Protein AF-A0A3M2CH63-F1 (afdb_monomer_lite)

Foldseek 3Di:
DVVVVVVVVVPDPPDPPPPPAQAAEEEEEEQAPQQQQQQFDPVSRDRLLRNCLVPCVPQVNLVVDVVRGHYWYWYFAVDTDTDDSNCSSVRHRDHNAGQPLRNLLVRLVPHAQLHEYEYEEQPPHDDDDPCSVVVSVVSCVVSNYYYHYDHTGHPADQAKDKDFPDKPPQEDEQPDKIKIKMKIHHPLLQDFDKKKFKAWPVRDTQDIDGRHRDNRRMDIDMDIGGFDQDPVNDWTKMWIWIDGPPHDIDIDIDTHHHDHAAAEEEEEAADDDPLSVVVVVVQLPDLRHWYWYWYDDDVPDTWTWTRHRPDDIDTDRDDPLLPCVVGQEYEYEPPCCSRCPDPSLVSVLCCCPVVVRHYHDSDDPRCCVDVSVVSND

Secondary structure (DSSP, 8-state):
-HHHHHHHT-----------SPPEEEEEEE-BGGGG-EEESTTS-EEHHHHHHHTTT-HHHHHHHHHHSEEEEEEESSS-EE--GGGGGGPPP-BS---HHHHHHHHHHHSPTT-EEEEEE----SS--TTHHHHHHHHHHHTTPEEEEEE-S-SS-SS-EEEEEEEESSEE-TT--EEEEEEEE-GGGGSTTEEEEEE-TT--EEEEEEE---TTSEEEEEEEE-----TTSSPEEEEEEEE-TTSPPEEEEEEEEE--SPEEEEEEESS--HHHHHHHHHHHH-TTEEEEEEEEEETTEEEEEEE-TTS--EEES---TT-GGG-SEEEE-TTTHHHHSTHHHHHHHHHHHTT--EEEESSTTHHHHSHHHHHH-

Radius of gyration: 28.27 Å; chains: 1; bounding box: 66×68×74 Å

Sequence (377 aa):
LVGVAAALINPVRPAPHQRTHRPALAVVLDASASMGVRDAGPDGGLTRREALARSALAPGAVASMADRAETRAWLIADEPTPIAWRALPDAAPASNRSPIADAVERAVRSAPAGGRVLVLSDGAETEAGAGSLARIGDLAAARRVRIDAIAVGSSSPAGLTAVIESVTPAAVFPGQRARITLRARGQALTRPGARATLLDSAGRSVAARAIAPAEHGEAALTFEFTPEPAPDGGPAVYTVLMEAPGEPAQRRHVVVDVLTDAVRVAVFEGEPHWETAFLLDALIADPLVDVTSVAALTRGRDLVRRFAPGSAPARMDTVELERLDEFDVVILGRGVDRWFGGARAAALERFVVERGGGLLAARGGDAQDSNLARALG

pLDDT: mean 83.76, std 12.93, range [40.41, 98.0]

Structure (mmCIF, N/CA/C/O backbone):
data_AF-A0A3M2CH63-F1
#
_entry.id   AF-A0A3M2CH63-F1
#
loop_
_atom_site.group_PDB
_atom_site.id
_atom_site.type_symbol
_atom_site.label_atom_id
_atom_site.label_alt_id
_atom_site.label_comp_id
_atom_site.label_asym_id
_atom_site.label_entity_id
_atom_site.label_seq_id
_atom_site.pdbx_PDB_ins_code
_atom_site.Cartn_x
_atom_site.Cartn_y
_atom_site.Cartn_z
_atom_site.occupancy
_atom_site.B_iso_or_equiv
_atom_site.auth_seq_id
_atom_site.auth_comp_id
_atom_site.auth_asym_id
_atom_site.auth_atom_id
_atom_site.pdbx_PDB_model_num
ATOM 1 N N . LEU A 1 1 ? -25.739 -48.772 8.747 1.00 52.44 1 LEU A N 1
ATOM 2 C CA . LEU A 1 1 ? -24.539 -47.986 9.129 1.00 52.44 1 LEU A CA 1
ATOM 3 C C . LEU A 1 1 ? -23.781 -47.424 7.921 1.00 52.44 1 LEU A C 1
ATOM 5 O O . LEU A 1 1 ? -23.531 -46.229 7.913 1.00 52.44 1 LEU A O 1
ATOM 9 N N . VAL A 1 2 ? -23.513 -48.204 6.865 1.00 55.91 2 VAL A N 1
ATOM 10 C CA . VAL A 1 2 ? -22.792 -47.722 5.659 1.00 55.91 2 VAL A CA 1
ATOM 11 C C . VAL A 1 2 ? -23.522 -46.591 4.903 1.00 55.91 2 VAL A C 1
ATOM 13 O O . VAL A 1 2 ? -22.890 -45.630 4.483 1.00 55.91 2 VAL A O 1
ATOM 16 N N . GLY A 1 3 ? -24.856 -46.641 4.788 1.00 50.88 3 GLY A N 1
ATOM 17 C CA . GLY A 1 3 ? -25.628 -45.600 4.084 1.00 50.88 3 GLY A CA 1
ATOM 18 C C . GLY A 1 3 ? -25.679 -44.240 4.796 1.00 50.88 3 GLY A C 1
ATOM 19 O O . GLY A 1 3 ? -25.711 -43.206 4.139 1.00 50.88 3 GLY A O 1
ATOM 20 N N . VAL A 1 4 ? -25.621 -44.230 6.133 1.00 60.53 4 VAL A N 1
ATOM 21 C CA . VAL A 1 4 ? -25.597 -42.989 6.934 1.00 60.53 4 VAL A CA 1
ATOM 22 C C . VAL A 1 4 ? -24.219 -42.330 6.850 1.00 60.53 4 VAL A C 1
ATOM 24 O O . VAL A 1 4 ? -24.131 -41.118 6.687 1.00 60.53 4 VAL A O 1
ATOM 27 N N . ALA A 1 5 ? -23.147 -43.130 6.858 1.00 58.62 5 ALA A N 1
ATOM 28 C CA . ALA A 1 5 ? -21.795 -42.632 6.621 1.00 58.62 5 ALA A CA 1
ATOM 29 C C . ALA A 1 5 ? -21.656 -41.997 5.223 1.00 58.62 5 ALA A C 1
ATOM 31 O O . ALA A 1 5 ? -21.074 -40.928 5.102 1.00 58.62 5 ALA A O 1
ATOM 32 N N . ALA A 1 6 ? -22.253 -42.588 4.181 1.00 60.00 6 ALA A N 1
ATOM 33 C CA . ALA A 1 6 ? -22.220 -42.030 2.824 1.00 60.00 6 ALA A CA 1
ATOM 34 C C . ALA A 1 6 ? -22.975 -40.690 2.684 1.00 60.00 6 ALA A C 1
ATOM 36 O O . ALA A 1 6 ? -22.538 -39.823 1.931 1.00 60.00 6 ALA A O 1
ATOM 37 N N . ALA A 1 7 ? -24.073 -40.498 3.425 1.00 58.44 7 ALA A N 1
ATOM 38 C CA . ALA A 1 7 ? -24.823 -39.240 3.435 1.00 58.44 7 ALA A CA 1
ATOM 39 C C . ALA A 1 7 ? -24.093 -38.120 4.203 1.00 58.44 7 ALA A C 1
ATOM 41 O O . ALA A 1 7 ? -24.115 -36.970 3.773 1.00 58.44 7 ALA A O 1
ATOM 42 N N . LEU A 1 8 ? -23.391 -38.458 5.292 1.00 60.38 8 LEU A N 1
ATOM 43 C CA . LEU A 1 8 ? -22.592 -37.506 6.079 1.00 60.38 8 LEU A CA 1
ATOM 44 C C . LEU A 1 8 ? -21.338 -37.005 5.344 1.00 60.38 8 LEU A C 1
ATOM 46 O O . LEU A 1 8 ? -20.832 -35.936 5.669 1.00 60.38 8 LEU A O 1
ATOM 50 N N . ILE A 1 9 ? -20.853 -37.742 4.338 1.00 70.62 9 ILE A N 1
ATOM 51 C CA . ILE A 1 9 ? -19.704 -37.330 3.510 1.00 70.62 9 ILE A CA 1
ATOM 52 C C . ILE A 1 9 ? -20.108 -36.262 2.474 1.00 70.62 9 ILE A C 1
ATOM 54 O O . ILE A 1 9 ? -19.232 -35.666 1.856 1.00 70.62 9 ILE A O 1
ATOM 58 N N . ASN A 1 10 ? -21.414 -36.000 2.296 1.00 51.50 10 ASN A N 1
ATOM 59 C CA . ASN A 1 10 ? -21.964 -35.062 1.311 1.00 51.50 10 ASN A CA 1
ATOM 60 C C . ASN A 1 10 ? -21.174 -35.078 -0.014 1.00 51.50 10 ASN A C 1
ATOM 62 O O . ASN A 1 10 ? -20.530 -34.084 -0.361 1.00 51.50 10 ASN A O 1
ATOM 66 N N . PRO A 1 11 ? -21.138 -36.219 -0.731 1.00 60.16 11 PRO A N 1
ATOM 67 C CA . PRO A 1 11 ? -20.400 -36.320 -1.978 1.00 60.16 11 PRO A CA 1
ATOM 68 C C . PRO A 1 11 ? -21.067 -35.431 -3.031 1.00 60.16 11 PRO A C 1
ATOM 70 O O . PRO A 1 11 ? -21.937 -35.854 -3.792 1.00 60.16 11 PRO A O 1
ATOM 73 N N . VAL A 1 12 ? -20.649 -34.170 -3.081 1.00 54.34 12 VAL A N 1
ATOM 74 C CA . VAL A 1 12 ? -21.015 -33.249 -4.144 1.00 54.34 12 VAL A CA 1
ATOM 75 C C . VAL A 1 12 ? -20.236 -33.693 -5.372 1.00 54.34 12 VAL A C 1
ATOM 77 O O . VAL A 1 12 ? -19.011 -33.609 -5.409 1.00 54.34 12 VAL A O 1
ATOM 80 N N . ARG A 1 13 ? -20.938 -34.175 -6.400 1.00 51.22 13 ARG A N 1
ATOM 81 C CA . ARG A 1 13 ? -20.398 -34.141 -7.761 1.00 51.22 13 ARG A CA 1
ATOM 82 C C . ARG A 1 13 ? -20.506 -32.682 -8.197 1.00 51.22 13 ARG A C 1
ATOM 84 O O . ARG A 1 13 ? -21.630 -32.253 -8.462 1.00 51.22 13 ARG A O 1
ATOM 91 N N . PRO A 1 14 ? -19.414 -31.893 -8.239 1.00 46.88 14 PRO A N 1
ATOM 92 C CA . PRO A 1 14 ? -19.498 -30.563 -8.813 1.00 46.88 14 PRO A CA 1
ATOM 93 C C . PRO A 1 14 ? -19.985 -30.737 -10.248 1.00 46.88 14 PRO A C 1
ATOM 95 O O . PRO A 1 14 ? -19.307 -31.354 -11.073 1.00 46.88 14 PRO A O 1
ATOM 98 N N . ALA A 1 15 ? -21.194 -30.253 -10.533 1.00 45.81 15 ALA A N 1
ATOM 99 C CA . ALA A 1 15 ? -21.632 -30.119 -11.907 1.00 45.81 15 ALA A CA 1
ATOM 100 C C . ALA A 1 15 ? -20.566 -29.260 -12.601 1.00 45.81 15 ALA A C 1
ATOM 102 O O . ALA A 1 15 ? -20.212 -28.203 -12.056 1.00 45.81 15 ALA A O 1
ATOM 103 N N . PRO A 1 16 ? -19.989 -29.703 -13.734 1.00 40.41 16 PRO A N 1
ATOM 104 C CA . PRO A 1 16 ? -19.068 -28.860 -14.470 1.00 40.41 16 PRO A CA 1
ATOM 105 C C . PRO A 1 16 ? -19.811 -27.558 -14.740 1.00 40.41 16 PRO A C 1
ATOM 107 O O . PRO A 1 16 ? -20.850 -27.562 -15.396 1.00 40.41 16 PRO A O 1
ATOM 110 N N . HIS A 1 17 ? -19.323 -26.459 -14.162 1.00 45.66 17 HIS A N 1
ATOM 111 C CA . HIS A 1 17 ? -19.829 -25.138 -14.488 1.00 45.66 17 HIS A CA 1
ATOM 112 C C . HIS A 1 17 ? -19.593 -24.967 -15.985 1.00 45.66 17 HIS A C 1
ATOM 114 O O . HIS A 1 17 ? -18.470 -24.700 -16.419 1.00 45.66 17 HIS A O 1
ATOM 120 N N . GLN A 1 18 ? -20.636 -25.175 -16.788 1.00 44.50 18 GLN A N 1
ATOM 121 C CA . GLN A 1 18 ? -20.631 -24.751 -18.173 1.00 44.50 18 GLN A CA 1
ATOM 122 C C . GLN A 1 18 ? -20.467 -23.239 -18.120 1.00 44.50 18 GLN A C 1
ATOM 124 O O . GLN A 1 18 ? -21.388 -22.510 -17.762 1.00 44.50 18 GLN A O 1
ATOM 129 N N . ARG A 1 19 ? -19.253 -22.767 -18.412 1.00 49.25 19 ARG A N 1
ATOM 130 C CA . ARG A 1 19 ? -19.008 -21.364 -18.726 1.00 49.25 19 ARG A CA 1
ATOM 131 C C . ARG A 1 19 ? -19.817 -21.071 -19.984 1.00 49.25 19 ARG A C 1
ATOM 133 O O . ARG A 1 19 ? -19.360 -21.327 -21.091 1.00 49.25 19 ARG A O 1
ATOM 140 N N . THR A 1 20 ? -21.047 -20.607 -19.800 1.00 51.22 20 THR A N 1
ATOM 141 C CA . THR A 1 20 ? -21.973 -20.254 -20.883 1.00 51.22 20 THR A CA 1
ATOM 142 C C . THR A 1 20 ? -21.509 -19.019 -21.652 1.00 51.22 20 THR A C 1
ATOM 144 O O . THR A 1 20 ? -21.987 -18.768 -22.753 1.00 51.22 20 THR A O 1
ATOM 147 N N . HIS A 1 21 ? -20.533 -18.283 -21.114 1.00 63.22 21 HIS A N 1
ATOM 148 C CA . HIS A 1 21 ? -19.926 -17.121 -21.745 1.00 63.22 21 HIS A CA 1
ATOM 149 C C . HIS A 1 21 ? -18.443 -17.355 -22.036 1.00 63.22 21 HIS A C 1
ATOM 151 O O . HIS A 1 21 ? -17.709 -17.926 -21.220 1.00 63.22 21 HIS A O 1
ATOM 157 N N . ARG A 1 22 ? -17.998 -16.880 -23.209 1.00 78.31 22 ARG A N 1
ATOM 158 C CA . ARG A 1 22 ? -16.573 -16.759 -23.539 1.00 78.31 22 ARG A CA 1
ATOM 159 C C . ARG A 1 22 ? -15.882 -15.971 -22.414 1.00 78.31 22 ARG A C 1
ATOM 161 O O . ARG A 1 22 ? -16.442 -14.976 -21.954 1.00 78.31 22 ARG A O 1
ATOM 168 N N . PRO A 1 23 ? -14.695 -16.390 -21.947 1.00 87.50 23 PRO A N 1
ATOM 169 C CA . PRO A 1 23 ? -13.973 -15.633 -20.932 1.00 87.50 23 PRO A CA 1
ATOM 170 C C . PRO A 1 23 ? -13.659 -14.232 -21.467 1.00 87.50 23 PRO A C 1
ATOM 172 O O . PRO A 1 23 ? -13.384 -14.078 -22.653 1.00 87.50 23 PRO A O 1
ATOM 175 N N . ALA A 1 24 ? -13.694 -13.215 -20.611 1.00 92.44 24 ALA A N 1
ATOM 176 C CA . ALA A 1 24 ? -13.392 -11.846 -21.012 1.00 92.44 24 ALA A CA 1
ATOM 177 C C . ALA A 1 24 ? -11.945 -11.474 -20.667 1.00 92.44 24 ALA A C 1
ATOM 179 O O . ALA A 1 24 ? -11.481 -11.758 -19.559 1.00 92.44 24 ALA A O 1
ATOM 180 N N . LEU A 1 25 ? -11.257 -10.822 -21.606 1.00 95.44 25 LEU A N 1
ATOM 181 C CA . LEU A 1 25 ? -9.889 -10.336 -21.450 1.00 95.44 25 LEU A CA 1
ATOM 182 C C . LEU A 1 25 ? -9.802 -8.851 -21.810 1.00 95.44 25 LEU A C 1
ATOM 184 O O . LEU A 1 25 ? -10.091 -8.436 -22.929 1.00 95.44 25 LEU A O 1
ATOM 188 N N . ALA A 1 26 ? -9.347 -8.064 -20.852 1.00 95.62 26 ALA A N 1
ATOM 189 C CA . ALA A 1 26 ? -8.967 -6.675 -20.998 1.00 95.62 26 ALA A CA 1
ATOM 190 C C . ALA A 1 26 ? -7.438 -6.580 -21.078 1.00 95.62 26 ALA A C 1
ATOM 192 O O . ALA A 1 26 ? -6.763 -7.138 -20.219 1.00 95.62 26 ALA A O 1
ATOM 193 N N . VAL A 1 27 ? -6.883 -5.879 -22.066 1.00 96.12 27 VAL A N 1
ATOM 194 C CA . VAL A 1 27 ? -5.453 -5.524 -22.100 1.00 96.12 27 VAL A CA 1
ATOM 195 C C . VAL A 1 27 ? -5.305 -4.030 -21.881 1.00 96.12 27 VAL A C 1
ATOM 197 O O . VAL A 1 27 ? -5.930 -3.236 -22.578 1.00 96.12 27 VAL A O 1
ATOM 200 N N . VAL A 1 28 ? -4.465 -3.653 -20.928 1.00 95.69 28 VAL A N 1
ATOM 201 C CA . VAL A 1 28 ? -4.053 -2.273 -20.689 1.00 95.69 28 VAL A CA 1
ATOM 202 C C . VAL A 1 28 ? -2.592 -2.165 -21.106 1.00 95.69 28 VAL A C 1
ATOM 204 O O . VAL A 1 28 ? -1.730 -2.807 -20.507 1.00 95.69 28 VAL A O 1
ATOM 207 N N . LEU A 1 29 ? -2.325 -1.406 -22.166 1.00 95.56 29 LEU A N 1
ATOM 208 C CA . LEU A 1 29 ? -0.991 -1.225 -22.730 1.00 95.56 29 LEU A CA 1
ATOM 209 C C . LEU A 1 29 ? -0.458 0.163 -22.393 1.00 95.56 29 LEU A C 1
ATOM 211 O O . LEU A 1 29 ? -1.069 1.166 -22.753 1.00 95.56 29 LEU A O 1
ATOM 215 N N . ASP A 1 30 ? 0.706 0.209 -21.762 1.00 93.56 30 ASP A N 1
ATOM 216 C CA . ASP A 1 30 ? 1.434 1.441 -21.505 1.00 93.56 30 ASP A CA 1
ATOM 217 C C . ASP A 1 30 ? 2.051 2.015 -22.791 1.00 93.56 30 ASP A C 1
ATOM 219 O O . ASP A 1 30 ? 2.778 1.319 -23.509 1.00 93.56 30 ASP A O 1
ATOM 223 N N . ALA A 1 31 ? 1.740 3.277 -23.092 1.00 91.19 31 ALA A N 1
ATOM 224 C CA . ALA A 1 31 ? 2.315 4.052 -24.191 1.00 91.19 31 ALA A CA 1
ATOM 225 C C . ALA A 1 31 ? 2.932 5.374 -23.708 1.00 91.19 31 ALA A C 1
ATOM 227 O O . ALA A 1 31 ? 3.010 6.358 -24.454 1.00 91.19 31 ALA A O 1
ATOM 228 N N . SER A 1 32 ? 3.400 5.395 -22.464 1.00 90.81 32 SER A N 1
ATOM 229 C CA . SER A 1 32 ? 4.227 6.472 -21.940 1.00 90.81 32 SER A CA 1
ATOM 230 C C . SER A 1 32 ? 5.608 6.512 -22.609 1.00 90.81 32 SER A C 1
ATOM 232 O O . SER A 1 32 ? 6.086 5.536 -23.191 1.00 90.81 32 SER A O 1
ATOM 234 N N . ALA A 1 33 ? 6.285 7.655 -22.534 1.00 88.56 33 ALA A N 1
ATOM 235 C CA . ALA A 1 33 ? 7.565 7.915 -23.178 1.00 88.56 33 ALA A CA 1
ATOM 236 C C . ALA A 1 33 ? 8.673 6.984 -22.665 1.00 88.56 33 ALA A C 1
ATOM 238 O O . ALA A 1 33 ? 9.582 6.633 -23.421 1.00 88.56 33 ALA A O 1
ATOM 239 N N . SER A 1 34 ? 8.577 6.517 -21.416 1.00 87.06 34 SER A N 1
ATOM 240 C CA . SER A 1 34 ? 9.506 5.540 -20.845 1.00 87.06 34 SER A CA 1
ATOM 241 C C . SER A 1 34 ? 9.437 4.182 -21.553 1.00 87.06 34 SER A C 1
ATOM 243 O O . SER A 1 34 ? 10.453 3.494 -21.656 1.00 87.06 34 SER A O 1
ATOM 245 N N . MET A 1 35 ? 8.310 3.844 -22.188 1.00 91.19 35 MET A N 1
ATOM 246 C CA . MET A 1 35 ? 8.186 2.651 -23.035 1.00 91.19 35 MET A CA 1
ATOM 247 C C . MET A 1 35 ? 9.024 2.736 -24.324 1.00 91.19 35 MET A C 1
ATOM 249 O O . MET A 1 35 ? 9.270 1.719 -24.983 1.00 91.19 35 MET A O 1
ATOM 253 N N . GLY A 1 36 ? 9.487 3.938 -24.683 1.00 90.19 36 GLY A N 1
ATOM 254 C CA . GLY A 1 36 ? 10.431 4.189 -25.772 1.00 90.19 36 GLY A CA 1
ATOM 255 C C . GLY A 1 36 ? 11.905 3.990 -25.397 1.00 90.19 36 GLY A C 1
ATOM 256 O O . GLY A 1 36 ? 12.757 4.020 -26.285 1.00 90.19 36 GLY A O 1
ATOM 257 N N . VAL A 1 37 ? 12.234 3.766 -24.120 1.00 87.56 37 VAL A N 1
ATOM 258 C CA . VAL A 1 37 ? 13.619 3.555 -23.666 1.00 87.56 37 VAL A CA 1
ATOM 259 C C . VAL A 1 37 ? 14.162 2.232 -24.206 1.00 87.56 37 VAL A C 1
ATOM 261 O O . VAL A 1 37 ? 13.486 1.206 -24.138 1.00 87.56 37 VAL A O 1
ATOM 264 N N . ARG A 1 38 ? 15.392 2.264 -24.739 1.00 90.00 38 ARG A N 1
ATOM 265 C CA . ARG A 1 38 ? 16.132 1.094 -25.238 1.00 90.00 38 ARG A CA 1
ATOM 266 C C . ARG A 1 38 ? 16.907 0.418 -24.115 1.00 90.00 38 ARG A C 1
ATOM 268 O O . ARG A 1 38 ? 18.074 0.721 -23.895 1.00 90.00 38 ARG A O 1
ATOM 275 N N . ASP A 1 39 ? 16.222 -0.448 -23.389 1.00 86.06 39 ASP A N 1
ATOM 276 C CA . ASP A 1 39 ? 16.804 -1.236 -22.303 1.00 86.06 39 ASP A CA 1
ATOM 277 C C . ASP A 1 39 ? 16.146 -2.619 -22.156 1.00 86.06 39 ASP A C 1
ATOM 279 O O . ASP A 1 39 ? 16.273 -3.268 -21.118 1.00 86.06 39 ASP A O 1
ATOM 283 N N . ALA A 1 40 ? 15.423 -3.073 -23.184 1.00 87.31 40 ALA A N 1
ATOM 284 C CA . ALA A 1 40 ? 14.658 -4.311 -23.163 1.00 87.31 40 ALA A CA 1
ATOM 285 C C . ALA A 1 40 ? 15.153 -5.328 -24.204 1.00 87.31 40 ALA A C 1
ATOM 287 O O . ALA A 1 40 ? 15.871 -5.013 -25.157 1.00 87.31 40 ALA A O 1
ATOM 288 N N . GLY A 1 41 ? 14.711 -6.575 -24.033 1.00 83.94 41 GLY A N 1
ATOM 289 C CA . GLY A 1 41 ? 15.118 -7.711 -24.861 1.00 83.94 41 GLY A CA 1
ATOM 290 C C . GLY A 1 41 ? 16.411 -8.383 -24.376 1.00 83.94 41 GLY A C 1
ATOM 291 O O . GLY A 1 41 ? 17.035 -7.893 -23.439 1.00 83.94 41 GLY A O 1
ATOM 292 N N . PRO A 1 42 ? 16.812 -9.507 -25.001 1.00 79.62 42 PRO A N 1
ATOM 293 C CA . PRO A 1 42 ? 17.949 -10.318 -24.548 1.00 79.62 42 PRO A CA 1
ATOM 294 C C . PRO A 1 42 ? 19.268 -9.541 -24.453 1.00 79.62 42 PRO A C 1
ATOM 296 O O . PRO A 1 42 ? 20.030 -9.749 -23.517 1.00 79.62 42 PRO A O 1
ATOM 299 N N . ASP A 1 43 ? 19.480 -8.606 -25.383 1.00 81.56 43 ASP A N 1
ATOM 300 C CA . ASP A 1 43 ? 20.706 -7.806 -25.487 1.00 81.56 43 ASP A CA 1
ATOM 301 C C . ASP A 1 43 ? 20.511 -6.344 -25.030 1.00 81.56 43 ASP A C 1
ATOM 303 O O . ASP A 1 43 ? 21.381 -5.504 -25.244 1.00 81.56 43 ASP A O 1
ATOM 307 N N . GLY A 1 44 ? 19.340 -5.989 -24.479 1.00 79.62 44 GLY A N 1
ATOM 308 C CA . GLY A 1 44 ? 19.014 -4.620 -24.042 1.00 79.62 44 GLY A CA 1
ATOM 309 C C . GLY A 1 44 ? 18.860 -3.573 -25.160 1.00 79.62 44 GLY A C 1
ATOM 310 O O . GLY A 1 44 ? 18.638 -2.401 -24.873 1.00 79.62 44 GLY A O 1
ATOM 311 N N . GLY A 1 45 ? 18.970 -3.959 -26.435 1.00 85.56 45 GLY A N 1
ATOM 312 C CA . GLY A 1 45 ? 18.929 -3.030 -27.575 1.00 85.56 45 GLY A CA 1
ATOM 313 C C . GLY A 1 45 ? 17.528 -2.640 -28.066 1.00 85.56 45 GLY A C 1
ATOM 314 O O . GLY A 1 45 ? 17.399 -1.743 -28.908 1.00 85.56 45 GLY A O 1
ATOM 315 N N . LEU A 1 46 ? 16.473 -3.303 -27.582 1.00 91.31 46 LEU A N 1
ATOM 316 C CA . LEU A 1 46 ? 15.095 -3.024 -27.990 1.00 91.31 46 LEU A CA 1
ATOM 317 C C . LEU A 1 46 ? 14.467 -1.976 -27.084 1.00 91.31 46 LEU A C 1
ATOM 319 O O . LEU A 1 46 ? 14.743 -1.930 -25.884 1.00 91.31 46 LEU A O 1
ATOM 323 N N . THR A 1 47 ? 13.559 -1.178 -27.643 1.00 92.69 47 THR A N 1
ATOM 324 C CA . THR A 1 47 ? 12.655 -0.407 -26.791 1.00 92.69 47 THR A CA 1
ATOM 325 C C . THR A 1 47 ? 11.754 -1.352 -26.001 1.00 92.69 47 THR A C 1
ATOM 327 O O . THR A 1 47 ? 11.426 -2.453 -26.460 1.00 92.69 47 THR A O 1
ATOM 330 N N . ARG A 1 48 ? 11.303 -0.933 -24.818 1.00 92.69 48 ARG A N 1
ATOM 331 C CA . ARG A 1 48 ? 10.328 -1.701 -24.023 1.00 92.69 48 ARG A CA 1
ATOM 332 C C . ARG A 1 48 ? 9.078 -2.031 -24.844 1.00 92.69 48 ARG A C 1
ATOM 334 O O . ARG A 1 48 ? 8.588 -3.162 -24.827 1.00 92.69 48 ARG A O 1
ATOM 341 N N . ARG A 1 49 ? 8.622 -1.079 -25.664 1.00 92.69 49 ARG A N 1
ATOM 342 C CA . ARG A 1 49 ? 7.525 -1.286 -26.611 1.00 92.69 49 ARG A CA 1
ATOM 343 C C . ARG A 1 49 ? 7.863 -2.320 -27.690 1.00 92.69 49 ARG A C 1
ATOM 345 O O . ARG A 1 49 ? 7.049 -3.213 -27.919 1.00 92.69 49 ARG A O 1
ATOM 352 N N . GLU A 1 50 ? 9.031 -2.247 -28.327 1.00 92.94 50 GLU A N 1
ATOM 353 C CA . GLU A 1 50 ? 9.488 -3.239 -29.318 1.00 92.94 50 GLU A CA 1
ATOM 354 C C . GLU A 1 50 ? 9.547 -4.651 -28.710 1.00 92.94 50 GLU A C 1
ATOM 356 O O . GLU A 1 50 ? 9.114 -5.619 -29.340 1.00 92.94 50 GLU A O 1
ATOM 361 N N . ALA A 1 51 ? 10.025 -4.778 -27.469 1.00 93.56 51 ALA A N 1
ATOM 362 C CA . ALA A 1 51 ? 10.087 -6.053 -26.761 1.00 93.56 51 ALA A CA 1
ATOM 363 C C . ALA A 1 51 ? 8.689 -6.655 -26.524 1.00 93.56 51 ALA A C 1
ATOM 365 O O . ALA A 1 51 ? 8.484 -7.844 -26.783 1.00 93.56 51 ALA A O 1
ATOM 366 N N . LEU A 1 52 ? 7.701 -5.845 -26.117 1.00 94.38 52 LEU A N 1
ATOM 367 C CA . LEU A 1 52 ? 6.306 -6.292 -25.995 1.00 94.38 52 LEU A CA 1
ATOM 368 C C . LEU A 1 52 ? 5.700 -6.684 -27.350 1.00 94.38 52 LEU A C 1
ATOM 370 O O . LEU A 1 52 ? 5.056 -7.728 -27.442 1.00 94.38 52 LEU A O 1
ATOM 374 N N . ALA A 1 53 ? 5.934 -5.895 -28.409 1.00 92.88 53 ALA A N 1
ATOM 375 C CA . ALA A 1 53 ? 5.448 -6.183 -29.767 1.00 92.88 53 ALA A CA 1
ATOM 376 C C . ALA A 1 53 ? 5.945 -7.537 -30.293 1.00 92.88 53 ALA A C 1
ATOM 378 O O . ALA A 1 53 ? 5.211 -8.249 -30.968 1.00 92.88 53 ALA A O 1
ATOM 379 N N . ARG A 1 54 ? 7.187 -7.910 -29.966 1.00 92.06 54 ARG A N 1
ATOM 380 C CA . ARG A 1 54 ? 7.798 -9.177 -30.399 1.00 92.06 54 ARG A CA 1
ATOM 381 C C . ARG A 1 54 ? 7.436 -10.375 -29.519 1.00 92.06 54 ARG A C 1
ATOM 383 O O . ARG A 1 54 ? 7.731 -11.502 -29.903 1.00 92.06 54 ARG A O 1
ATOM 390 N N . SER A 1 55 ? 6.822 -10.148 -28.358 1.00 91.62 55 SER A N 1
ATOM 391 C CA . SER A 1 55 ? 6.489 -11.188 -27.380 1.00 91.62 55 SER A CA 1
ATOM 392 C C . SER A 1 55 ? 4.983 -11.231 -27.096 1.00 91.62 55 SER A C 1
ATOM 394 O O . SER A 1 55 ? 4.230 -11.826 -27.866 1.00 91.62 55 SER A O 1
ATOM 396 N N . ALA A 1 56 ? 4.525 -10.584 -26.022 1.00 92.12 56 ALA A N 1
ATOM 397 C CA . ALA A 1 56 ? 3.140 -10.615 -25.551 1.00 92.12 56 ALA A CA 1
ATOM 398 C C . ALA A 1 56 ? 2.124 -10.066 -26.571 1.00 92.12 56 ALA A C 1
ATOM 400 O O . ALA A 1 56 ? 0.963 -10.474 -26.565 1.00 92.12 56 ALA A O 1
ATOM 401 N N . LEU A 1 57 ? 2.561 -9.165 -27.456 1.00 94.56 57 LEU A N 1
ATOM 402 C CA . LEU A 1 57 ? 1.745 -8.544 -28.501 1.00 94.56 57 LEU A CA 1
ATOM 403 C C . LEU A 1 57 ? 2.133 -8.995 -29.916 1.00 94.56 57 LEU A C 1
ATOM 405 O O . LEU A 1 57 ? 1.747 -8.347 -30.888 1.00 94.56 57 LEU A O 1
ATOM 409 N N . ALA A 1 58 ? 2.861 -10.107 -30.058 1.00 94.19 58 ALA A N 1
ATOM 410 C CA . ALA A 1 58 ? 3.128 -10.671 -31.376 1.00 94.19 58 ALA A CA 1
ATOM 411 C C . ALA A 1 58 ? 1.798 -10.986 -32.097 1.00 94.19 58 ALA A C 1
ATOM 413 O O . ALA A 1 58 ? 0.858 -11.455 -31.444 1.00 94.19 58 ALA A O 1
ATOM 414 N N . PRO A 1 59 ? 1.688 -10.806 -33.430 1.00 91.50 59 PRO A N 1
ATOM 415 C CA . PRO A 1 59 ? 0.421 -10.977 -34.150 1.00 91.50 59 PRO A CA 1
ATOM 416 C C . PRO A 1 59 ? -0.293 -12.312 -33.875 1.00 91.50 59 PRO A C 1
ATOM 418 O O . PRO A 1 59 ? -1.507 -12.340 -33.676 1.00 91.50 59 PRO A O 1
ATOM 421 N N . GLY A 1 60 ? 0.460 -13.414 -33.774 1.00 92.75 60 GLY A N 1
ATOM 422 C CA . GLY A 1 60 ? -0.089 -14.731 -33.427 1.00 92.75 60 GLY A CA 1
ATOM 423 C C . GLY A 1 60 ? -0.627 -14.825 -31.992 1.00 92.75 60 GLY A C 1
ATOM 424 O O . GLY A 1 60 ? -1.643 -15.480 -31.760 1.00 92.75 60 GLY A O 1
ATOM 425 N N . ALA A 1 61 ? -0.001 -14.139 -31.032 1.00 93.12 61 ALA A N 1
ATOM 426 C CA . ALA A 1 61 ? -0.479 -14.075 -29.651 1.00 93.12 61 ALA A CA 1
ATOM 427 C C . ALA A 1 61 ? -1.779 -13.262 -29.556 1.00 93.12 61 ALA A C 1
ATOM 429 O O . ALA A 1 61 ? -2.753 -13.721 -28.958 1.00 93.12 61 ALA A O 1
ATOM 430 N N . VAL A 1 62 ? -1.826 -12.098 -30.212 1.00 94.25 62 VAL A N 1
ATOM 431 C CA . VAL A 1 62 ? -3.014 -11.227 -30.267 1.00 94.25 62 VAL A CA 1
ATOM 432 C C . VAL A 1 62 ? -4.205 -11.938 -30.912 1.00 94.25 62 VAL A C 1
ATOM 434 O O . VAL A 1 62 ? -5.321 -11.844 -30.393 1.00 94.25 62 VAL A O 1
ATOM 437 N N . ALA A 1 63 ? -3.974 -12.691 -31.993 1.00 94.19 63 ALA A N 1
ATOM 438 C CA . ALA A 1 63 ? -4.999 -13.515 -32.632 1.00 94.19 63 ALA A CA 1
ATOM 439 C C . ALA A 1 63 ? -5.487 -14.647 -31.709 1.00 94.19 63 ALA A C 1
ATOM 441 O O . ALA A 1 63 ? -6.683 -14.756 -31.448 1.00 94.19 63 ALA A O 1
ATOM 442 N N . SER A 1 64 ? -4.567 -15.422 -31.123 1.00 93.88 64 SER A N 1
ATOM 443 C CA . SER A 1 64 ? -4.897 -16.527 -30.207 1.00 93.88 64 SER A CA 1
ATOM 444 C C . SER A 1 64 ? -5.705 -16.069 -28.986 1.00 93.88 64 SER A C 1
ATOM 446 O O . SER A 1 64 ? -6.631 -16.756 -28.548 1.00 93.88 64 SER A O 1
ATOM 448 N N . MET A 1 65 ? -5.398 -14.889 -28.439 1.00 94.25 65 MET A N 1
ATOM 449 C CA . MET A 1 65 ? -6.169 -14.294 -27.344 1.00 94.25 65 MET A CA 1
ATOM 450 C C . MET A 1 65 ? -7.600 -13.929 -27.773 1.00 94.25 65 MET A C 1
ATOM 452 O O . MET A 1 65 ? -8.539 -14.246 -27.044 1.00 94.25 65 MET A O 1
ATOM 456 N N . ALA A 1 66 ? -7.780 -13.330 -28.955 1.00 93.62 66 ALA A N 1
ATOM 457 C CA . ALA A 1 66 ? -9.103 -12.998 -29.498 1.00 93.62 66 ALA A CA 1
ATOM 458 C C . ALA A 1 66 ? -9.949 -14.239 -29.838 1.00 93.62 66 ALA A C 1
ATOM 460 O O . ALA A 1 66 ? -11.174 -14.214 -29.716 1.00 93.62 66 ALA A O 1
ATOM 461 N N . ASP A 1 67 ? -9.313 -15.349 -30.215 1.00 94.12 67 ASP A N 1
ATOM 462 C CA . ASP A 1 67 ? -10.014 -16.610 -30.477 1.00 94.12 67 ASP A CA 1
ATOM 463 C C . ASP A 1 67 ? -10.521 -17.276 -29.189 1.00 94.12 67 ASP A C 1
ATOM 465 O O . ASP A 1 67 ? -11.538 -17.979 -29.189 1.00 94.12 67 ASP A O 1
ATOM 469 N N . ARG A 1 68 ? -9.828 -17.056 -28.068 1.00 92.00 68 ARG A N 1
ATOM 470 C CA . ARG A 1 68 ? -10.130 -17.696 -26.780 1.00 92.00 68 ARG A CA 1
ATOM 471 C C . ARG A 1 68 ? -11.027 -16.858 -25.878 1.00 92.00 68 ARG A C 1
ATOM 473 O O . ARG A 1 68 ? -11.666 -17.431 -24.998 1.00 92.00 68 ARG A O 1
ATOM 480 N N . ALA A 1 69 ? -11.069 -15.542 -26.072 1.00 92.31 69 ALA A N 1
ATOM 481 C CA . ALA A 1 69 ? -11.724 -14.610 -25.165 1.00 92.31 69 ALA A CA 1
ATOM 482 C C . ALA A 1 69 ? -12.464 -13.486 -25.899 1.00 92.31 69 ALA A C 1
ATOM 484 O O . ALA A 1 69 ? -12.142 -13.132 -27.028 1.00 92.31 69 ALA A O 1
ATOM 485 N N . GLU A 1 70 ? -13.449 -12.891 -25.233 1.00 93.12 70 GLU A N 1
ATOM 486 C CA . GLU A 1 70 ? -13.991 -11.596 -25.638 1.00 93.12 70 GLU A CA 1
ATOM 487 C C . GLU A 1 70 ? -13.011 -10.499 -25.211 1.00 93.12 70 GLU A C 1
ATOM 489 O O . GLU A 1 70 ? -12.754 -10.322 -24.016 1.00 93.12 70 GLU A O 1
ATOM 494 N N . THR A 1 71 ? -12.435 -9.791 -26.183 1.00 94.19 71 THR A N 1
ATOM 495 C CA . THR A 1 71 ? -11.290 -8.914 -25.943 1.00 94.19 71 THR A CA 1
ATOM 496 C C . THR A 1 71 ? -11.638 -7.428 -25.961 1.00 94.19 71 THR A C 1
ATOM 498 O O . THR A 1 71 ? -12.431 -6.954 -26.773 1.00 94.19 71 THR A O 1
ATOM 501 N N . ARG A 1 72 ? -11.015 -6.671 -25.055 1.00 94.44 72 ARG A N 1
ATOM 502 C CA . ARG A 1 72 ? -11.046 -5.201 -24.993 1.00 94.44 72 ARG A CA 1
ATOM 503 C C . ARG A 1 72 ? -9.634 -4.686 -24.743 1.00 94.44 72 ARG A C 1
ATOM 505 O O . ARG A 1 72 ? -8.851 -5.363 -24.079 1.00 94.44 72 ARG A O 1
ATOM 512 N N . ALA A 1 73 ? -9.307 -3.508 -25.260 1.00 94.06 73 ALA A N 1
ATOM 513 C CA . ALA A 1 73 ? -7.985 -2.924 -25.095 1.00 94.06 73 ALA A CA 1
ATOM 514 C C . ALA A 1 73 ? -8.055 -1.439 -24.748 1.00 94.06 73 ALA A C 1
ATOM 516 O O . ALA A 1 73 ? -8.895 -0.709 -25.277 1.00 94.06 73 ALA A O 1
ATOM 517 N N . TRP A 1 74 ? -7.132 -1.011 -23.894 1.00 93.44 74 TRP A N 1
ATOM 518 C CA . TRP A 1 74 ? -6.906 0.379 -23.526 1.00 93.44 74 TRP A CA 1
ATOM 519 C C . TRP A 1 74 ? -5.433 0.724 -23.678 1.00 93.44 74 TRP A C 1
ATOM 521 O O . TRP A 1 74 ? -4.562 -0.113 -23.436 1.00 93.44 74 TRP A O 1
ATOM 531 N N . LEU A 1 75 ? -5.179 1.970 -24.050 1.00 93.00 75 LEU A N 1
ATOM 532 C CA . LEU A 1 75 ? -3.862 2.572 -24.090 1.00 93.00 75 LEU A CA 1
ATOM 533 C C . LEU A 1 75 ? -3.719 3.540 -22.915 1.00 93.00 75 LEU A C 1
ATOM 535 O O . LEU A 1 75 ? -4.612 4.358 -22.682 1.00 93.00 75 LEU A O 1
ATOM 539 N N . ILE A 1 76 ? -2.607 3.452 -22.192 1.00 90.50 76 ILE A N 1
ATOM 540 C CA . ILE A 1 76 ? -2.215 4.446 -21.193 1.00 90.50 76 ILE A CA 1
ATOM 541 C C . ILE A 1 76 ? -1.435 5.535 -21.927 1.00 90.50 76 ILE A C 1
ATOM 543 O O . ILE A 1 76 ? -0.348 5.289 -22.447 1.00 90.50 76 ILE A O 1
ATOM 547 N N . ALA A 1 77 ? -2.025 6.721 -21.982 1.00 80.56 77 ALA A N 1
ATOM 548 C CA . ALA A 1 77 ? -1.392 7.954 -22.432 1.00 80.56 77 ALA A CA 1
ATOM 549 C C . ALA A 1 77 ? -1.671 9.035 -21.370 1.00 80.56 77 ALA A C 1
ATOM 551 O O . ALA A 1 77 ? -1.733 8.712 -20.185 1.00 80.56 77 ALA A O 1
ATOM 552 N N . ASP A 1 78 ? -1.922 10.287 -21.765 1.00 78.62 78 ASP A N 1
ATOM 553 C CA . ASP A 1 78 ? -2.324 11.333 -20.811 1.00 78.62 78 ASP A CA 1
ATOM 554 C C . ASP A 1 78 ? -3.617 10.968 -20.071 1.00 78.62 78 ASP A C 1
ATOM 556 O O . ASP A 1 78 ? -3.779 11.300 -18.898 1.00 78.62 78 ASP A O 1
ATOM 560 N N . GLU A 1 79 ? -4.507 10.239 -20.750 1.00 81.62 79 GLU A N 1
ATOM 561 C CA . GLU A 1 79 ? -5.664 9.580 -20.162 1.00 81.62 79 GLU A CA 1
ATOM 562 C C . GLU A 1 79 ? -5.841 8.166 -20.745 1.00 81.62 79 GLU A C 1
ATOM 564 O O . GLU A 1 79 ? -5.536 7.937 -21.922 1.00 81.62 79 GLU A O 1
ATOM 569 N N . PRO A 1 80 ? -6.378 7.207 -19.966 1.00 85.44 80 PRO A N 1
ATOM 570 C CA . PRO A 1 80 ? -6.683 5.874 -20.473 1.00 85.44 80 PRO A CA 1
ATOM 571 C C . PRO A 1 80 ? -7.769 5.908 -21.556 1.00 85.44 80 PRO A C 1
ATOM 573 O O . PRO A 1 80 ? -8.927 6.236 -21.268 1.00 85.44 80 PRO A O 1
ATOM 576 N N . THR A 1 81 ? -7.423 5.513 -22.781 1.00 90.19 81 THR A N 1
ATOM 577 C CA . THR A 1 81 ? -8.325 5.547 -23.946 1.00 90.19 81 THR A CA 1
ATOM 578 C C . THR A 1 81 ? -8.505 4.158 -24.565 1.00 90.19 81 THR A C 1
ATOM 580 O O . THR A 1 81 ? -7.553 3.379 -24.606 1.00 90.19 81 THR A O 1
ATOM 583 N N . PRO A 1 82 ? -9.710 3.788 -25.038 1.00 91.12 82 PRO A N 1
ATOM 584 C CA . PRO A 1 82 ? -9.904 2.528 -25.751 1.00 91.12 82 PRO A CA 1
ATOM 585 C C . PRO A 1 82 ? -9.108 2.485 -27.061 1.00 91.12 82 PRO A C 1
ATOM 587 O O . PRO A 1 82 ? -9.069 3.467 -27.800 1.00 91.12 82 PRO A O 1
ATOM 590 N N . ILE A 1 83 ? -8.544 1.323 -27.393 1.00 92.69 83 ILE A N 1
ATOM 591 C CA . ILE A 1 83 ? -7.868 1.068 -28.672 1.00 92.69 83 ILE A CA 1
ATOM 592 C C . ILE A 1 83 ? -8.433 -0.194 -29.327 1.00 92.69 83 ILE A C 1
ATOM 594 O O . ILE A 1 83 ? -8.874 -1.131 -28.658 1.00 92.69 83 ILE A O 1
ATOM 598 N N . ALA A 1 84 ? -8.426 -0.241 -30.660 1.00 93.88 84 ALA A N 1
ATOM 599 C CA . ALA A 1 84 ? -8.789 -1.451 -31.382 1.00 93.88 84 ALA A CA 1
ATOM 600 C C . ALA A 1 84 ? -7.818 -2.592 -31.033 1.00 93.88 84 ALA A C 1
ATOM 602 O O . ALA A 1 84 ? -6.604 -2.435 -31.139 1.00 93.88 84 ALA A O 1
ATOM 603 N N . TRP A 1 85 ? -8.349 -3.770 -30.690 1.00 93.62 85 TRP A N 1
ATOM 604 C CA . TRP A 1 85 ? -7.546 -4.935 -30.287 1.00 93.62 85 TRP A CA 1
ATOM 605 C C . TRP A 1 85 ? -6.428 -5.276 -31.281 1.00 93.62 85 TRP A C 1
ATOM 607 O O . TRP A 1 85 ? -5.297 -5.553 -30.896 1.00 93.62 85 TRP A O 1
ATOM 617 N N . ARG A 1 86 ? -6.735 -5.214 -32.582 1.00 92.12 86 ARG A N 1
ATOM 618 C CA . ARG A 1 86 ? -5.776 -5.514 -33.656 1.00 92.12 86 ARG A CA 1
ATOM 619 C C . ARG A 1 86 ? -4.690 -4.451 -33.826 1.00 92.12 86 ARG A C 1
ATOM 621 O O . ARG A 1 86 ? -3.671 -4.765 -34.417 1.00 92.12 86 ARG A O 1
ATOM 628 N N . ALA A 1 87 ? -4.904 -3.241 -33.311 1.00 92.25 87 ALA A N 1
ATOM 629 C CA . ALA A 1 87 ? -3.946 -2.140 -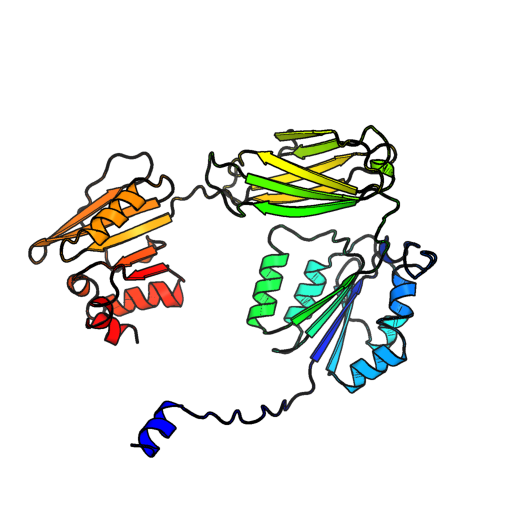33.366 1.00 92.25 87 ALA A CA 1
ATOM 630 C C . ALA A 1 87 ? -3.001 -2.112 -32.152 1.00 92.25 87 ALA A C 1
ATOM 632 O O . ALA A 1 87 ? -2.064 -1.318 -32.133 1.00 92.25 87 ALA A O 1
ATOM 633 N N . LEU A 1 88 ? -3.210 -2.983 -31.151 1.00 90.69 88 LEU A N 1
ATOM 634 C CA . LEU A 1 88 ? -2.312 -3.109 -29.999 1.00 90.69 88 LEU A CA 1
ATOM 635 C C . LEU A 1 88 ? -0.832 -3.212 -30.405 1.00 90.69 88 LEU A C 1
ATOM 637 O O . LEU A 1 88 ? -0.051 -2.459 -29.828 1.00 90.69 88 LEU A O 1
ATOM 641 N N . PRO A 1 89 ? -0.423 -4.063 -31.377 1.00 91.19 89 PRO A N 1
ATOM 642 C CA . PRO A 1 89 ? 0.984 -4.234 -31.753 1.00 91.19 89 PRO A CA 1
ATOM 643 C C . PRO A 1 89 ? 1.642 -2.978 -32.328 1.00 91.19 89 PRO A C 1
ATOM 645 O O . PRO A 1 89 ? 2.848 -2.814 -32.139 1.00 91.19 89 PRO A O 1
ATOM 648 N N . ASP A 1 90 ? 0.858 -2.089 -32.935 1.00 89.94 90 ASP A N 1
ATOM 649 C CA . ASP A 1 90 ? 1.343 -0.911 -33.663 1.00 89.94 90 ASP A CA 1
ATOM 650 C C . ASP A 1 90 ? 1.251 0.383 -32.838 1.00 89.94 90 ASP A C 1
ATOM 652 O O . ASP A 1 90 ? 1.706 1.438 -33.275 1.00 89.94 90 ASP A O 1
ATOM 656 N N . ALA A 1 91 ? 0.674 0.323 -31.633 1.00 87.75 91 ALA A N 1
ATOM 657 C CA . ALA A 1 91 ? 0.566 1.479 -30.751 1.00 87.75 91 ALA A CA 1
ATOM 658 C C . ALA A 1 91 ? 1.953 2.015 -30.351 1.00 87.75 91 ALA A C 1
ATOM 660 O O . ALA A 1 91 ? 2.779 1.271 -29.810 1.00 87.75 91 ALA A O 1
ATOM 661 N N . ALA A 1 92 ? 2.190 3.304 -30.597 1.00 82.88 92 ALA A N 1
ATOM 662 C CA . ALA A 1 92 ? 3.459 3.975 -30.334 1.00 82.88 92 ALA A CA 1
ATOM 663 C C . ALA A 1 92 ? 3.454 4.727 -28.987 1.00 82.88 92 ALA A C 1
ATOM 665 O O . ALA A 1 92 ? 2.400 5.221 -28.582 1.00 82.88 92 ALA A O 1
ATOM 666 N N . PRO A 1 93 ? 4.616 4.862 -28.319 1.00 80.94 93 PRO A N 1
ATOM 667 C CA . PRO A 1 93 ? 4.769 5.747 -27.167 1.00 80.94 93 PRO A CA 1
ATOM 668 C C . PRO A 1 93 ? 4.486 7.204 -27.550 1.00 80.94 93 PRO A C 1
ATOM 670 O O . PRO A 1 93 ? 5.009 7.674 -28.562 1.00 80.94 93 PRO A O 1
ATOM 673 N N . ALA A 1 94 ? 3.685 7.918 -26.760 1.00 79.62 94 ALA A N 1
ATOM 674 C CA . ALA A 1 94 ? 3.261 9.279 -27.105 1.00 79.62 94 ALA A CA 1
ATOM 675 C C . ALA A 1 94 ? 3.077 10.240 -25.918 1.00 79.62 94 ALA A C 1
ATOM 677 O O . ALA A 1 94 ? 3.020 11.446 -26.144 1.00 79.62 94 ALA A O 1
ATOM 678 N N . SER A 1 95 ? 2.986 9.751 -24.676 1.00 79.62 95 SER A N 1
ATOM 679 C CA . SER A 1 95 ? 2.683 10.591 -23.504 1.00 79.62 95 SER A CA 1
ATOM 680 C C . SER A 1 95 ? 3.827 10.616 -22.494 1.00 79.62 95 SER A C 1
ATOM 682 O O . SER A 1 95 ? 4.500 9.616 -22.299 1.00 79.62 95 SER A O 1
ATOM 684 N N . ASN A 1 96 ? 4.035 11.733 -21.796 1.00 82.25 96 ASN A N 1
ATOM 685 C CA . ASN A 1 96 ? 4.973 11.801 -20.665 1.00 82.25 96 ASN A CA 1
ATOM 686 C C . ASN A 1 96 ? 4.334 11.397 -19.323 1.00 82.25 96 ASN A C 1
ATOM 688 O O . ASN A 1 96 ? 4.981 11.506 -18.284 1.00 82.25 96 ASN A O 1
ATOM 692 N N . ARG A 1 97 ? 3.072 10.960 -19.335 1.00 82.25 97 ARG A N 1
ATOM 693 C CA . ARG A 1 97 ? 2.320 10.498 -18.166 1.00 82.25 97 ARG A CA 1
ATOM 694 C C . ARG A 1 97 ? 2.043 9.003 -18.298 1.00 82.25 97 ARG A C 1
ATOM 696 O O . ARG A 1 97 ? 1.913 8.484 -19.406 1.00 82.25 97 ARG A O 1
ATOM 703 N N . SER A 1 98 ? 1.945 8.322 -17.162 1.00 85.81 98 SER A N 1
ATOM 704 C CA . SER A 1 98 ? 1.521 6.924 -17.078 1.00 85.81 98 SER A CA 1
ATOM 705 C C . SER A 1 98 ? 0.579 6.727 -15.878 1.00 85.81 98 SER A C 1
ATOM 707 O O . SER A 1 98 ? 1.005 6.233 -14.833 1.00 85.81 98 SER A O 1
ATOM 709 N N . PRO A 1 99 ? -0.702 7.142 -15.983 1.00 88.94 99 PRO A N 1
ATOM 710 C CA . PRO A 1 99 ? -1.730 6.879 -14.972 1.00 88.94 99 PRO A CA 1
ATOM 711 C C . PRO A 1 99 ? -2.187 5.408 -15.026 1.00 88.94 99 PRO A C 1
ATOM 713 O O . PRO A 1 99 ? -3.310 5.089 -15.439 1.00 88.94 99 PRO A O 1
ATOM 716 N N . ILE A 1 100 ? -1.298 4.482 -14.658 1.00 90.00 100 ILE A N 1
ATOM 717 C CA . ILE A 1 100 ? -1.529 3.029 -14.717 1.00 90.00 100 ILE A CA 1
ATOM 718 C C . ILE A 1 100 ? -2.702 2.646 -13.809 1.00 90.00 100 ILE A C 1
ATOM 720 O O . ILE A 1 100 ? -3.578 1.891 -14.232 1.00 90.00 100 ILE A O 1
ATOM 724 N N . ALA A 1 101 ? -2.757 3.184 -12.591 1.00 89.88 101 ALA A N 1
ATOM 725 C CA . ALA A 1 101 ? -3.811 2.925 -11.618 1.00 89.88 101 ALA A CA 1
ATOM 726 C C . ALA A 1 101 ? -5.200 3.253 -12.190 1.00 89.88 101 ALA A C 1
ATOM 728 O O . ALA A 1 101 ? -6.080 2.391 -12.189 1.00 89.88 101 ALA A O 1
ATOM 729 N N . ASP A 1 102 ? -5.375 4.439 -12.775 1.00 89.06 102 ASP A N 1
ATOM 730 C CA . ASP A 1 102 ? -6.646 4.858 -13.377 1.00 89.06 102 ASP A CA 1
ATOM 731 C C . ASP A 1 102 ? -7.034 3.973 -14.567 1.00 89.06 102 ASP A C 1
ATOM 733 O O . ASP A 1 102 ? -8.205 3.617 -14.750 1.00 89.06 102 ASP A O 1
ATOM 737 N N . ALA A 1 103 ? -6.053 3.592 -15.391 1.00 91.31 103 ALA A N 1
ATOM 738 C CA . ALA A 1 103 ? -6.278 2.712 -16.530 1.00 91.31 103 ALA A CA 1
ATOM 739 C C . ALA A 1 103 ? -6.743 1.321 -16.089 1.00 91.31 103 ALA A C 1
ATOM 741 O O . ALA A 1 103 ? -7.699 0.773 -16.647 1.00 91.31 103 ALA A O 1
ATOM 742 N N . VAL A 1 104 ? -6.095 0.768 -15.062 1.00 93.25 104 VAL A N 1
ATOM 743 C CA . VAL A 1 104 ? -6.468 -0.514 -14.466 1.00 93.25 104 VAL A CA 1
ATOM 744 C C . VAL A 1 104 ? -7.842 -0.416 -13.821 1.00 93.25 104 VAL A C 1
ATOM 746 O O . VAL A 1 104 ? -8.665 -1.297 -14.055 1.00 93.25 104 VAL A O 1
ATOM 749 N N . GLU A 1 105 ? -8.149 0.653 -13.085 1.00 92.44 105 GLU A N 1
ATOM 750 C CA . GLU A 1 105 ? -9.472 0.842 -12.490 1.00 92.44 105 GLU A CA 1
ATOM 751 C C . GLU A 1 105 ? -10.571 0.854 -13.563 1.00 92.44 105 GLU A C 1
ATOM 753 O O . GLU A 1 105 ? -11.555 0.117 -13.456 1.00 92.44 105 GLU A O 1
ATOM 758 N N . ARG A 1 106 ? -10.395 1.625 -14.644 1.00 91.31 106 ARG A N 1
ATOM 759 C CA . ARG A 1 106 ? -11.348 1.671 -15.770 1.00 91.31 106 ARG A CA 1
ATOM 760 C C . ARG A 1 106 ? -11.499 0.307 -16.450 1.00 91.31 106 ARG A C 1
ATOM 762 O O . ARG A 1 106 ? -12.624 -0.113 -16.750 1.00 91.31 106 ARG A O 1
ATOM 769 N N . ALA A 1 107 ? -10.399 -0.412 -16.667 1.00 92.31 107 ALA A N 1
ATOM 770 C CA . ALA A 1 107 ? -10.423 -1.759 -17.236 1.00 92.31 107 ALA A CA 1
ATOM 771 C C . ALA A 1 107 ? -11.144 -2.752 -16.310 1.00 92.31 107 ALA A C 1
ATOM 773 O O . ALA A 1 107 ? -11.982 -3.533 -16.763 1.00 92.31 107 ALA A O 1
ATOM 774 N N . VAL A 1 108 ? -10.898 -2.676 -15.000 1.00 93.44 108 VAL A N 1
ATOM 775 C CA . VAL A 1 108 ? -11.593 -3.492 -14.002 1.00 93.44 108 VAL A CA 1
ATOM 776 C C . VAL A 1 108 ? -13.073 -3.146 -13.970 1.00 93.44 108 VAL A C 1
ATOM 778 O O . VAL A 1 108 ? -13.865 -4.074 -13.971 1.00 93.44 108 VAL A O 1
ATOM 781 N N . ARG A 1 109 ? -13.492 -1.872 -13.985 1.00 91.50 109 ARG A N 1
ATOM 782 C CA . ARG A 1 109 ? -14.921 -1.485 -13.977 1.00 91.50 109 ARG A CA 1
ATOM 783 C C . ARG A 1 109 ? -15.675 -1.978 -15.211 1.00 91.50 109 ARG A C 1
ATOM 785 O O . ARG A 1 109 ? -16.830 -2.383 -15.100 1.00 91.50 109 ARG A O 1
ATOM 792 N N . SER A 1 110 ? -15.022 -1.958 -16.368 1.00 87.81 110 SER A N 1
ATOM 793 C CA . SER A 1 110 ? -15.620 -2.337 -17.654 1.00 87.81 110 SER A CA 1
ATOM 794 C C . SER A 1 110 ? -15.558 -3.837 -17.964 1.00 87.81 110 SER A C 1
ATOM 796 O O . SER A 1 110 ? -16.326 -4.317 -18.799 1.00 87.81 110 SER A O 1
ATOM 798 N N . ALA A 1 111 ? -14.684 -4.602 -17.303 1.00 87.75 111 ALA A N 1
ATOM 799 C CA . ALA A 1 111 ? -14.594 -6.047 -17.494 1.00 87.75 111 ALA A CA 1
ATOM 800 C C . ALA A 1 111 ? -15.876 -6.762 -17.016 1.00 87.75 111 ALA A C 1
ATOM 802 O O . ALA A 1 111 ? -16.443 -6.378 -15.997 1.00 87.75 111 ALA A O 1
ATOM 803 N N . PRO A 1 112 ? -16.346 -7.831 -17.669 1.00 85.81 112 PRO A N 1
ATOM 804 C CA . PRO A 1 112 ? -17.360 -8.720 -17.099 1.00 85.81 112 PRO A CA 1
ATOM 805 C C . PRO A 1 112 ? -16.899 -9.370 -15.782 1.00 85.81 112 PRO A C 1
ATOM 807 O O . PRO A 1 112 ? -15.701 -9.579 -15.570 1.00 85.81 112 PRO A O 1
ATOM 810 N N . ALA A 1 113 ? -17.847 -9.723 -14.906 1.00 83.44 113 ALA A N 1
ATOM 811 C CA . ALA A 1 113 ? -17.537 -10.432 -13.664 1.00 83.44 113 ALA A CA 1
ATOM 812 C C . ALA A 1 113 ? -16.860 -11.784 -13.960 1.00 83.44 113 ALA A C 1
ATOM 814 O O . ALA A 1 113 ? -17.292 -12.520 -14.848 1.00 83.44 113 ALA A O 1
ATOM 815 N N . GLY A 1 114 ? -15.785 -12.112 -13.237 1.00 81.88 114 GLY A N 1
ATOM 816 C CA . GLY A 1 114 ? -14.974 -13.303 -13.533 1.00 81.88 114 GLY A CA 1
ATOM 817 C C . GLY A 1 114 ? -13.994 -13.149 -14.709 1.00 81.88 114 GLY A C 1
ATOM 818 O O . GLY A 1 114 ? -13.395 -14.143 -15.132 1.00 81.88 114 GLY A O 1
ATOM 819 N N . GLY A 1 115 ? -13.858 -11.940 -15.269 1.00 91.00 115 GLY A N 1
ATOM 820 C CA . GLY A 1 115 ? -12.925 -11.616 -16.350 1.00 91.00 115 GLY A CA 1
ATOM 821 C C . GLY A 1 115 ? -11.467 -11.470 -15.899 1.00 91.00 115 GLY A C 1
ATOM 822 O O . GLY A 1 115 ? -11.108 -11.705 -14.742 1.00 91.00 115 GLY A O 1
ATOM 823 N N . ARG A 1 116 ? -10.603 -11.069 -16.835 1.00 95.44 116 ARG A N 1
ATOM 824 C CA . ARG A 1 116 ? -9.175 -10.831 -16.592 1.00 95.44 116 ARG A CA 1
ATOM 825 C C . ARG A 1 116 ? -8.727 -9.501 -17.185 1.00 95.44 116 ARG A C 1
ATOM 827 O O . ARG A 1 116 ? -9.125 -9.175 -18.298 1.00 95.44 116 ARG A O 1
ATOM 834 N N . VAL A 1 117 ? -7.869 -8.786 -16.470 1.00 96.69 117 VAL A N 1
ATOM 835 C CA . VAL A 1 117 ? -7.141 -7.601 -16.934 1.00 96.69 117 VAL A CA 1
ATOM 836 C C . VAL A 1 117 ? -5.658 -7.960 -17.001 1.00 96.69 117 VAL A C 1
ATOM 838 O O . VAL A 1 117 ? -5.103 -8.449 -16.023 1.00 96.69 117 VAL A O 1
ATOM 841 N N . LEU A 1 118 ? -5.027 -7.746 -18.152 1.00 96.50 118 LEU A N 1
ATOM 842 C CA . LEU A 1 118 ? -3.594 -7.909 -18.375 1.00 96.50 118 LEU A CA 1
ATOM 843 C C . LEU A 1 118 ? -2.958 -6.532 -18.570 1.00 96.50 118 LEU A C 1
ATOM 845 O O . LEU A 1 118 ? -3.289 -5.833 -19.525 1.00 96.50 118 LEU A O 1
ATOM 849 N N . VAL A 1 119 ? -2.039 -6.163 -17.685 1.00 96.38 119 VAL A N 1
ATOM 850 C CA . VAL A 1 119 ? -1.308 -4.891 -17.725 1.00 96.38 119 VAL A CA 1
ATOM 851 C C . VAL A 1 119 ? 0.063 -5.112 -18.355 1.00 96.38 119 VAL A C 1
ATOM 853 O O . VAL A 1 119 ? 0.802 -5.998 -17.928 1.00 96.38 119 VAL A O 1
ATOM 856 N N . LEU A 1 120 ? 0.408 -4.319 -19.368 1.00 96.12 120 LEU A N 1
ATOM 857 C CA . LEU A 1 120 ? 1.696 -4.355 -20.061 1.00 96.12 120 LEU A CA 1
ATOM 858 C C . LEU A 1 120 ? 2.380 -2.995 -19.883 1.00 96.12 120 LEU A C 1
ATOM 860 O O . LEU A 1 120 ? 1.993 -2.037 -20.547 1.00 96.12 120 LEU A O 1
ATOM 864 N N . SER A 1 121 ? 3.351 -2.898 -18.977 1.00 92.75 121 SER A N 1
ATOM 865 C CA . SER A 1 121 ? 3.962 -1.620 -18.576 1.00 92.75 121 SER A CA 1
ATOM 866 C C . SER A 1 121 ? 5.379 -1.825 -18.039 1.00 92.75 121 SER A C 1
ATOM 868 O O . SER A 1 121 ? 5.776 -2.943 -17.713 1.00 92.75 121 SER A O 1
ATOM 870 N N . ASP A 1 122 ? 6.145 -0.747 -17.937 1.00 88.88 122 ASP A N 1
ATOM 871 C CA . ASP A 1 122 ? 7.407 -0.689 -17.198 1.00 88.88 122 ASP A CA 1
ATOM 872 C C . ASP A 1 122 ? 7.227 -0.323 -15.709 1.00 88.88 122 ASP A C 1
ATOM 874 O O . ASP A 1 122 ? 8.194 -0.326 -14.947 1.00 88.88 122 ASP A O 1
ATOM 878 N N . GLY A 1 123 ? 5.988 -0.051 -15.284 1.00 87.81 123 GLY A N 1
ATOM 879 C CA . GLY A 1 123 ? 5.612 0.247 -13.903 1.00 87.81 123 GLY A CA 1
ATOM 880 C C . GLY A 1 123 ? 5.869 1.690 -13.462 1.00 87.81 123 GLY A C 1
ATOM 881 O O . GLY A 1 123 ? 5.782 1.965 -12.264 1.00 87.81 123 GLY A O 1
ATOM 882 N N . ALA A 1 124 ? 6.188 2.607 -14.380 1.00 83.50 124 ALA A N 1
ATOM 883 C CA . ALA A 1 124 ? 6.491 4.006 -14.076 1.00 83.50 124 ALA A CA 1
ATOM 884 C C . ALA A 1 124 ? 5.230 4.864 -13.823 1.00 83.50 124 ALA A C 1
ATOM 886 O O . ALA A 1 124 ? 4.989 5.842 -14.521 1.00 83.50 124 ALA A O 1
ATOM 887 N N . GLU A 1 125 ? 4.435 4.510 -12.810 1.00 85.19 125 GLU A N 1
ATOM 888 C CA . GLU A 1 125 ? 3.217 5.233 -12.408 1.00 85.19 125 GLU A CA 1
ATOM 889 C C . GLU A 1 125 ? 3.488 6.711 -12.060 1.00 85.19 125 GLU A C 1
ATOM 891 O O . GLU A 1 125 ? 4.393 7.007 -11.272 1.00 85.19 125 GLU A O 1
ATOM 896 N N . THR A 1 126 ? 2.680 7.634 -12.601 1.00 79.25 126 THR A N 1
ATOM 897 C CA . THR A 1 126 ? 2.873 9.088 -12.420 1.00 79.25 126 THR A CA 1
ATOM 898 C C . THR A 1 126 ? 1.778 9.805 -11.627 1.00 79.25 126 THR A C 1
ATOM 900 O O . THR A 1 126 ? 2.032 10.904 -11.146 1.00 79.25 126 THR A O 1
ATOM 903 N N . GLU A 1 127 ? 0.580 9.233 -11.476 1.00 73.56 127 GLU A N 1
ATOM 904 C CA . GLU A 1 127 ? -0.609 9.942 -10.963 1.00 73.56 127 GLU A CA 1
ATOM 905 C C . GLU A 1 127 ? -1.295 9.249 -9.775 1.00 73.56 127 GLU A C 1
ATOM 907 O O . GLU A 1 127 ? -2.190 9.829 -9.159 1.00 73.56 127 GLU A O 1
ATOM 912 N N . ALA A 1 128 ? -0.907 8.018 -9.427 1.00 71.25 128 ALA A N 1
ATOM 913 C CA . ALA A 1 128 ? -1.584 7.275 -8.367 1.00 71.25 128 ALA A CA 1
ATOM 914 C C . ALA A 1 128 ? -1.532 7.999 -7.009 1.00 71.25 128 ALA A C 1
ATOM 916 O O . ALA A 1 128 ? -0.486 8.118 -6.367 1.00 71.25 128 ALA A O 1
ATOM 917 N N . GLY A 1 129 ? -2.706 8.413 -6.528 1.00 60.38 129 GLY A N 1
ATOM 918 C CA . GLY A 1 129 ? -2.884 8.924 -5.173 1.00 60.38 129 GLY A CA 1
ATOM 919 C C . GLY A 1 129 ? -2.803 7.822 -4.112 1.00 60.38 129 GLY A C 1
ATOM 920 O O . GLY A 1 129 ? -2.945 6.627 -4.405 1.00 60.38 129 GLY A O 1
ATOM 921 N N . ALA A 1 130 ? -2.644 8.228 -2.854 1.00 52.44 130 ALA A N 1
ATOM 922 C CA . ALA A 1 130 ? -2.667 7.334 -1.701 1.00 52.44 130 ALA A CA 1
ATOM 923 C C . ALA A 1 130 ? -3.901 6.406 -1.695 1.00 52.44 130 ALA A C 1
ATOM 925 O O . ALA A 1 130 ? -5.032 6.831 -1.953 1.00 52.44 130 ALA A O 1
ATOM 926 N N . GLY A 1 131 ? -3.681 5.117 -1.425 1.00 62.47 131 GLY A N 1
ATOM 927 C CA . GLY A 1 131 ? -4.746 4.112 -1.331 1.00 62.47 131 GLY A CA 1
ATOM 928 C C . GLY A 1 131 ? -5.383 3.681 -2.661 1.00 62.47 131 GLY A C 1
ATOM 929 O O . GLY A 1 131 ? -6.237 2.796 -2.651 1.00 62.47 131 GLY A O 1
ATOM 930 N N . SER A 1 132 ? -4.973 4.235 -3.811 1.00 74.94 132 SER A N 1
ATOM 931 C CA . SER A 1 132 ? -5.575 3.893 -5.115 1.00 74.94 132 SER A CA 1
ATOM 932 C C . SER A 1 132 ? -5.438 2.406 -5.450 1.00 74.94 132 SER A C 1
ATOM 934 O O . SER A 1 132 ? -6.404 1.779 -5.874 1.00 74.94 132 SER A O 1
ATOM 936 N N . LEU A 1 133 ? -4.277 1.805 -5.172 1.00 79.50 133 LEU A N 1
ATOM 937 C CA . LEU A 1 133 ? -4.039 0.382 -5.434 1.00 79.50 133 LEU A CA 1
ATOM 938 C C . LEU A 1 133 ? -4.899 -0.540 -4.559 1.00 79.50 133 LEU A C 1
ATOM 940 O O . LEU A 1 133 ? -5.406 -1.540 -5.062 1.00 79.50 133 LEU A O 1
ATOM 944 N N . ALA A 1 134 ? -5.097 -0.194 -3.281 1.00 77.00 134 ALA A N 1
ATOM 945 C CA . ALA A 1 134 ? -5.962 -0.956 -2.380 1.00 77.00 134 ALA A CA 1
ATOM 946 C C . ALA A 1 134 ? -7.413 -0.936 -2.883 1.00 77.00 134 ALA A C 1
ATOM 948 O O . ALA A 1 134 ? -7.996 -1.993 -3.103 1.00 77.00 134 ALA A O 1
ATOM 949 N N . ARG A 1 135 ? -7.936 0.253 -3.223 1.00 84.06 135 ARG A N 1
ATOM 950 C CA . ARG A 1 135 ? -9.284 0.405 -3.800 1.00 84.06 135 ARG A CA 1
ATOM 951 C C . ARG A 1 135 ? -9.467 -0.385 -5.098 1.00 84.06 135 ARG A C 1
ATOM 953 O O . ARG A 1 135 ? -10.513 -0.998 -5.303 1.00 84.06 135 ARG A O 1
ATOM 960 N N . ILE A 1 136 ? -8.465 -0.382 -5.981 1.00 89.69 136 ILE A N 1
ATOM 961 C CA . ILE A 1 136 ? -8.486 -1.170 -7.224 1.00 89.69 136 ILE A CA 1
ATOM 962 C C . ILE A 1 136 ? -8.494 -2.671 -6.911 1.00 89.69 136 ILE A C 1
ATOM 964 O O . ILE A 1 136 ? -9.234 -3.419 -7.552 1.00 89.69 136 ILE A O 1
ATOM 968 N N . GLY A 1 137 ? -7.706 -3.105 -5.925 1.00 86.75 137 GLY A N 1
ATOM 969 C CA . GLY A 1 137 ? -7.680 -4.483 -5.437 1.00 86.75 137 GLY A CA 1
ATOM 970 C C . GLY A 1 137 ? -9.040 -4.937 -4.908 1.00 86.75 137 GLY A C 1
ATOM 971 O O . GLY A 1 137 ? -9.552 -5.965 -5.356 1.00 86.75 137 GLY A O 1
ATOM 972 N N . ASP A 1 138 ? -9.664 -4.136 -4.045 1.00 86.50 138 ASP A N 1
ATOM 973 C CA . ASP A 1 138 ? -10.991 -4.407 -3.480 1.00 86.50 138 ASP A CA 1
ATOM 974 C C . ASP A 1 138 ? -12.062 -4.472 -4.572 1.00 86.50 138 ASP A C 1
ATOM 976 O O . ASP A 1 138 ? -12.870 -5.404 -4.623 1.00 86.50 138 ASP A O 1
ATOM 980 N N . LEU A 1 139 ? -12.027 -3.526 -5.515 1.00 89.75 139 LEU A N 1
ATOM 981 C CA . LEU A 1 139 ? -12.924 -3.507 -6.667 1.00 89.75 139 LEU A CA 1
ATOM 982 C C . LEU A 1 139 ? -12.755 -4.760 -7.542 1.00 89.75 139 LEU A C 1
ATOM 984 O O . LEU A 1 139 ? -13.744 -5.360 -7.976 1.00 89.75 139 LEU A O 1
ATOM 988 N N . ALA A 1 140 ? -11.513 -5.156 -7.822 1.00 91.56 140 ALA A N 1
ATOM 989 C CA . ALA A 1 140 ? -11.212 -6.340 -8.616 1.00 91.56 140 ALA A CA 1
ATOM 990 C C . ALA A 1 140 ? -11.684 -7.618 -7.909 1.00 91.56 140 ALA A C 1
ATOM 992 O O . ALA A 1 140 ? -12.330 -8.461 -8.540 1.00 91.56 140 ALA A O 1
ATOM 993 N N . ALA A 1 141 ? -11.455 -7.726 -6.597 1.00 88.75 141 ALA A N 1
ATOM 994 C CA . ALA A 1 141 ? -11.915 -8.836 -5.770 1.00 88.75 141 ALA A CA 1
ATOM 995 C C . ALA A 1 141 ? -13.449 -8.940 -5.758 1.00 88.75 141 ALA A C 1
ATOM 997 O O . ALA A 1 141 ? -13.993 -10.006 -6.065 1.00 88.75 141 ALA A O 1
ATOM 998 N N . ALA A 1 142 ? -14.149 -7.827 -5.518 1.00 88.88 142 ALA A N 1
ATOM 999 C CA . ALA A 1 142 ? -15.611 -7.766 -5.510 1.00 88.88 142 ALA A CA 1
ATOM 1000 C C . ALA A 1 142 ? -16.223 -8.232 -6.843 1.00 88.88 142 ALA A C 1
ATOM 1002 O O . ALA A 1 142 ? -17.244 -8.922 -6.869 1.00 88.88 142 ALA A O 1
ATOM 1003 N N . ARG A 1 143 ? -15.571 -7.913 -7.968 1.00 90.06 143 ARG A N 1
ATOM 1004 C CA . ARG A 1 143 ? -16.023 -8.296 -9.319 1.00 90.06 143 ARG A CA 1
ATOM 1005 C C . ARG A 1 143 ? -15.441 -9.628 -9.803 1.00 90.06 143 ARG A C 1
ATOM 1007 O O . ARG A 1 143 ? -15.729 -10.054 -10.925 1.00 90.06 143 ARG A O 1
ATOM 1014 N N . ARG A 1 144 ? -14.632 -10.304 -8.977 1.00 91.06 144 ARG A N 1
ATOM 1015 C CA . ARG A 1 144 ? -13.883 -11.526 -9.323 1.00 91.06 144 ARG A CA 1
ATOM 1016 C C . ARG A 1 144 ? -13.035 -11.357 -10.590 1.00 91.06 144 ARG A C 1
ATOM 1018 O O . ARG A 1 144 ? -12.885 -12.296 -11.369 1.00 91.06 144 ARG A O 1
ATOM 1025 N N . VAL A 1 145 ? -12.521 -10.153 -10.825 1.00 94.12 145 VAL A N 1
ATOM 1026 C CA . VAL A 1 145 ? -11.648 -9.841 -11.957 1.00 94.12 145 VAL A CA 1
ATOM 1027 C C . VAL A 1 145 ? -10.208 -10.090 -11.535 1.00 94.12 145 VAL A C 1
ATOM 1029 O O . VAL A 1 145 ? -9.733 -9.526 -10.555 1.00 94.12 145 VAL A O 1
ATOM 1032 N N . ARG A 1 146 ? -9.494 -10.932 -12.280 1.00 95.00 146 ARG A N 1
ATOM 1033 C CA . ARG A 1 146 ? -8.067 -11.169 -12.039 1.00 95.00 146 ARG A CA 1
ATOM 1034 C C . ARG A 1 146 ? -7.232 -10.106 -12.746 1.00 95.00 146 ARG A C 1
ATOM 1036 O O . ARG A 1 146 ? -7.426 -9.903 -13.941 1.00 95.00 146 ARG A O 1
ATOM 1043 N N . ILE A 1 147 ? -6.285 -9.494 -12.040 1.00 94.88 147 ILE A N 1
ATOM 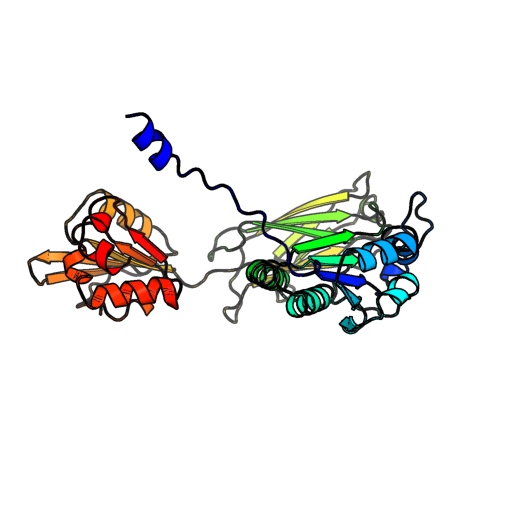1044 C CA . ILE A 1 147 ? -5.289 -8.589 -12.624 1.00 94.88 147 ILE A CA 1
ATOM 1045 C C . ILE A 1 147 ? -3.969 -9.359 -12.744 1.00 94.88 147 ILE A C 1
ATOM 1047 O O . ILE A 1 147 ? -3.459 -9.871 -11.750 1.00 94.88 147 ILE A O 1
ATOM 1051 N N . ASP A 1 148 ? -3.438 -9.472 -13.957 1.00 94.75 148 ASP A N 1
ATOM 1052 C CA . ASP A 1 148 ? -2.101 -9.996 -14.245 1.00 94.75 148 ASP A CA 1
ATOM 1053 C C . ASP A 1 148 ? -1.248 -8.866 -14.848 1.00 94.75 148 ASP A C 1
ATOM 1055 O O . ASP A 1 148 ? -1.776 -7.998 -15.546 1.00 94.75 148 ASP A O 1
ATOM 1059 N N . ALA A 1 149 ? 0.065 -8.875 -14.616 1.00 93.56 149 ALA A N 1
ATOM 1060 C CA . ALA A 1 149 ? 0.978 -7.863 -15.146 1.00 93.56 149 ALA A CA 1
ATOM 1061 C C . ALA A 1 149 ? 2.198 -8.503 -15.822 1.00 93.56 149 ALA A C 1
ATOM 1063 O O . ALA A 1 149 ? 2.760 -9.475 -15.315 1.00 93.56 149 ALA A O 1
ATOM 1064 N N . ILE A 1 150 ? 2.615 -7.935 -16.953 1.00 94.00 150 ILE A N 1
ATOM 1065 C CA . ILE A 1 150 ? 3.898 -8.207 -17.603 1.00 94.00 150 ILE A CA 1
ATOM 1066 C C . ILE A 1 150 ? 4.711 -6.919 -17.527 1.00 94.00 150 ILE A C 1
ATOM 1068 O O . ILE A 1 150 ? 4.417 -5.949 -18.228 1.00 94.00 150 ILE A O 1
ATOM 1072 N N . ALA A 1 151 ? 5.723 -6.937 -16.662 1.00 91.12 151 ALA A N 1
ATOM 1073 C CA . ALA A 1 151 ? 6.700 -5.867 -16.557 1.00 91.12 151 ALA A CA 1
ATOM 1074 C C . ALA A 1 151 ? 7.723 -5.969 -17.699 1.00 91.12 151 ALA A C 1
ATOM 1076 O O . ALA A 1 151 ? 8.185 -7.067 -18.022 1.00 91.12 151 ALA A O 1
ATOM 1077 N N . VAL A 1 152 ? 8.094 -4.836 -18.296 1.00 90.44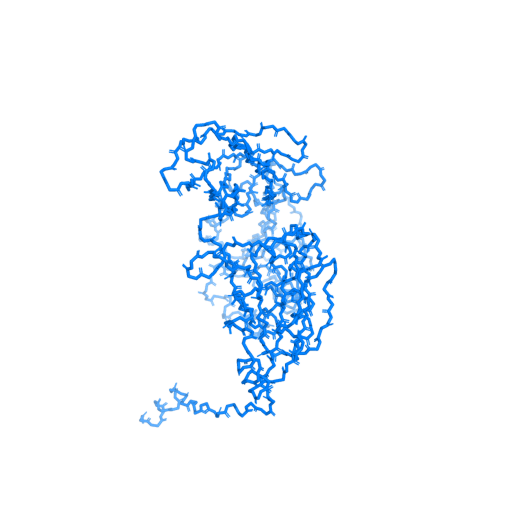 152 VAL A N 1
ATOM 1078 C CA . VAL A 1 152 ? 9.116 -4.763 -19.350 1.00 90.44 152 VAL A CA 1
ATOM 1079 C C . VAL A 1 152 ? 10.148 -3.674 -19.055 1.00 90.44 152 VAL A C 1
ATOM 1081 O O . VAL A 1 152 ? 9.810 -2.604 -18.565 1.00 90.44 152 VAL A O 1
ATOM 1084 N N . GLY A 1 153 ? 11.412 -3.946 -19.370 1.00 85.38 153 GLY A N 1
ATOM 1085 C CA . GLY A 1 153 ? 12.542 -3.048 -19.125 1.00 85.38 153 GLY A CA 1
ATOM 1086 C C . GLY A 1 153 ? 13.742 -3.805 -18.573 1.00 85.38 153 GLY A C 1
ATOM 1087 O O . GLY A 1 153 ? 13.704 -5.032 -18.436 1.00 85.38 153 GLY A O 1
ATOM 1088 N N . SER A 1 154 ? 14.810 -3.076 -18.261 1.00 76.81 154 SER A N 1
ATOM 1089 C CA . SER A 1 154 ? 16.019 -3.671 -17.693 1.00 76.81 154 SER A CA 1
ATOM 1090 C C . SER A 1 154 ? 15.841 -4.012 -16.212 1.00 76.81 154 SER A C 1
ATOM 1092 O O . SER A 1 154 ? 15.344 -3.206 -15.423 1.00 76.81 154 SER A O 1
ATOM 1094 N N . SER A 1 155 ? 16.342 -5.178 -15.794 1.00 67.44 155 SER A N 1
ATOM 1095 C CA . SER A 1 155 ? 16.520 -5.502 -14.370 1.00 67.44 155 SER A CA 1
ATOM 1096 C C . SER A 1 155 ? 17.630 -4.673 -13.707 1.00 67.44 155 SER A C 1
ATOM 1098 O O . SER A 1 155 ? 17.700 -4.615 -12.481 1.00 67.44 155 SER A O 1
ATOM 1100 N N . SER A 1 156 ? 18.476 -4.022 -14.511 1.00 64.38 156 SER A N 1
ATOM 1101 C CA . SER A 1 156 ? 19.532 -3.096 -14.104 1.00 64.38 156 SER A CA 1
ATOM 1102 C C . SER A 1 156 ? 19.345 -1.760 -14.839 1.00 64.38 156 SER A C 1
ATOM 1104 O O . SER A 1 156 ? 19.962 -1.548 -15.891 1.00 64.38 156 SER A O 1
ATOM 1106 N N . PRO A 1 157 ? 18.466 -0.869 -14.351 1.00 64.81 157 PRO A N 1
ATOM 1107 C CA . PRO A 1 157 ? 18.232 0.417 -14.995 1.00 64.81 157 PRO A CA 1
ATOM 1108 C C . PRO A 1 157 ? 19.528 1.238 -15.046 1.00 64.81 157 PRO A C 1
ATOM 1110 O O . PRO A 1 157 ? 20.326 1.222 -14.107 1.00 64.81 157 PRO A O 1
ATOM 1113 N N . ALA A 1 158 ? 19.747 1.955 -16.153 1.00 66.75 158 ALA A N 1
ATOM 1114 C CA . ALA A 1 158 ? 20.893 2.857 -16.272 1.00 66.75 158 ALA A CA 1
ATOM 1115 C C . ALA A 1 158 ? 20.807 3.989 -15.232 1.00 66.75 158 ALA A C 1
ATOM 1117 O O . ALA A 1 158 ? 21.790 4.263 -14.546 1.00 66.75 158 ALA A O 1
ATOM 1118 N N . GLY A 1 159 ? 19.614 4.574 -15.082 1.00 77.12 159 GLY A N 1
ATOM 1119 C CA . GLY A 1 159 ? 19.338 5.644 -14.126 1.00 77.12 159 GLY A CA 1
ATOM 1120 C C . GLY A 1 159 ? 18.912 5.156 -12.740 1.00 77.12 159 GLY A C 1
ATOM 1121 O O . GLY A 1 159 ? 18.552 3.991 -12.541 1.00 77.12 159 GLY A O 1
ATOM 1122 N N . LEU A 1 160 ? 18.923 6.074 -11.774 1.00 85.25 160 LEU A N 1
ATOM 1123 C CA . LEU A 1 160 ? 18.479 5.809 -10.408 1.00 85.25 160 LEU A CA 1
ATOM 1124 C C . LEU A 1 160 ? 16.963 5.577 -10.359 1.00 85.25 160 LEU A C 1
ATOM 1126 O O . LEU A 1 160 ? 16.168 6.423 -10.755 1.00 85.25 160 LEU A O 1
ATOM 1130 N N . THR A 1 161 ? 16.557 4.447 -9.794 1.00 84.75 161 THR A N 1
ATOM 1131 C CA . THR A 1 161 ? 15.167 4.093 -9.500 1.00 84.75 161 THR A CA 1
ATOM 1132 C C . THR A 1 161 ? 15.062 3.654 -8.048 1.00 84.75 161 THR A C 1
ATOM 1134 O O . THR A 1 161 ? 15.939 2.961 -7.542 1.00 84.75 161 THR A O 1
ATOM 1137 N N . ALA A 1 162 ? 13.977 4.022 -7.372 1.00 86.62 162 ALA A N 1
ATOM 1138 C CA . ALA A 1 162 ? 13.665 3.538 -6.033 1.00 86.62 162 ALA A CA 1
ATOM 1139 C C . ALA A 1 162 ? 12.217 3.051 -5.966 1.00 86.62 162 ALA A C 1
ATOM 1141 O O . ALA A 1 162 ? 11.323 3.666 -6.551 1.00 86.62 162 ALA A O 1
ATOM 1142 N N . VAL A 1 163 ? 11.996 1.955 -5.249 1.00 85.12 163 VAL A N 1
ATOM 1143 C CA . VAL A 1 163 ? 10.682 1.345 -5.028 1.00 85.12 163 VAL A CA 1
ATOM 1144 C C . VAL A 1 163 ? 10.504 1.123 -3.534 1.00 85.12 163 VAL A C 1
ATOM 1146 O O . VAL A 1 163 ? 11.405 0.610 -2.874 1.00 85.12 163 VAL A O 1
ATOM 1149 N N . ILE A 1 164 ? 9.352 1.522 -3.000 1.00 88.12 164 ILE A N 1
ATOM 1150 C CA . ILE A 1 164 ? 8.968 1.198 -1.626 1.00 88.12 164 ILE A CA 1
ATOM 1151 C C . ILE A 1 164 ? 8.544 -0.268 -1.608 1.00 88.12 164 ILE A C 1
ATOM 1153 O O . ILE A 1 164 ? 7.614 -0.645 -2.315 1.00 88.12 164 ILE A O 1
ATOM 1157 N N . GLU A 1 165 ? 9.241 -1.092 -0.834 1.00 86.31 165 GLU A N 1
ATOM 1158 C CA . GLU A 1 165 ? 8.919 -2.514 -0.706 1.00 86.31 165 GLU A CA 1
ATOM 1159 C C . GLU A 1 165 ? 7.835 -2.734 0.347 1.00 86.31 165 GLU A C 1
ATOM 1161 O O . GLU A 1 165 ? 6.921 -3.529 0.139 1.00 86.31 165 GLU A O 1
ATOM 1166 N N . SER A 1 166 ? 7.918 -2.022 1.475 1.00 84.88 166 SER A N 1
ATOM 1167 C CA . SER A 1 166 ? 6.953 -2.178 2.561 1.00 84.88 166 SER A CA 1
ATOM 1168 C C . SER A 1 166 ? 6.915 -0.991 3.515 1.00 84.88 166 SER A C 1
ATOM 1170 O O . SER A 1 166 ? 7.914 -0.303 3.738 1.00 84.88 166 SER A O 1
ATOM 1172 N N . VAL A 1 167 ? 5.759 -0.842 4.159 1.00 89.50 167 VAL A N 1
ATOM 1173 C CA . VAL A 1 167 ? 5.535 0.007 5.330 1.00 89.50 167 VAL A CA 1
ATOM 1174 C C . VAL A 1 167 ? 5.043 -0.900 6.451 1.00 89.50 167 VAL A C 1
ATOM 1176 O O . VAL A 1 167 ? 4.086 -1.651 6.256 1.00 89.50 167 VAL A O 1
ATOM 1179 N N . THR A 1 168 ? 5.723 -0.909 7.596 1.00 86.06 168 THR A N 1
ATOM 1180 C CA . THR A 1 168 ? 5.390 -1.828 8.692 1.00 86.06 168 THR A CA 1
ATOM 1181 C C . THR A 1 168 ? 5.473 -1.151 10.063 1.00 86.06 168 THR A C 1
ATOM 1183 O O . THR A 1 168 ? 6.546 -0.651 10.413 1.00 86.06 168 THR A O 1
ATOM 1186 N N . PRO A 1 169 ? 4.405 -1.219 10.880 1.00 84.00 169 PRO A N 1
ATOM 1187 C CA . PRO A 1 169 ? 3.050 -1.658 10.510 1.00 84.00 169 PRO A CA 1
ATOM 1188 C C . PRO A 1 169 ? 2.379 -0.656 9.545 1.00 84.00 169 PRO A C 1
ATOM 1190 O O . PRO A 1 169 ? 2.866 0.460 9.381 1.00 84.00 169 PRO A O 1
ATOM 1193 N N . ALA A 1 170 ? 1.304 -1.068 8.862 1.00 69.94 170 ALA A N 1
ATOM 1194 C CA . ALA A 1 170 ? 0.587 -0.209 7.904 1.00 69.94 170 ALA A CA 1
ATOM 1195 C C . ALA A 1 170 ? -0.170 0.945 8.590 1.00 69.94 170 ALA A C 1
ATOM 1197 O O . ALA A 1 170 ? -0.282 2.031 8.026 1.00 69.94 170 ALA A O 1
ATOM 1198 N N . ALA A 1 171 ? -0.614 0.708 9.826 1.00 81.75 171 ALA A N 1
ATOM 1199 C CA . ALA A 1 171 ? -1.185 1.703 10.718 1.00 81.75 171 ALA A CA 1
ATOM 1200 C C . ALA A 1 171 ? -0.415 1.706 12.043 1.00 81.75 171 ALA A C 1
ATOM 1202 O O . ALA A 1 171 ? -0.026 0.646 12.543 1.00 81.75 171 ALA A O 1
ATOM 1203 N N . VAL A 1 172 ? -0.196 2.891 12.598 1.00 85.94 172 VAL A N 1
ATOM 1204 C CA . VAL A 1 172 ? 0.418 3.109 13.909 1.00 85.94 172 VAL A CA 1
ATOM 1205 C C . VAL A 1 172 ? -0.446 4.036 14.739 1.00 85.94 172 VAL A C 1
ATOM 1207 O O . VAL A 1 172 ? -1.240 4.810 14.216 1.00 85.94 172 VAL A O 1
ATOM 1210 N N . PHE A 1 173 ? -0.217 4.021 16.040 1.00 81.44 173 PHE A N 1
ATOM 1211 C CA . PHE A 1 173 ? -0.767 5.026 16.933 1.00 81.44 173 PHE A CA 1
ATOM 1212 C C . PHE A 1 173 ? 0.283 6.089 17.278 1.00 81.44 173 PHE A C 1
ATOM 1214 O O . PHE A 1 173 ? 1.487 5.818 17.163 1.00 81.44 173 PHE A O 1
ATOM 1221 N N . PRO A 1 174 ? -0.134 7.293 17.712 1.00 83.25 174 PRO A N 1
ATOM 1222 C CA . PRO A 1 174 ? 0.782 8.339 18.145 1.00 83.25 174 PRO A CA 1
ATOM 1223 C C . PRO A 1 174 ? 1.849 7.814 19.115 1.00 83.25 174 PRO A C 1
ATOM 1225 O O . PRO A 1 174 ? 1.549 7.163 20.114 1.00 83.25 174 PRO A O 1
ATOM 1228 N N . GLY A 1 175 ? 3.119 8.082 18.804 1.00 84.88 175 GLY A N 1
ATOM 1229 C CA . GLY A 1 175 ? 4.266 7.643 19.607 1.00 84.88 175 GLY A CA 1
ATOM 1230 C C . GLY A 1 175 ? 4.834 6.262 19.250 1.00 84.88 175 GLY A C 1
ATOM 1231 O O . GLY A 1 175 ? 5.963 5.961 19.644 1.00 84.88 175 GLY A O 1
ATOM 1232 N N . GLN A 1 176 ? 4.131 5.439 18.465 1.00 86.81 176 GLN A N 1
ATOM 1233 C CA . GLN A 1 176 ? 4.659 4.158 17.986 1.00 86.81 176 GLN A CA 1
ATOM 1234 C C . GLN A 1 176 ? 5.595 4.333 16.782 1.00 86.81 176 GLN A C 1
ATOM 1236 O O . GLN A 1 176 ? 5.474 5.271 15.995 1.00 86.81 176 GLN A O 1
ATOM 1241 N N . ARG A 1 177 ? 6.554 3.412 16.623 1.00 93.44 177 ARG A N 1
ATOM 1242 C CA . ARG A 1 177 ? 7.522 3.452 15.516 1.00 93.44 177 ARG A CA 1
ATOM 1243 C C . ARG A 1 177 ? 6.986 2.715 14.290 1.00 93.44 177 ARG A C 1
ATOM 1245 O O . ARG A 1 177 ? 6.485 1.599 14.407 1.00 93.44 177 ARG A O 1
ATOM 1252 N N . ALA A 1 178 ? 7.196 3.301 13.117 1.00 93.94 178 ALA A N 1
ATOM 1253 C CA . ALA A 1 178 ? 6.992 2.677 11.817 1.00 93.94 178 ALA A CA 1
ATOM 1254 C C . ALA A 1 178 ? 8.328 2.460 11.100 1.00 93.94 178 ALA A C 1
ATOM 1256 O O . ALA A 1 178 ? 9.334 3.132 11.368 1.00 93.94 178 ALA A O 1
ATOM 1257 N N . ARG A 1 179 ? 8.328 1.519 10.154 1.00 96.31 179 ARG A N 1
ATOM 1258 C CA . ARG A 1 179 ? 9.447 1.257 9.253 1.00 96.31 179 ARG A CA 1
ATOM 1259 C C . ARG A 1 179 ? 9.026 1.383 7.802 1.00 96.31 179 ARG A C 1
ATOM 1261 O O . ARG A 1 179 ? 8.029 0.792 7.401 1.00 96.31 179 ARG A O 1
ATOM 1268 N N . ILE A 1 180 ? 9.822 2.105 7.021 1.00 95.31 180 ILE A N 1
ATOM 1269 C CA . ILE A 1 180 ? 9.712 2.147 5.560 1.00 95.31 180 ILE A CA 1
ATOM 1270 C C . ILE A 1 180 ? 10.933 1.445 4.994 1.00 95.31 180 ILE A C 1
ATOM 1272 O O . ILE A 1 180 ? 12.055 1.919 5.184 1.00 95.31 180 ILE A O 1
ATOM 1276 N N . THR A 1 181 ? 10.711 0.341 4.290 1.00 93.69 181 THR A N 1
ATOM 1277 C CA . THR A 1 181 ? 11.755 -0.381 3.563 1.00 93.69 181 THR A CA 1
ATOM 1278 C C . THR A 1 181 ? 11.620 -0.083 2.080 1.00 93.69 181 THR A C 1
ATOM 1280 O O . THR A 1 181 ? 10.528 -0.138 1.515 1.00 93.69 181 THR A O 1
ATOM 1283 N N . LEU A 1 182 ? 12.738 0.262 1.452 1.00 93.06 182 LEU A N 1
ATOM 1284 C CA . LEU A 1 182 ? 12.811 0.528 0.026 1.00 93.06 182 LEU A CA 1
ATOM 1285 C C . LEU A 1 182 ? 14.014 -0.159 -0.602 1.00 93.06 182 LEU A C 1
ATOM 1287 O O . LEU A 1 182 ? 15.043 -0.384 0.041 1.00 93.06 182 LEU A O 1
ATOM 1291 N N . ARG A 1 183 ? 13.892 -0.396 -1.902 1.00 92.69 183 ARG A N 1
ATOM 1292 C CA . ARG A 1 183 ? 14.950 -0.918 -2.750 1.00 92.69 183 ARG A CA 1
ATOM 1293 C C . ARG A 1 183 ? 15.260 0.085 -3.841 1.00 92.69 183 ARG A C 1
ATOM 1295 O O . ARG A 1 183 ? 14.376 0.509 -4.584 1.00 92.69 183 ARG A O 1
ATOM 1302 N N . ALA A 1 184 ? 16.520 0.484 -3.908 1.00 90.38 184 ALA A N 1
ATOM 1303 C CA . ALA A 1 184 ? 17.044 1.390 -4.910 1.00 90.38 184 ALA A CA 1
ATOM 1304 C C . ALA A 1 184 ? 17.951 0.631 -5.881 1.00 90.38 184 ALA A C 1
ATOM 1306 O O . ALA A 1 184 ? 18.685 -0.271 -5.478 1.00 90.38 184 ALA A O 1
ATOM 1307 N N . ARG A 1 185 ? 17.892 1.002 -7.160 1.00 89.38 185 ARG A N 1
ATOM 1308 C CA . ARG A 1 185 ? 18.690 0.441 -8.251 1.00 89.38 185 ARG A CA 1
ATOM 1309 C C . ARG A 1 185 ? 19.211 1.549 -9.154 1.00 89.38 185 ARG A C 1
ATOM 1311 O O . ARG A 1 185 ? 18.505 2.525 -9.374 1.00 89.38 185 ARG A O 1
ATOM 1318 N N . GLY A 1 186 ? 20.404 1.385 -9.704 1.00 86.94 186 GLY A N 1
ATOM 1319 C CA . GLY A 1 186 ? 20.963 2.268 -10.724 1.00 86.94 186 GLY A CA 1
ATOM 1320 C C . GLY A 1 186 ? 22.485 2.302 -10.685 1.00 86.94 186 GLY A C 1
ATOM 1321 O O . GLY A 1 186 ? 23.095 2.140 -9.626 1.00 86.94 186 GLY A O 1
ATOM 1322 N N . GLN A 1 187 ? 23.119 2.570 -11.828 1.00 85.44 187 GLN A N 1
ATOM 1323 C CA . GLN A 1 187 ? 24.584 2.607 -11.914 1.00 85.44 187 GLN A CA 1
ATOM 1324 C C . GLN A 1 187 ? 25.195 3.679 -11.008 1.00 85.44 187 GLN A C 1
ATOM 1326 O O . GLN A 1 187 ? 26.288 3.492 -10.479 1.00 85.44 187 GLN A O 1
ATOM 1331 N N . ALA A 1 188 ? 24.496 4.788 -10.757 1.00 88.62 188 ALA A N 1
ATOM 1332 C CA . ALA A 1 188 ? 24.970 5.817 -9.836 1.00 88.62 188 ALA A CA 1
ATOM 1333 C C . ALA A 1 188 ? 25.155 5.325 -8.390 1.00 88.62 188 ALA A C 1
ATOM 1335 O O . ALA A 1 188 ? 25.954 5.910 -7.664 1.00 88.62 188 ALA A O 1
ATOM 1336 N N . LEU A 1 189 ? 24.502 4.224 -7.994 1.00 91.88 189 LEU A N 1
ATOM 1337 C CA . LEU A 1 189 ? 24.689 3.601 -6.680 1.00 91.88 189 LEU A CA 1
ATOM 1338 C C . LEU A 1 189 ? 25.997 2.809 -6.565 1.00 91.88 189 LEU A C 1
ATOM 1340 O O . LEU A 1 189 ? 26.384 2.457 -5.459 1.00 91.88 189 LEU A O 1
ATOM 1344 N N . THR A 1 190 ? 26.705 2.552 -7.669 1.00 91.19 190 THR A N 1
ATOM 1345 C CA . THR A 1 190 ? 28.054 1.946 -7.651 1.00 91.19 190 THR A CA 1
ATOM 1346 C C . THR A 1 190 ? 29.147 2.937 -7.237 1.00 91.19 190 THR A C 1
ATOM 1348 O O . THR A 1 190 ? 30.290 2.548 -7.006 1.00 91.19 190 THR A O 1
ATOM 1351 N N . ARG A 1 191 ? 28.813 4.233 -7.145 1.00 90.25 191 ARG A N 1
ATOM 1352 C CA . ARG A 1 191 ? 29.733 5.325 -6.812 1.00 90.25 191 ARG A CA 1
ATOM 1353 C C . ARG A 1 191 ? 29.362 5.946 -5.456 1.00 90.25 191 ARG A C 1
ATOM 1355 O O . ARG A 1 191 ? 28.193 5.925 -5.074 1.00 90.25 191 ARG A O 1
ATOM 1362 N N . PRO A 1 192 ? 30.325 6.528 -4.717 1.00 93.00 192 PRO A N 1
ATOM 1363 C CA . PRO A 1 192 ? 30.027 7.254 -3.483 1.00 93.00 192 PRO A CA 1
ATOM 1364 C C . PRO A 1 192 ? 29.152 8.490 -3.726 1.00 93.00 192 PRO A C 1
ATOM 1366 O O . PRO A 1 192 ? 29.222 9.102 -4.789 1.00 93.00 192 PRO A O 1
ATOM 1369 N N . GLY A 1 193 ? 28.396 8.907 -2.705 1.00 92.50 193 GLY A N 1
ATOM 1370 C CA . GLY A 1 193 ? 27.663 10.181 -2.699 1.00 92.50 193 GLY A CA 1
ATOM 1371 C C . GLY A 1 193 ? 26.146 10.069 -2.854 1.00 92.50 193 GLY A C 1
ATOM 1372 O O . GLY A 1 193 ? 25.471 11.093 -2.872 1.00 92.50 193 GLY A O 1
ATOM 1373 N N . ALA A 1 194 ? 25.598 8.856 -2.940 1.00 95.56 194 ALA A N 1
ATOM 1374 C CA . ALA A 1 194 ? 24.155 8.658 -2.908 1.00 95.56 194 ALA A CA 1
ATOM 1375 C C . ALA A 1 194 ? 23.588 8.825 -1.484 1.00 95.56 194 ALA A C 1
ATOM 1377 O O . ALA A 1 194 ? 24.213 8.438 -0.490 1.00 95.56 194 ALA A O 1
ATOM 1378 N N . ARG A 1 195 ? 22.387 9.401 -1.377 1.00 96.69 195 ARG A N 1
ATOM 1379 C CA . ARG A 1 195 ? 21.692 9.676 -0.113 1.00 96.69 195 ARG A CA 1
ATOM 1380 C C . ARG A 1 195 ? 20.194 9.422 -0.251 1.00 96.69 195 ARG A C 1
ATOM 1382 O O . ARG A 1 195 ? 19.588 9.742 -1.267 1.00 96.69 195 ARG A O 1
ATOM 1389 N N . ALA A 1 196 ? 19.603 8.893 0.812 1.00 96.94 196 ALA A N 1
ATOM 1390 C CA . ALA A 1 196 ? 18.167 8.782 0.998 1.00 96.94 196 ALA A CA 1
ATOM 1391 C C . ALA A 1 196 ? 17.732 9.684 2.161 1.00 96.94 196 ALA A C 1
ATOM 1393 O O . ALA A 1 196 ? 18.327 9.628 3.239 1.00 96.94 196 ALA A O 1
ATOM 1394 N N . THR A 1 197 ? 16.678 10.473 1.982 1.00 98.00 197 THR A N 1
ATOM 1395 C CA . THR A 1 197 ? 16.111 11.340 3.021 1.00 98.00 197 THR A CA 1
ATOM 1396 C C . THR A 1 197 ? 14.605 11.120 3.105 1.00 98.00 197 THR A C 1
ATOM 1398 O O . THR A 1 197 ? 13.902 11.235 2.107 1.00 98.00 197 THR A O 1
ATOM 1401 N N . LEU A 1 198 ? 14.106 10.803 4.296 1.00 97.75 198 LEU A N 1
ATOM 1402 C CA . LEU A 1 198 ? 12.684 10.762 4.607 1.00 97.75 198 LEU A CA 1
ATOM 1403 C C . LEU A 1 198 ? 12.231 12.165 5.014 1.00 97.75 198 LEU A C 1
ATOM 1405 O O . LEU A 1 198 ? 12.748 12.730 5.980 1.00 97.75 198 LEU A O 1
ATOM 1409 N N . LEU A 1 199 ? 11.275 12.708 4.274 1.00 95.75 199 LEU A N 1
ATOM 1410 C CA . LEU A 1 199 ? 10.681 14.020 4.489 1.00 95.75 199 LEU A CA 1
ATOM 1411 C C . LEU A 1 199 ? 9.234 13.867 4.962 1.00 95.75 199 LEU A C 1
ATOM 1413 O O . LEU A 1 199 ? 8.530 12.974 4.484 1.00 95.75 199 LEU A O 1
ATOM 1417 N N . ASP A 1 200 ? 8.784 14.743 5.853 1.00 91.81 200 ASP A N 1
ATOM 1418 C CA . ASP A 1 200 ? 7.360 14.880 6.175 1.00 91.81 200 ASP A CA 1
ATOM 1419 C C . ASP A 1 200 ? 6.598 15.668 5.089 1.00 91.81 200 ASP A C 1
ATOM 1421 O O . ASP A 1 200 ? 7.174 16.103 4.084 1.00 91.81 200 ASP A O 1
ATOM 1425 N N . SER A 1 201 ? 5.290 15.854 5.281 1.00 84.50 201 SER A N 1
ATOM 1426 C CA . SER A 1 201 ? 4.423 16.598 4.357 1.00 84.50 201 SER A CA 1
ATOM 1427 C C . SER A 1 201 ? 4.806 18.078 4.207 1.00 84.50 201 SER A C 1
ATOM 1429 O O . SER A 1 201 ? 4.533 18.674 3.166 1.00 84.50 201 SER A O 1
ATOM 1431 N N . ALA A 1 202 ? 5.495 18.660 5.194 1.00 86.38 202 ALA A N 1
ATOM 1432 C CA . ALA A 1 202 ? 6.034 20.019 5.148 1.00 86.38 202 ALA A CA 1
ATOM 1433 C C . ALA A 1 202 ? 7.433 20.090 4.498 1.00 86.38 202 ALA A C 1
ATOM 1435 O O . ALA A 1 202 ? 8.016 21.170 4.394 1.00 86.38 202 ALA A O 1
ATOM 1436 N N . GLY A 1 203 ? 7.992 18.954 4.064 1.00 87.69 203 GLY A N 1
ATOM 1437 C CA . GLY A 1 203 ? 9.324 18.865 3.471 1.00 87.69 203 GLY A CA 1
ATOM 1438 C C . GLY A 1 203 ? 10.470 18.890 4.488 1.00 87.69 203 GLY A C 1
ATOM 1439 O O . GLY A 1 203 ? 11.629 19.021 4.089 1.00 87.69 203 GLY A O 1
ATOM 1440 N N . ARG A 1 204 ? 10.187 18.762 5.789 1.00 93.62 204 ARG A N 1
ATOM 1441 C CA . ARG A 1 204 ? 11.208 18.707 6.843 1.00 93.62 204 ARG A CA 1
ATOM 1442 C C . ARG A 1 204 ? 11.829 17.314 6.883 1.00 93.62 204 ARG A C 1
ATOM 1444 O O . ARG A 1 204 ? 11.140 16.306 6.752 1.00 93.62 204 ARG A O 1
ATOM 1451 N N . SER A 1 205 ? 13.144 17.252 7.083 1.00 96.31 205 SER A N 1
ATOM 1452 C CA . SER A 1 205 ? 13.879 15.986 7.177 1.00 96.31 205 SER A CA 1
ATOM 1453 C C . SER A 1 205 ? 13.582 15.274 8.495 1.00 96.31 205 SER A C 1
ATOM 1455 O O . SER A 1 205 ? 14.063 15.695 9.542 1.00 96.31 205 SER A O 1
ATOM 1457 N N . VAL A 1 206 ? 12.870 14.152 8.414 1.00 96.12 206 VAL A N 1
ATOM 1458 C CA . VAL A 1 206 ? 12.593 13.246 9.539 1.00 96.12 206 VAL A CA 1
ATOM 1459 C C . VAL A 1 206 ? 13.794 12.341 9.802 1.00 96.12 206 VAL A C 1
ATOM 1461 O O . VAL A 1 206 ? 14.215 12.155 10.939 1.00 96.12 206 VAL A O 1
ATOM 1464 N N . ALA A 1 207 ? 14.375 11.781 8.739 1.00 96.44 207 ALA A N 1
ATOM 1465 C CA . ALA A 1 207 ? 15.536 10.903 8.823 1.00 96.44 207 ALA A CA 1
ATOM 1466 C C . ALA A 1 207 ? 16.351 10.960 7.529 1.00 96.44 207 ALA A C 1
ATOM 1468 O O . ALA A 1 207 ? 15.810 11.181 6.451 1.00 96.44 207 ALA A O 1
ATOM 1469 N N . ALA A 1 208 ? 17.655 10.708 7.612 1.00 96.38 208 ALA A N 1
ATOM 1470 C CA . ALA A 1 208 ? 18.524 10.653 6.444 1.00 96.38 208 ALA A CA 1
ATOM 1471 C C . ALA A 1 208 ? 19.554 9.533 6.568 1.00 96.38 208 ALA A C 1
ATOM 1473 O O . ALA A 1 208 ? 20.044 9.246 7.659 1.00 96.38 208 ALA A O 1
ATOM 1474 N N . ARG A 1 209 ? 19.897 8.911 5.440 1.00 95.88 209 ARG A N 1
ATOM 1475 C CA . ARG A 1 209 ? 20.895 7.846 5.346 1.00 95.88 209 ARG A CA 1
ATOM 1476 C C . ARG A 1 209 ? 21.778 8.058 4.124 1.00 95.88 209 ARG A C 1
ATOM 1478 O O . ARG A 1 209 ? 21.275 8.245 3.019 1.00 95.88 209 ARG A O 1
ATOM 1485 N N . ALA A 1 210 ? 23.090 8.012 4.323 1.00 94.94 210 ALA A N 1
ATOM 1486 C CA . ALA A 1 210 ? 24.032 7.870 3.219 1.00 94.94 210 ALA A CA 1
ATOM 1487 C C . ALA A 1 210 ? 23.975 6.431 2.688 1.00 94.94 210 ALA A C 1
ATOM 1489 O O . ALA A 1 210 ? 23.803 5.489 3.465 1.00 94.94 210 ALA A O 1
ATOM 1490 N N . ILE A 1 211 ? 24.113 6.268 1.376 1.00 94.12 211 ILE A N 1
ATOM 1491 C CA . ILE A 1 211 ? 24.111 4.966 0.711 1.00 94.12 211 ILE A CA 1
ATOM 1492 C C . ILE A 1 211 ? 25.553 4.640 0.345 1.00 94.12 211 ILE A C 1
ATOM 1494 O O . ILE A 1 211 ? 26.200 5.389 -0.390 1.00 94.12 211 ILE A O 1
ATOM 1498 N N . ALA A 1 212 ? 26.071 3.543 0.894 1.00 93.06 212 ALA A N 1
ATOM 1499 C CA . ALA A 1 212 ? 27.388 3.053 0.517 1.00 93.06 212 ALA A CA 1
ATOM 1500 C C . ALA A 1 212 ? 27.374 2.581 -0.950 1.00 93.06 212 ALA A C 1
ATOM 1502 O O . ALA A 1 212 ? 26.338 2.091 -1.409 1.00 93.06 212 ALA A O 1
ATOM 1503 N N . PRO A 1 213 ? 28.502 2.696 -1.674 1.00 92.69 213 PRO A N 1
ATOM 1504 C CA . PRO A 1 213 ? 28.620 2.145 -3.018 1.00 92.69 213 PRO A CA 1
ATOM 1505 C C . PRO A 1 213 ? 28.243 0.659 -3.043 1.00 92.69 213 PRO A C 1
ATOM 1507 O O . PRO A 1 213 ? 28.799 -0.135 -2.286 1.00 92.69 213 PRO A O 1
ATOM 1510 N N . ALA A 1 214 ? 27.304 0.290 -3.906 1.00 89.62 214 ALA A N 1
ATOM 1511 C CA . ALA A 1 214 ? 26.838 -1.077 -4.082 1.00 89.62 214 ALA A CA 1
ATOM 1512 C C . ALA A 1 214 ? 27.408 -1.668 -5.374 1.00 89.62 214 ALA A C 1
ATOM 1514 O O . ALA A 1 214 ? 27.174 -1.116 -6.447 1.00 89.62 214 ALA A O 1
ATOM 1515 N N . GLU A 1 215 ? 28.102 -2.808 -5.293 1.00 82.44 215 GLU A N 1
ATOM 1516 C CA . GLU A 1 215 ? 28.787 -3.436 -6.442 1.00 82.44 215 GLU A CA 1
ATOM 1517 C C . GLU A 1 215 ? 27.863 -3.684 -7.645 1.00 82.44 215 GLU A C 1
ATOM 1519 O O . GLU A 1 215 ? 28.263 -3.486 -8.787 1.00 82.44 215 GLU A O 1
ATOM 1524 N N . HIS A 1 216 ? 26.604 -4.044 -7.390 1.00 84.94 216 HIS A N 1
ATOM 1525 C CA . HIS A 1 216 ? 25.604 -4.334 -8.424 1.00 84.94 216 HIS A CA 1
ATOM 1526 C C . HIS A 1 216 ? 24.632 -3.167 -8.657 1.00 84.94 216 HIS A C 1
ATOM 1528 O O . HIS A 1 216 ? 23.566 -3.349 -9.240 1.00 84.94 216 HIS A O 1
ATOM 1534 N N . GLY A 1 217 ? 24.967 -1.971 -8.158 1.00 87.06 217 GLY A N 1
ATOM 1535 C CA . GLY A 1 217 ? 24.114 -0.791 -8.262 1.00 87.06 217 GLY A CA 1
ATOM 1536 C C . GLY A 1 217 ? 22.764 -0.972 -7.572 1.00 87.06 217 GLY A C 1
ATOM 1537 O O . GLY A 1 217 ? 21.778 -0.400 -8.019 1.00 87.06 217 GLY A O 1
ATOM 1538 N N . GLU A 1 218 ? 22.697 -1.785 -6.518 1.00 90.25 218 GLU A N 1
ATOM 1539 C CA . GLU A 1 218 ? 21.467 -2.121 -5.807 1.00 90.25 218 GLU A CA 1
ATOM 1540 C C . GLU A 1 218 ? 21.642 -1.949 -4.297 1.00 90.25 218 GLU A C 1
ATOM 1542 O O . GLU A 1 218 ? 22.576 -2.485 -3.707 1.00 90.25 218 GLU A O 1
ATOM 1547 N N . ALA A 1 219 ? 20.725 -1.220 -3.663 1.00 91.19 219 ALA A N 1
ATOM 1548 C CA . ALA A 1 219 ? 20.762 -0.949 -2.232 1.00 91.19 219 ALA A CA 1
ATOM 1549 C C . ALA A 1 219 ? 19.379 -1.132 -1.599 1.00 91.19 219 ALA A C 1
ATOM 1551 O O . ALA A 1 219 ? 18.386 -0.591 -2.086 1.00 91.19 219 ALA A O 1
ATOM 1552 N N . ALA A 1 220 ? 19.325 -1.854 -0.481 1.00 92.62 220 ALA A N 1
ATOM 1553 C CA . ALA A 1 220 ? 18.149 -1.925 0.379 1.00 92.62 220 ALA A CA 1
ATOM 1554 C C . ALA A 1 220 ? 18.319 -0.952 1.549 1.00 92.62 220 ALA A C 1
ATOM 1556 O O . ALA A 1 220 ? 19.358 -0.938 2.213 1.00 92.62 220 ALA A O 1
ATOM 1557 N N . LEU A 1 221 ? 17.304 -0.131 1.804 1.00 94.19 221 LEU A N 1
ATOM 1558 C CA . LEU A 1 221 ? 17.319 0.865 2.870 1.00 94.19 221 LEU A CA 1
ATOM 1559 C C . LEU A 1 221 ? 16.077 0.718 3.733 1.00 94.19 221 LEU A C 1
ATOM 1561 O O . LEU A 1 221 ? 14.996 0.412 3.243 1.00 94.19 221 LEU A O 1
ATOM 1565 N N . THR A 1 222 ? 16.231 0.955 5.031 1.00 96.06 222 THR A N 1
ATOM 1566 C CA . THR A 1 222 ? 15.109 0.994 5.969 1.00 96.06 222 THR A CA 1
ATOM 1567 C C . THR A 1 222 ? 15.186 2.265 6.793 1.00 96.06 222 THR A C 1
ATOM 1569 O O . THR A 1 222 ? 16.201 2.526 7.434 1.00 96.06 222 THR A O 1
ATOM 1572 N N . PHE A 1 223 ? 14.119 3.052 6.788 1.00 97.06 223 PHE A N 1
ATOM 1573 C CA . PHE A 1 223 ? 13.924 4.150 7.724 1.00 97.06 223 PHE A CA 1
ATOM 1574 C C . PHE A 1 223 ? 13.103 3.659 8.903 1.00 97.06 223 PHE A C 1
ATOM 1576 O O . PHE A 1 223 ? 12.081 3.015 8.700 1.00 97.06 223 PHE A O 1
ATOM 1583 N N . GLU A 1 224 ? 13.532 3.988 10.116 1.00 96.19 224 GLU A N 1
ATOM 1584 C CA . GLU A 1 224 ? 12.726 3.810 11.319 1.00 96.19 224 GLU A CA 1
ATOM 1585 C C . GLU A 1 224 ? 12.429 5.190 11.893 1.00 96.19 224 GLU A C 1
ATOM 1587 O O . GLU A 1 224 ? 13.357 5.970 12.115 1.00 96.19 224 GLU A O 1
ATOM 1592 N N . PHE A 1 225 ? 11.162 5.496 12.132 1.00 95.81 225 PHE A N 1
ATOM 1593 C CA . PHE A 1 225 ? 10.726 6.809 12.600 1.00 95.81 225 PHE A CA 1
ATOM 1594 C C . PHE A 1 225 ? 9.411 6.682 13.372 1.00 95.81 225 PHE A C 1
ATOM 1596 O O . PHE A 1 225 ? 8.782 5.626 13.350 1.00 95.81 225 PHE A O 1
ATOM 1603 N N . THR A 1 226 ? 9.016 7.740 14.071 1.00 95.19 226 THR A N 1
ATOM 1604 C CA . THR A 1 226 ? 7.720 7.831 14.753 1.00 95.19 226 THR A CA 1
ATOM 1605 C C . THR A 1 226 ? 6.829 8.754 13.929 1.00 95.19 226 THR A C 1
ATOM 1607 O O . THR A 1 226 ? 7.147 9.941 13.839 1.00 95.19 226 THR A O 1
ATOM 1610 N N . PRO A 1 227 ? 5.780 8.235 13.273 1.00 92.69 227 PRO A N 1
ATOM 1611 C CA . PRO A 1 227 ? 4.864 9.063 12.505 1.00 92.69 227 PRO A CA 1
ATOM 1612 C C . PRO A 1 227 ? 4.106 10.055 13.393 1.00 92.69 227 PRO A C 1
ATOM 1614 O O . PRO A 1 227 ? 3.756 9.742 14.532 1.00 92.69 227 PRO A O 1
ATOM 1617 N N . GLU A 1 228 ? 3.837 11.241 12.855 1.00 90.44 228 GLU A N 1
ATOM 1618 C CA . GLU A 1 228 ? 3.016 12.270 13.495 1.00 90.44 228 GLU A CA 1
ATOM 1619 C C . GLU A 1 228 ? 1.647 12.316 12.802 1.00 90.44 228 GLU A C 1
ATOM 1621 O O . GLU A 1 228 ? 1.595 12.156 11.578 1.00 90.44 228 GLU A O 1
ATOM 1626 N N . PRO A 1 229 ? 0.544 12.533 13.542 1.00 86.00 229 PRO A N 1
ATOM 1627 C CA . PRO A 1 229 ? -0.768 12.731 12.938 1.00 86.00 229 PRO A CA 1
ATOM 1628 C C . PRO A 1 229 ? -0.758 13.876 11.925 1.00 86.00 229 PRO A C 1
ATOM 1630 O O . PRO A 1 229 ? -0.117 14.908 12.149 1.00 86.00 229 PRO A O 1
ATOM 1633 N N . ALA A 1 230 ? -1.495 13.718 10.826 1.00 82.94 230 ALA A N 1
ATOM 1634 C CA . ALA A 1 230 ? -1.652 14.808 9.878 1.00 82.94 230 ALA A CA 1
ATOM 1635 C C . ALA A 1 230 ? -2.452 15.962 10.525 1.00 82.94 230 ALA A C 1
ATOM 1637 O O . ALA A 1 230 ? -3.397 15.703 11.275 1.00 82.94 230 ALA A O 1
ATOM 1638 N N . PRO A 1 231 ? -2.119 17.237 10.243 1.00 76.88 231 PRO A N 1
ATOM 1639 C CA . PRO A 1 231 ? -2.817 18.384 10.835 1.00 76.88 231 PRO A CA 1
ATOM 1640 C C . PRO A 1 231 ? -4.322 18.442 10.534 1.00 76.88 231 PRO A C 1
ATOM 1642 O O . PRO A 1 231 ? -5.072 19.073 11.272 1.00 76.88 231 PRO A O 1
ATOM 1645 N N . ASP A 1 232 ? -4.752 17.818 9.440 1.00 76.00 232 ASP A N 1
ATOM 1646 C CA . ASP A 1 232 ? -6.134 17.741 8.966 1.00 76.00 232 ASP A CA 1
ATOM 1647 C C . ASP A 1 232 ? -6.871 16.471 9.433 1.00 76.00 232 ASP A C 1
ATOM 1649 O O . ASP A 1 232 ? -8.026 16.269 9.062 1.00 76.00 232 ASP A O 1
ATOM 1653 N N . GLY A 1 233 ? -6.226 15.621 10.242 1.00 69.88 233 GLY A N 1
ATOM 1654 C CA . GLY A 1 233 ? -6.782 14.347 10.711 1.00 69.88 233 GLY A CA 1
ATOM 1655 C C . GLY A 1 233 ? -6.811 13.243 9.648 1.00 69.88 233 GLY A C 1
ATOM 1656 O O . GLY A 1 233 ? -7.379 12.181 9.891 1.00 69.88 233 GLY A O 1
ATOM 1657 N N . GLY A 1 234 ? -6.221 13.475 8.471 1.00 69.44 234 GLY A N 1
ATOM 1658 C CA . GLY A 1 234 ? -6.073 12.465 7.428 1.00 69.44 234 GLY A CA 1
ATOM 1659 C C . GLY A 1 234 ? -4.863 11.539 7.636 1.00 69.44 234 GLY A C 1
ATOM 1660 O O . GLY A 1 234 ? -4.121 11.657 8.615 1.00 69.44 234 GLY A O 1
ATOM 1661 N N . PRO A 1 235 ? -4.615 10.617 6.690 1.00 74.81 235 PRO A N 1
ATOM 1662 C CA . PRO A 1 235 ? -3.411 9.792 6.691 1.00 74.81 235 PRO A CA 1
ATOM 1663 C C . PRO A 1 235 ? -2.130 10.635 6.620 1.00 74.81 235 PRO A C 1
ATOM 1665 O O . PRO A 1 235 ? -2.044 11.595 5.849 1.00 74.81 235 PRO A O 1
ATOM 1668 N N . ALA A 1 236 ? -1.092 10.254 7.368 1.00 85.62 236 ALA A N 1
ATOM 1669 C CA . ALA A 1 236 ? 0.176 10.974 7.362 1.00 85.62 236 ALA A CA 1
ATOM 1670 C C . ALA A 1 236 ? 0.982 10.641 6.096 1.00 85.62 236 ALA A C 1
ATOM 1672 O O . ALA A 1 236 ? 1.313 9.482 5.830 1.00 85.62 236 ALA A O 1
ATOM 1673 N N . VAL A 1 237 ? 1.321 11.666 5.310 1.00 88.31 237 VAL A N 1
ATOM 1674 C CA . VAL A 1 237 ? 2.073 11.515 4.055 1.00 88.31 237 VAL A CA 1
ATOM 1675 C C . VAL A 1 237 ? 3.544 11.863 4.261 1.00 88.31 237 VAL A C 1
ATOM 1677 O O . VAL A 1 237 ? 3.889 12.958 4.705 1.00 88.31 237 VAL A O 1
ATOM 1680 N N . TYR A 1 238 ? 4.413 10.949 3.847 1.00 91.81 238 TYR A N 1
ATOM 1681 C CA . TYR A 1 238 ? 5.862 11.100 3.837 1.00 91.81 238 TYR A CA 1
ATOM 1682 C C . TYR A 1 238 ? 6.409 11.008 2.415 1.00 91.81 238 TYR A C 1
ATOM 1684 O O . TYR A 1 238 ? 5.822 10.379 1.534 1.00 91.81 238 TYR A O 1
ATOM 1692 N N . THR A 1 239 ? 7.570 11.615 2.182 1.00 93.38 239 THR A N 1
ATOM 1693 C CA . THR A 1 239 ? 8.297 11.498 0.915 1.00 93.38 239 THR A CA 1
ATOM 1694 C C . THR A 1 239 ? 9.689 10.941 1.157 1.00 93.38 239 THR A C 1
ATOM 1696 O O . THR A 1 239 ? 10.493 11.550 1.854 1.00 93.38 239 THR A O 1
ATOM 1699 N N . VAL A 1 240 ? 10.013 9.817 0.528 1.00 95.75 240 VAL A N 1
ATOM 1700 C CA . VAL A 1 240 ? 11.390 9.338 0.412 1.00 95.75 240 VAL A CA 1
ATOM 1701 C C . VAL A 1 240 ? 12.033 10.027 -0.789 1.00 95.75 240 VAL A C 1
ATOM 1703 O O . VAL A 1 240 ? 11.656 9.779 -1.935 1.00 95.75 240 VAL A O 1
ATOM 1706 N N . LEU A 1 241 ? 12.985 10.916 -0.517 1.00 94.81 241 LEU A N 1
ATOM 1707 C CA . LEU A 1 241 ? 13.828 11.591 -1.498 1.00 94.81 241 LEU A CA 1
ATOM 1708 C C . LEU A 1 241 ? 15.147 10.829 -1.644 1.00 94.81 241 LEU A C 1
ATOM 1710 O O . LEU A 1 241 ? 15.878 10.649 -0.673 1.00 94.81 241 LEU A O 1
ATOM 1714 N N . MET A 1 242 ? 15.454 10.403 -2.861 1.00 94.62 242 MET A N 1
ATOM 1715 C CA . MET A 1 242 ? 16.667 9.677 -3.216 1.00 94.62 242 MET A CA 1
ATOM 1716 C C . MET A 1 242 ? 17.498 10.515 -4.178 1.00 94.62 242 MET A C 1
ATOM 1718 O O . MET A 1 242 ? 17.011 10.926 -5.231 1.00 94.62 242 MET A O 1
ATOM 1722 N N . GLU A 1 243 ? 18.757 10.731 -3.830 1.00 94.19 243 GLU A N 1
ATOM 1723 C CA . GLU A 1 243 ? 19.697 11.549 -4.589 1.00 94.19 243 GLU A CA 1
ATOM 1724 C C . GLU A 1 243 ? 20.958 10.732 -4.867 1.00 94.19 243 GLU A C 1
ATOM 1726 O O . GLU A 1 243 ? 21.459 10.036 -3.982 1.00 94.19 243 GLU A O 1
ATOM 1731 N N . ALA A 1 244 ? 21.480 10.808 -6.090 1.00 93.94 244 ALA A N 1
ATOM 1732 C CA . ALA A 1 244 ? 22.761 10.215 -6.455 1.00 93.94 244 ALA A CA 1
ATOM 1733 C C . ALA A 1 244 ? 23.508 11.108 -7.463 1.00 93.94 244 ALA A C 1
ATOM 1735 O O . ALA A 1 244 ? 22.869 11.848 -8.216 1.00 93.94 244 ALA A O 1
ATOM 1736 N N . PRO A 1 245 ? 24.853 11.067 -7.509 1.00 89.38 245 PRO A N 1
ATOM 1737 C CA . PRO A 1 245 ? 25.627 11.950 -8.378 1.00 89.38 245 PRO A CA 1
ATOM 1738 C C . PRO A 1 245 ? 25.340 11.746 -9.872 1.00 89.38 245 PRO A C 1
ATOM 1740 O O . PRO A 1 245 ? 25.557 10.661 -10.421 1.00 89.38 245 PRO A O 1
ATOM 1743 N N . GLY A 1 246 ? 24.935 12.827 -10.543 1.00 86.56 246 GLY A N 1
ATOM 1744 C CA . GLY A 1 246 ? 24.640 12.835 -11.980 1.00 86.56 246 GLY A CA 1
ATOM 1745 C C . GLY A 1 246 ? 23.270 12.261 -12.351 1.00 86.56 246 GLY A C 1
ATOM 1746 O O . GLY A 1 246 ? 22.991 12.121 -13.535 1.00 86.56 246 GLY A O 1
ATOM 1747 N N . GLU A 1 247 ? 22.425 11.956 -11.365 1.00 86.88 247 GLU A N 1
ATOM 1748 C CA . GLU A 1 247 ? 21.070 11.444 -11.567 1.00 86.88 247 GLU A CA 1
ATOM 1749 C C . GLU A 1 247 ? 20.025 12.482 -11.143 1.00 86.88 247 GLU A C 1
ATOM 1751 O O . GLU A 1 247 ? 20.242 13.214 -10.171 1.00 86.88 247 GLU A O 1
ATOM 1756 N N . PRO A 1 248 ? 18.862 12.539 -11.813 1.00 84.06 248 PRO A N 1
ATOM 1757 C CA . PRO A 1 248 ? 17.726 13.288 -11.299 1.00 84.06 248 PRO A CA 1
ATOM 1758 C C . PRO A 1 248 ? 17.242 12.669 -9.981 1.00 84.06 248 PRO A C 1
ATOM 1760 O O . PRO A 1 248 ? 17.154 11.445 -9.840 1.00 84.06 248 PRO A O 1
ATOM 1763 N N . ALA A 1 249 ? 16.890 13.519 -9.017 1.00 87.12 249 ALA A N 1
ATOM 1764 C CA . ALA A 1 249 ? 16.390 13.061 -7.729 1.00 87.12 249 ALA A CA 1
ATOM 1765 C C . ALA A 1 249 ? 15.072 12.284 -7.887 1.00 87.12 249 ALA A C 1
ATOM 1767 O O . ALA A 1 249 ? 14.146 12.727 -8.569 1.00 87.12 249 ALA A O 1
ATOM 1768 N N . GLN A 1 250 ? 14.968 11.137 -7.219 1.00 87.50 250 GLN A N 1
ATOM 1769 C CA . GLN A 1 250 ? 13.770 10.302 -7.220 1.00 87.50 250 GLN A CA 1
ATOM 1770 C C . GLN A 1 250 ? 12.951 10.564 -5.958 1.00 87.50 250 GLN A C 1
ATOM 1772 O O . GLN A 1 250 ? 13.481 10.546 -4.848 1.00 87.50 250 GLN A O 1
ATOM 1777 N N . ARG A 1 251 ? 11.644 10.781 -6.117 1.00 89.06 251 ARG A N 1
ATOM 1778 C CA . ARG A 1 251 ? 10.709 11.002 -5.006 1.00 89.06 251 ARG A CA 1
ATOM 1779 C C . ARG A 1 251 ? 9.689 9.876 -4.968 1.00 89.06 251 ARG A C 1
ATOM 1781 O O . ARG A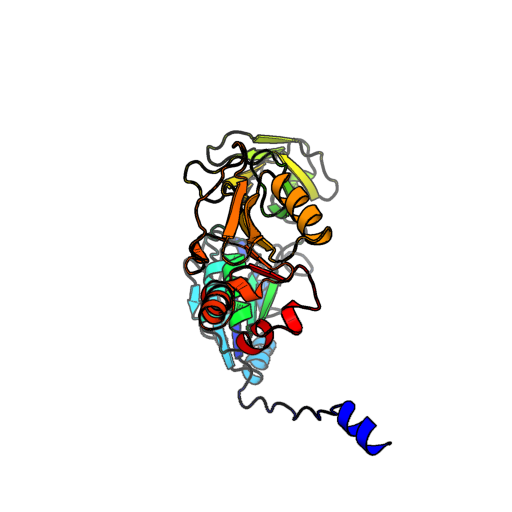 1 251 ? 9.095 9.553 -5.995 1.00 89.06 251 ARG A O 1
ATOM 1788 N N . ARG A 1 252 ? 9.491 9.269 -3.801 1.00 87.75 252 ARG A N 1
ATOM 1789 C CA . ARG A 1 252 ? 8.445 8.264 -3.577 1.00 87.75 252 ARG A CA 1
ATOM 1790 C C . ARG A 1 252 ? 7.605 8.658 -2.381 1.00 87.75 252 ARG A C 1
ATOM 1792 O O . ARG A 1 252 ? 8.137 8.866 -1.295 1.00 87.75 252 ARG A O 1
ATOM 1799 N N . HIS A 1 253 ? 6.305 8.775 -2.604 1.00 86.75 253 HIS A N 1
ATOM 1800 C CA . HIS A 1 253 ? 5.356 9.085 -1.551 1.00 86.75 253 HIS A CA 1
ATOM 1801 C C . HIS A 1 253 ? 4.959 7.809 -0.819 1.00 86.75 253 HIS A C 1
ATOM 1803 O O . HIS A 1 253 ? 4.782 6.755 -1.428 1.00 86.75 253 HIS A O 1
ATOM 1809 N N . VAL A 1 254 ? 4.850 7.920 0.495 1.00 87.50 254 VAL A N 1
ATOM 1810 C CA . VAL A 1 254 ? 4.415 6.855 1.386 1.00 87.50 254 VAL A CA 1
ATOM 1811 C C . VAL A 1 254 ? 3.338 7.422 2.283 1.00 87.50 254 VAL A C 1
ATOM 1813 O O . VAL A 1 254 ? 3.467 8.540 2.773 1.00 87.50 254 VAL A O 1
ATOM 1816 N N . VAL A 1 255 ? 2.293 6.640 2.505 1.00 86.38 255 VAL A N 1
ATOM 1817 C CA . VAL A 1 255 ? 1.251 6.973 3.465 1.00 86.38 255 VAL A CA 1
ATOM 1818 C C . VAL A 1 255 ? 1.352 6.031 4.643 1.00 86.38 255 VAL A C 1
ATOM 1820 O O . VAL A 1 255 ? 1.591 4.836 4.468 1.00 86.38 255 VAL A O 1
ATOM 1823 N N . VAL A 1 256 ? 1.217 6.602 5.831 1.00 87.75 256 VAL A N 1
ATOM 1824 C CA . VAL A 1 256 ? 1.143 5.874 7.087 1.00 87.75 256 VAL A CA 1
ATOM 1825 C C . VAL A 1 256 ? -0.130 6.308 7.791 1.00 87.75 256 VAL A C 1
ATOM 1827 O O . VAL A 1 256 ? -0.327 7.499 8.037 1.00 87.75 256 VAL A O 1
ATOM 1830 N N . ASP A 1 257 ? -0.984 5.346 8.118 1.00 83.50 257 ASP A N 1
ATOM 1831 C CA . ASP A 1 257 ? -2.189 5.635 8.882 1.00 83.50 257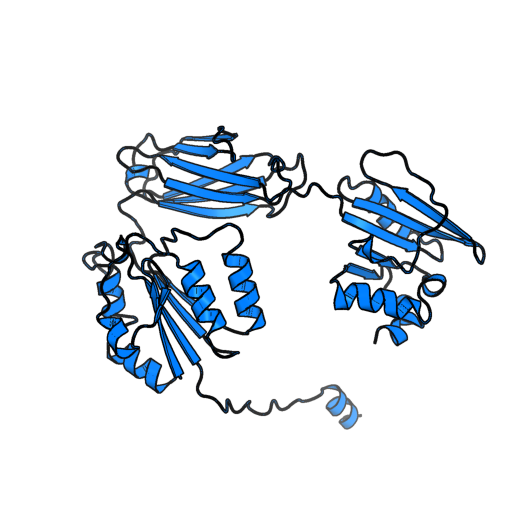 ASP A CA 1
ATOM 1832 C C . ASP A 1 257 ? -1.797 5.850 10.343 1.00 83.50 257 ASP A C 1
ATOM 1834 O O . ASP A 1 257 ? -1.265 4.951 10.995 1.00 83.50 257 ASP A O 1
ATOM 1838 N N . VAL A 1 258 ? -2.016 7.065 10.845 1.00 86.81 258 VAL A N 1
ATOM 1839 C CA . VAL A 1 258 ? -1.794 7.401 12.252 1.00 86.81 258 VAL A CA 1
ATOM 1840 C C . VAL A 1 258 ? -3.152 7.477 12.923 1.00 86.81 258 VAL A C 1
ATOM 1842 O O . VAL A 1 258 ? -3.871 8.461 12.781 1.00 86.81 258 VAL A O 1
ATOM 1845 N N . LEU A 1 259 ? -3.516 6.406 13.619 1.00 80.56 259 LEU A N 1
ATOM 1846 C CA . LEU A 1 259 ? -4.810 6.260 14.268 1.00 80.56 259 LEU A CA 1
ATOM 1847 C C . LEU A 1 259 ? -4.841 7.141 15.521 1.00 80.56 259 LEU A C 1
ATOM 1849 O O . LEU A 1 259 ? -4.229 6.816 16.536 1.00 80.56 259 LEU A O 1
ATOM 1853 N N . THR A 1 260 ? -5.502 8.293 15.435 1.00 73.62 260 THR A N 1
ATOM 1854 C CA . THR A 1 260 ? -5.684 9.207 16.575 1.00 73.62 260 THR A CA 1
ATOM 1855 C C . THR A 1 260 ? -6.898 8.861 17.420 1.00 73.62 260 THR A C 1
ATOM 1857 O O . THR A 1 260 ? -6.920 9.179 18.608 1.00 73.62 260 THR A O 1
ATOM 1860 N N . ASP A 1 261 ? -7.891 8.215 16.815 1.00 76.94 261 ASP A N 1
ATOM 1861 C CA . ASP A 1 261 ? -9.121 7.839 17.493 1.00 76.94 261 ASP A CA 1
ATOM 1862 C C . ASP A 1 261 ? -8.943 6.489 18.186 1.00 76.94 261 ASP A C 1
ATOM 1864 O O . ASP A 1 261 ? -8.457 5.519 17.598 1.00 76.94 261 ASP A O 1
ATOM 1868 N N . ALA A 1 262 ? -9.339 6.436 19.456 1.00 81.31 262 ALA A N 1
ATOM 1869 C CA . ALA A 1 262 ? -9.390 5.186 20.193 1.00 81.31 262 ALA A CA 1
ATOM 1870 C C . ALA A 1 262 ? -10.523 4.311 19.645 1.00 81.31 262 ALA A C 1
ATOM 1872 O O . ALA A 1 262 ? -11.630 4.795 19.400 1.00 81.31 262 ALA A O 1
ATOM 1873 N N . VAL A 1 263 ? -10.263 3.012 19.508 1.00 86.44 263 VAL A N 1
ATOM 1874 C CA . VAL A 1 263 ? -11.284 2.023 19.163 1.00 86.44 263 VAL A CA 1
ATOM 1875 C C . VAL A 1 263 ? -12.288 1.964 20.307 1.00 86.44 263 VAL A C 1
ATOM 1877 O O . VAL A 1 263 ? -11.930 1.668 21.449 1.00 86.44 263 VAL A O 1
ATOM 1880 N N . ARG A 1 264 ? -13.555 2.244 20.016 1.00 91.25 264 ARG A N 1
ATOM 1881 C CA . ARG A 1 264 ? -14.625 2.272 21.015 1.00 91.25 264 ARG A CA 1
ATOM 1882 C C . ARG A 1 264 ? -15.170 0.864 21.183 1.00 91.25 264 ARG A C 1
ATOM 1884 O O . ARG A 1 264 ? -15.750 0.297 20.256 1.00 91.25 264 ARG A O 1
ATOM 1891 N N . VAL A 1 265 ? -14.991 0.290 22.366 1.00 94.50 265 VAL A N 1
ATOM 1892 C CA . VAL A 1 265 ? -15.349 -1.101 22.656 1.00 94.50 265 VAL A CA 1
ATOM 1893 C C . VAL A 1 265 ? -16.397 -1.152 23.756 1.00 94.50 265 VAL A C 1
ATOM 1895 O O . VAL A 1 265 ? -16.165 -0.662 24.859 1.00 94.50 265 VAL A O 1
ATOM 1898 N N . ALA A 1 266 ? -17.530 -1.799 23.493 1.00 93.94 266 ALA A N 1
ATOM 1899 C CA . ALA A 1 266 ? -18.512 -2.119 24.525 1.00 93.94 266 ALA A CA 1
ATOM 1900 C C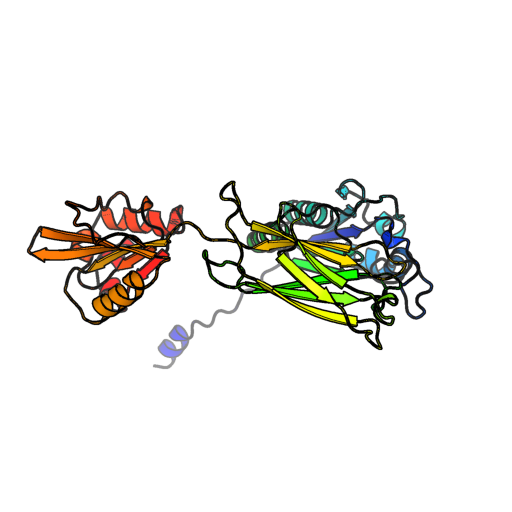 . ALA A 1 266 ? -18.342 -3.560 25.008 1.00 93.94 266 ALA A C 1
ATOM 1902 O O . ALA A 1 266 ? -18.328 -4.481 24.198 1.00 93.94 266 ALA A O 1
ATOM 1903 N N . VAL A 1 267 ? -18.266 -3.775 26.321 1.00 93.31 267 VAL A N 1
ATOM 1904 C CA . VAL A 1 267 ? -18.171 -5.110 26.932 1.00 93.31 267 VAL A CA 1
ATOM 1905 C C . VAL A 1 267 ? -19.397 -5.358 27.801 1.00 93.31 267 VAL A C 1
ATOM 1907 O O . VAL A 1 267 ? -19.566 -4.694 28.822 1.00 93.31 267 VAL A O 1
ATOM 1910 N N . PHE A 1 268 ? -20.231 -6.327 27.426 1.00 91.19 268 PHE A N 1
ATOM 1911 C CA . PHE A 1 268 ? -21.437 -6.711 28.163 1.00 91.19 268 PHE A CA 1
ATOM 1912 C C . PHE A 1 268 ? -21.214 -8.005 28.948 1.00 91.19 268 PHE A C 1
ATOM 1914 O O . PHE A 1 268 ? -20.975 -9.053 28.354 1.00 91.19 268 PHE A O 1
ATOM 1921 N N . GLU A 1 269 ? -21.346 -7.954 30.275 1.00 90.31 269 GLU A N 1
ATOM 1922 C CA . GLU A 1 269 ? -21.116 -9.091 31.180 1.00 90.31 269 GLU A CA 1
ATOM 1923 C C . GLU A 1 269 ? -22.286 -9.252 32.160 1.00 90.31 269 GLU A C 1
ATOM 1925 O O . GLU A 1 269 ? -22.412 -8.544 33.163 1.00 90.31 269 GLU A O 1
ATOM 1930 N N . GLY A 1 270 ? -23.183 -10.189 31.868 1.00 88.50 270 GLY A N 1
ATOM 1931 C CA . GLY A 1 270 ? -24.390 -10.426 32.658 1.00 88.50 270 GLY A CA 1
ATOM 1932 C C . GLY A 1 270 ? -24.117 -11.208 33.937 1.00 88.50 270 GLY A C 1
ATOM 1933 O O . GLY A 1 270 ? -24.753 -10.986 34.969 1.00 88.50 270 GLY A O 1
ATOM 1934 N N . GLU A 1 271 ? -23.177 -12.136 33.885 1.00 86.56 271 GLU A N 1
ATOM 1935 C CA . GLU A 1 271 ? -22.761 -12.933 35.031 1.00 86.56 271 GLU A CA 1
ATOM 1936 C C . GLU A 1 271 ? -21.255 -12.779 35.185 1.00 86.56 271 GLU A C 1
ATOM 1938 O O . GLU A 1 271 ? -20.565 -13.061 34.214 1.00 86.56 271 GLU A O 1
ATOM 1943 N N . PRO A 1 272 ? -20.726 -12.356 36.347 1.00 81.69 272 PRO A N 1
ATOM 1944 C CA . PRO A 1 272 ? -19.292 -12.119 36.504 1.00 81.69 272 PRO A CA 1
ATOM 1945 C C . PRO A 1 272 ? -18.445 -13.372 36.239 1.00 81.69 272 PRO A C 1
ATOM 1947 O O . PRO A 1 272 ? -18.594 -14.372 36.942 1.00 81.69 272 PRO A O 1
ATOM 1950 N N . HIS A 1 273 ? -17.531 -13.303 35.268 1.00 82.50 273 HIS A N 1
ATOM 1951 C CA . HIS A 1 273 ? -16.552 -14.349 34.963 1.00 82.50 273 HIS A CA 1
ATOM 1952 C C . HIS A 1 273 ? -15.123 -13.806 34.887 1.00 82.50 273 HIS A C 1
ATOM 1954 O O . HIS A 1 273 ? -14.866 -12.659 34.525 1.00 82.50 273 HIS A O 1
ATOM 1960 N N . TRP A 1 274 ? -14.168 -14.677 35.220 1.00 80.88 274 TRP A N 1
ATOM 1961 C CA . TRP A 1 274 ? -12.747 -14.333 35.272 1.00 80.88 274 TRP A CA 1
ATOM 1962 C C . TRP A 1 274 ? -12.140 -14.067 33.882 1.00 80.88 274 TRP A C 1
ATOM 1964 O O . TRP A 1 274 ? -11.256 -13.227 33.763 1.00 80.88 274 TRP A O 1
ATOM 1974 N N . GLU A 1 275 ? -12.629 -14.734 32.832 1.00 79.50 275 GLU A N 1
ATOM 1975 C CA . GLU A 1 275 ? -12.151 -14.556 31.450 1.00 79.50 275 GLU A CA 1
ATOM 1976 C C . GLU A 1 275 ? -12.490 -13.160 30.914 1.00 79.50 275 GLU A C 1
ATOM 1978 O O . GLU A 1 275 ? -11.611 -12.458 30.414 1.00 79.50 275 GLU A O 1
ATOM 1983 N N . THR A 1 276 ? -13.745 -12.724 31.078 1.00 83.06 276 THR A N 1
ATOM 1984 C CA . THR A 1 276 ? -14.173 -11.376 30.682 1.00 83.06 276 THR A CA 1
ATOM 1985 C C . THR A 1 276 ? -13.463 -10.308 31.507 1.00 83.06 276 THR A C 1
ATOM 1987 O O . THR A 1 276 ? -13.105 -9.267 30.966 1.00 83.06 276 THR A O 1
ATOM 1990 N N . ALA A 1 277 ? -13.214 -10.561 32.797 1.00 86.06 277 ALA A N 1
ATOM 1991 C CA . ALA A 1 277 ? -12.456 -9.639 33.642 1.00 86.06 277 ALA A CA 1
ATOM 1992 C C . ALA A 1 277 ? -11.007 -9.467 33.155 1.00 86.06 277 ALA A C 1
ATOM 1994 O O . ALA A 1 277 ? -10.543 -8.340 33.023 1.00 86.06 277 ALA A O 1
ATOM 1995 N N . PHE A 1 278 ? -10.322 -10.563 32.814 1.00 88.88 278 PHE A N 1
ATOM 1996 C CA . PHE A 1 278 ? -8.960 -10.508 32.277 1.00 88.88 278 PHE A CA 1
ATOM 1997 C C . PHE A 1 278 ? -8.894 -9.774 30.930 1.00 88.88 278 PHE A C 1
ATOM 1999 O O . PHE A 1 278 ? -8.014 -8.943 30.714 1.00 88.88 278 PHE A O 1
ATOM 2006 N N . LEU A 1 279 ? -9.845 -10.053 30.031 1.00 89.69 279 LEU A N 1
ATOM 2007 C CA . LEU A 1 279 ? -9.965 -9.336 28.762 1.00 89.69 279 LEU A CA 1
ATOM 2008 C C . LEU A 1 279 ? -10.211 -7.840 28.989 1.00 89.69 279 LEU A C 1
ATOM 2010 O O . LEU A 1 279 ? -9.587 -7.009 28.338 1.00 89.69 279 LEU A O 1
ATOM 2014 N N . LEU A 1 280 ? -11.098 -7.500 29.925 1.00 91.31 280 LEU A N 1
ATOM 2015 C CA . LEU A 1 280 ? -11.403 -6.118 30.269 1.00 91.31 280 LEU A CA 1
ATOM 2016 C C . LEU A 1 280 ? -10.161 -5.382 30.792 1.00 91.31 280 LEU A C 1
ATOM 2018 O O . LEU A 1 280 ? -9.900 -4.272 30.341 1.00 91.31 280 LEU A O 1
ATOM 2022 N N . ASP A 1 281 ? -9.373 -5.999 31.673 1.00 92.56 281 ASP A N 1
ATOM 2023 C CA . ASP A 1 281 ? -8.130 -5.409 32.185 1.00 92.56 281 ASP A CA 1
ATOM 2024 C C . ASP A 1 281 ? -7.105 -5.169 31.065 1.00 92.56 281 ASP A C 1
ATOM 2026 O O . ASP A 1 281 ? -6.466 -4.116 31.025 1.00 92.56 281 ASP A O 1
ATOM 2030 N N . ALA A 1 282 ? -6.982 -6.109 30.121 1.00 92.00 282 ALA A N 1
ATOM 2031 C CA . ALA A 1 282 ? -6.105 -5.955 28.961 1.00 92.00 282 ALA A CA 1
ATOM 2032 C C . ALA A 1 282 ? -6.549 -4.803 28.044 1.00 92.00 282 ALA A C 1
ATOM 2034 O O . ALA A 1 282 ? -5.708 -4.028 27.597 1.00 92.00 282 ALA A O 1
ATOM 2035 N N . LEU A 1 283 ? -7.858 -4.663 27.802 1.00 93.00 283 LEU A N 1
ATOM 2036 C CA . LEU A 1 283 ? -8.414 -3.573 26.995 1.00 93.00 283 LEU A CA 1
ATOM 2037 C C . LEU A 1 283 ? -8.257 -2.212 27.687 1.00 93.00 283 LEU A C 1
ATOM 2039 O O . LEU A 1 283 ? -7.909 -1.241 27.033 1.00 93.00 283 LEU A O 1
ATOM 2043 N N . ILE A 1 284 ? -8.470 -2.133 29.005 1.00 92.94 284 ILE A N 1
ATOM 2044 C CA . ILE A 1 284 ? -8.303 -0.890 29.783 1.00 92.94 284 ILE A CA 1
ATOM 2045 C C . ILE A 1 284 ? -6.840 -0.427 29.800 1.00 92.94 284 ILE A C 1
ATOM 2047 O O . ILE A 1 284 ? -6.570 0.772 29.846 1.00 92.94 284 ILE A O 1
ATOM 2051 N N . ALA A 1 285 ? -5.892 -1.366 29.803 1.00 89.06 285 ALA A N 1
ATOM 2052 C CA . ALA A 1 285 ? -4.468 -1.051 29.777 1.00 89.06 285 ALA A CA 1
ATOM 2053 C C . ALA A 1 285 ? -3.988 -0.533 28.410 1.00 89.06 285 ALA A C 1
ATOM 2055 O O . ALA A 1 285 ? -2.909 0.060 28.334 1.00 89.06 285 ALA A O 1
ATOM 2056 N N . ASP A 1 286 ? -4.760 -0.757 27.344 1.00 86.88 286 ASP A N 1
ATOM 2057 C CA . ASP A 1 286 ? -4.415 -0.327 25.998 1.00 86.88 286 ASP A CA 1
ATOM 2058 C C . ASP A 1 286 ? -4.811 1.152 25.790 1.00 86.88 286 ASP A C 1
ATOM 2060 O O . ASP A 1 286 ? -5.996 1.490 25.834 1.00 86.88 286 ASP A O 1
ATOM 2064 N N . PRO A 1 287 ? -3.853 2.070 25.542 1.00 77.44 287 PRO A N 1
ATOM 2065 C CA . PRO A 1 287 ? -4.145 3.495 25.357 1.00 77.44 287 PRO A CA 1
ATOM 2066 C C . PRO A 1 287 ? -4.948 3.799 24.083 1.00 77.44 287 PRO A C 1
ATOM 2068 O O . PRO A 1 287 ? -5.255 4.958 23.812 1.00 77.44 287 PRO A O 1
ATOM 2071 N N . LEU A 1 288 ? -5.246 2.779 23.284 1.00 78.62 288 LEU A N 1
ATOM 2072 C CA . LEU A 1 288 ? -5.869 2.874 21.972 1.00 78.62 288 LEU A CA 1
ATOM 2073 C C . LEU A 1 288 ? -7.314 2.393 21.997 1.00 78.62 288 LEU A C 1
ATOM 2075 O O . LEU A 1 288 ? -7.963 2.345 20.954 1.00 78.62 288 LEU A O 1
ATOM 2079 N N . VAL A 1 289 ? -7.808 2.018 23.174 1.00 88.12 289 VAL A N 1
ATOM 2080 C CA . VAL A 1 289 ? -9.131 1.444 23.355 1.00 88.12 289 VAL A CA 1
ATOM 2081 C C . VAL A 1 289 ? -9.909 2.282 24.361 1.00 88.12 289 VAL A C 1
ATOM 2083 O O . VAL A 1 289 ? -9.493 2.474 25.500 1.00 88.12 289 VAL A O 1
ATOM 2086 N N . ASP A 1 290 ? -11.067 2.778 23.940 1.00 92.00 290 ASP A N 1
ATOM 2087 C CA . ASP A 1 290 ? -12.051 3.399 24.822 1.00 92.00 290 ASP A CA 1
ATOM 2088 C C . ASP A 1 290 ? -13.087 2.354 25.211 1.00 92.00 290 ASP A C 1
ATOM 2090 O O . ASP A 1 290 ? -13.932 1.957 24.403 1.00 92.00 290 ASP A O 1
ATOM 2094 N N . VAL A 1 291 ? -12.995 1.867 26.448 1.00 95.12 291 VAL A N 1
ATOM 2095 C CA . VAL A 1 291 ? -13.809 0.737 26.892 1.00 95.12 291 VAL A CA 1
ATOM 2096 C C . VAL A 1 291 ? -15.026 1.215 27.662 1.00 95.12 291 VAL A C 1
ATOM 2098 O O . VAL A 1 291 ? -14.906 1.799 28.736 1.00 95.12 291 VAL A O 1
ATOM 2101 N N . THR A 1 292 ? -16.216 0.860 27.192 1.00 94.94 292 THR A N 1
ATOM 2102 C CA . THR A 1 292 ? -17.455 0.938 27.970 1.00 94.94 292 THR A CA 1
ATOM 2103 C C . THR A 1 292 ? -17.836 -0.449 28.475 1.00 94.94 292 THR A C 1
ATOM 2105 O O . THR A 1 292 ? -18.259 -1.319 27.723 1.00 94.94 292 THR A O 1
ATOM 2108 N N . SER A 1 293 ? -17.691 -0.671 29.777 1.00 93.62 293 SER A N 1
ATOM 2109 C CA . SER A 1 293 ? -18.084 -1.907 30.453 1.00 93.62 293 SER A CA 1
ATOM 2110 C C . SER A 1 293 ? -19.504 -1.789 30.998 1.00 93.62 293 SER A C 1
ATOM 2112 O O . SER A 1 293 ? -19.806 -0.857 31.746 1.00 93.62 293 SER A O 1
ATOM 2114 N N . VAL A 1 294 ? -20.352 -2.757 30.660 1.00 91.88 294 VAL A N 1
ATOM 2115 C CA . VAL A 1 294 ? -21.726 -2.915 31.141 1.00 91.88 294 VAL A CA 1
ATOM 2116 C C . VAL A 1 294 ? -21.821 -4.248 31.875 1.00 91.88 294 VAL A C 1
ATOM 2118 O O . VAL A 1 294 ? -21.897 -5.312 31.263 1.00 91.88 294 VAL A O 1
ATOM 2121 N N . ALA A 1 295 ? -21.794 -4.196 33.203 1.00 90.25 295 ALA A N 1
ATOM 2122 C CA . ALA A 1 295 ? -21.867 -5.379 34.052 1.00 90.25 295 ALA A CA 1
ATOM 2123 C C . ALA A 1 295 ? -23.188 -5.408 34.818 1.00 90.25 295 ALA A C 1
ATOM 2125 O O . ALA A 1 295 ? -23.567 -4.419 35.444 1.00 90.25 295 ALA A O 1
ATOM 2126 N N . ALA A 1 296 ? -23.885 -6.537 34.834 1.00 88.38 296 ALA A N 1
ATOM 2127 C CA . ALA A 1 296 ? -25.126 -6.616 35.592 1.00 88.38 296 ALA A CA 1
ATOM 2128 C C . ALA A 1 296 ? -24.865 -6.834 37.089 1.00 88.38 296 ALA A C 1
ATOM 2130 O O . ALA A 1 296 ? -24.112 -7.724 37.481 1.00 88.38 296 ALA A O 1
ATOM 2131 N N . LEU A 1 297 ? -25.535 -6.051 37.939 1.00 80.25 297 LEU A N 1
ATOM 2132 C CA . LEU A 1 297 ? -25.423 -6.165 39.397 1.00 80.25 297 LEU A CA 1
ATOM 2133 C C . LEU A 1 297 ? -26.559 -7.004 39.994 1.00 80.25 297 LEU A C 1
ATOM 2135 O O . LEU A 1 297 ? -26.329 -7.921 40.774 1.00 80.25 297 LEU A O 1
ATOM 2139 N N . THR A 1 298 ? -27.805 -6.662 39.657 1.00 72.69 298 THR A N 1
ATOM 2140 C CA . THR A 1 298 ? -29.042 -7.303 40.152 1.00 72.69 298 THR A CA 1
ATOM 2141 C C . THR A 1 298 ? -30.130 -7.208 39.077 1.00 72.69 298 THR A C 1
ATOM 2143 O O . THR A 1 298 ? -29.932 -6.543 38.061 1.00 72.69 298 THR A O 1
ATOM 2146 N N . ARG A 1 299 ? -31.287 -7.867 39.259 1.00 66.38 299 ARG A N 1
ATOM 2147 C CA . ARG A 1 299 ? -32.397 -7.782 38.288 1.00 66.38 299 ARG A CA 1
ATOM 2148 C C . ARG A 1 299 ? -32.782 -6.316 38.038 1.00 66.38 299 ARG A C 1
ATOM 2150 O O . ARG A 1 299 ? -33.271 -5.651 38.944 1.00 66.38 299 ARG A O 1
ATOM 2157 N N . GLY A 1 300 ? -32.563 -5.847 36.809 1.00 66.94 300 GLY A N 1
ATOM 2158 C CA . GLY A 1 300 ? -32.901 -4.492 36.365 1.00 66.94 300 GLY A CA 1
ATOM 2159 C C . GLY A 1 300 ? -31.899 -3.398 36.751 1.00 66.94 300 GLY A C 1
ATOM 2160 O O . GLY A 1 300 ? -32.239 -2.225 36.633 1.00 66.94 300 GLY A O 1
ATOM 2161 N N . ARG A 1 301 ? -30.693 -3.743 37.230 1.00 80.50 301 ARG A N 1
ATOM 2162 C CA . ARG A 1 301 ? -29.638 -2.763 37.531 1.00 80.50 301 ARG A CA 1
ATOM 2163 C C . ARG A 1 301 ? -28.296 -3.165 36.942 1.00 80.50 301 ARG A C 1
ATOM 2165 O O . ARG A 1 301 ? -27.720 -4.179 37.349 1.00 80.50 301 ARG A O 1
ATOM 2172 N N . ASP A 1 302 ? -27.764 -2.269 36.122 1.00 86.69 302 ASP A N 1
ATOM 2173 C CA . ASP A 1 302 ? -26.458 -2.402 35.493 1.00 86.69 302 ASP A CA 1
ATOM 2174 C C . ASP A 1 302 ? -25.450 -1.423 36.106 1.00 86.69 302 ASP A C 1
ATOM 2176 O O . ASP A 1 302 ? -25.789 -0.348 36.609 1.00 86.69 302 ASP A O 1
ATOM 2180 N N . LEU A 1 303 ? -24.186 -1.828 36.100 1.00 88.56 303 LEU A N 1
ATOM 2181 C CA . LEU A 1 303 ? -23.034 -0.989 36.363 1.00 88.56 303 LEU A CA 1
ATOM 2182 C C . LEU A 1 303 ? -22.395 -0.651 35.024 1.00 88.56 303 LEU A C 1
ATOM 2184 O O . LEU A 1 303 ? -21.764 -1.510 34.409 1.00 88.56 303 LEU A O 1
ATOM 2188 N N . VAL A 1 304 ? -22.530 0.606 34.616 1.00 91.69 304 VAL A N 1
ATOM 2189 C CA . VAL A 1 304 ? -21.884 1.122 33.413 1.00 91.69 304 VAL A CA 1
ATOM 2190 C C . VAL A 1 304 ? -20.668 1.950 33.805 1.00 91.69 304 VAL A C 1
ATOM 2192 O O . VAL A 1 304 ? -20.769 2.889 34.602 1.00 91.69 304 VAL A O 1
ATOM 2195 N N . ARG A 1 305 ? -19.507 1.600 33.253 1.00 92.75 305 ARG A N 1
ATOM 2196 C CA . ARG A 1 305 ? -18.260 2.347 33.438 1.00 92.75 305 ARG A CA 1
ATOM 2197 C C . ARG A 1 305 ? -17.563 2.549 32.106 1.00 92.75 305 ARG A C 1
ATOM 2199 O O . ARG A 1 305 ? -17.410 1.588 31.362 1.00 92.75 305 ARG A O 1
ATOM 2206 N N . ARG A 1 306 ? -17.090 3.765 31.860 1.00 93.62 306 ARG A N 1
ATOM 2207 C CA . ARG A 1 306 ? -16.243 4.099 30.718 1.00 93.62 306 ARG A CA 1
ATOM 2208 C C . ARG A 1 306 ? -14.803 4.309 31.172 1.00 93.62 306 ARG A C 1
ATOM 2210 O O . ARG A 1 306 ? -14.554 5.011 32.154 1.00 93.62 306 ARG A O 1
ATOM 2217 N N . PHE A 1 307 ? -13.880 3.709 30.441 1.00 92.81 307 PHE A N 1
ATOM 2218 C CA . PHE A 1 307 ? -12.439 3.792 30.610 1.00 92.81 307 PHE A CA 1
ATOM 2219 C C . PHE A 1 307 ? -11.867 4.396 29.330 1.00 92.81 307 PHE A C 1
ATOM 2221 O O . PHE A 1 307 ? -11.421 3.683 28.436 1.00 92.81 307 PHE A O 1
ATOM 2228 N N . ALA A 1 308 ? -11.956 5.721 29.233 1.00 88.62 308 ALA A N 1
ATOM 2229 C CA . ALA A 1 308 ? -11.390 6.453 28.110 1.00 88.62 308 ALA A CA 1
ATOM 2230 C C . ALA A 1 308 ? -9.877 6.651 28.329 1.00 88.62 308 ALA A C 1
ATOM 2232 O O . ALA A 1 308 ? -9.477 7.009 29.447 1.00 88.62 308 ALA A O 1
ATOM 2233 N N . PRO A 1 309 ? -9.035 6.476 27.294 1.00 82.88 309 PRO A N 1
ATOM 2234 C CA . PRO A 1 309 ? -7.599 6.694 27.403 1.00 82.88 309 PRO A CA 1
ATOM 2235 C C . PRO A 1 309 ? -7.255 8.068 27.991 1.00 82.88 309 PRO A C 1
ATOM 2237 O O . PRO A 1 309 ? -7.850 9.089 27.644 1.00 82.88 309 PRO A O 1
ATOM 2240 N N . GLY A 1 310 ? -6.302 8.097 28.927 1.00 80.31 310 GLY A N 1
ATOM 2241 C CA . GLY A 1 310 ? -5.843 9.333 29.574 1.00 80.31 310 GLY A CA 1
ATOM 2242 C C . GLY A 1 310 ? -6.842 9.990 30.538 1.00 80.31 310 GLY A C 1
ATOM 2243 O O . GLY A 1 310 ? -6.554 11.070 31.052 1.00 80.31 310 GLY A O 1
ATOM 2244 N N . SER A 1 311 ? -7.987 9.359 30.813 1.00 84.94 311 SER A N 1
ATOM 2245 C CA . SER A 1 311 ? -9.026 9.880 31.709 1.00 84.94 311 SER A CA 1
ATOM 2246 C C . SER A 1 311 ? -9.245 8.974 32.921 1.00 84.94 311 SER A C 1
ATOM 2248 O O . SER A 1 311 ? -9.003 7.769 32.882 1.00 84.94 311 SER A O 1
ATOM 2250 N N . ALA A 1 312 ? -9.737 9.549 34.022 1.00 86.75 312 ALA A N 1
ATOM 2251 C CA . ALA A 1 312 ? -10.190 8.751 35.158 1.00 86.75 312 ALA A CA 1
ATOM 2252 C C . ALA A 1 312 ? -11.451 7.944 34.776 1.00 86.75 312 ALA A C 1
ATOM 2254 O O . ALA A 1 312 ? -12.279 8.454 34.016 1.00 86.75 312 ALA A O 1
ATOM 2255 N N . PRO A 1 313 ? -11.644 6.726 35.319 1.00 90.44 313 PRO A N 1
ATOM 2256 C CA . PRO A 1 313 ? -12.841 5.936 35.055 1.00 90.44 313 PRO A CA 1
ATOM 2257 C C . PRO A 1 313 ? -14.122 6.705 35.395 1.00 90.44 313 PRO A C 1
ATOM 2259 O O . PRO A 1 313 ? -14.285 7.195 36.515 1.00 90.44 313 PRO A O 1
ATOM 2262 N N . ALA A 1 314 ? -15.048 6.772 34.442 1.00 90.19 314 ALA A N 1
ATOM 2263 C CA . ALA A 1 314 ? -16.319 7.467 34.598 1.00 90.19 314 ALA A CA 1
ATOM 2264 C C . ALA A 1 314 ? -17.455 6.463 34.797 1.00 90.19 314 ALA A C 1
ATOM 2266 O O . ALA A 1 314 ? -17.556 5.467 34.081 1.00 90.19 314 ALA A O 1
ATOM 2267 N N . ARG A 1 315 ? -18.341 6.726 35.760 1.00 88.75 315 ARG A N 1
ATOM 2268 C CA . ARG A 1 315 ? -19.585 5.967 35.920 1.00 88.75 315 ARG A CA 1
ATOM 2269 C C . ARG A 1 315 ? -20.673 6.615 35.072 1.00 88.75 315 ARG A C 1
ATOM 2271 O O . ARG A 1 315 ? -20.843 7.827 35.148 1.00 88.75 315 ARG A O 1
ATOM 2278 N N . MET A 1 316 ? -21.404 5.810 34.308 1.00 83.44 316 MET A N 1
ATOM 2279 C CA . MET A 1 316 ? -22.539 6.277 33.507 1.00 83.44 316 MET A CA 1
ATOM 2280 C C . MET A 1 316 ? -23.849 5.717 34.064 1.00 83.44 316 MET A C 1
ATOM 2282 O O . MET A 1 316 ? -23.854 4.674 34.724 1.00 83.44 316 MET A O 1
ATOM 2286 N N . ASP A 1 317 ? -24.949 6.423 33.807 1.00 75.88 317 ASP A N 1
ATOM 2287 C CA . ASP A 1 317 ? -26.270 6.026 34.300 1.00 75.88 317 ASP A CA 1
ATOM 2288 C C . ASP A 1 317 ? -26.850 4.867 33.485 1.00 75.88 317 ASP A C 1
ATOM 2290 O O . ASP A 1 317 ? -27.378 3.913 34.056 1.00 75.88 317 ASP A O 1
ATOM 2294 N N . THR A 1 318 ? -26.720 4.924 32.156 1.00 70.88 318 THR A N 1
ATOM 2295 C CA . THR A 1 318 ? -27.186 3.886 31.225 1.00 70.88 318 THR A CA 1
ATOM 2296 C C . THR A 1 318 ? -26.317 3.852 29.964 1.00 70.88 318 THR A C 1
ATOM 2298 O O . THR A 1 318 ? -25.651 4.835 29.644 1.00 70.88 318 THR A O 1
ATOM 2301 N N . VAL A 1 319 ? -26.327 2.717 29.259 1.00 69.44 319 VAL A N 1
ATOM 2302 C CA . VAL A 1 319 ? -25.977 2.646 27.832 1.00 69.44 319 VAL A CA 1
ATOM 2303 C C . VAL A 1 319 ? -27.287 2.472 27.086 1.00 69.44 319 VAL A C 1
ATOM 2305 O O . VAL A 1 319 ? -28.059 1.561 27.402 1.00 69.44 319 VAL A O 1
ATOM 2308 N N . GLU A 1 320 ? -27.557 3.328 26.107 1.00 74.94 320 GLU A N 1
ATOM 2309 C CA . GLU A 1 320 ? -28.690 3.115 25.215 1.00 74.94 320 GLU A CA 1
ATOM 2310 C C . GLU A 1 320 ? -28.346 1.937 24.298 1.00 74.94 320 GLU A C 1
ATOM 2312 O O . GLU A 1 320 ? -27.669 2.090 23.292 1.00 74.94 320 GLU A O 1
ATOM 2317 N N . LEU A 1 321 ? -28.809 0.734 24.651 1.00 66.50 321 LEU A N 1
ATOM 2318 C CA . LEU A 1 321 ? -28.563 -0.515 23.903 1.00 66.50 321 LEU A CA 1
ATOM 2319 C C . LEU A 1 321 ? -29.017 -0.460 22.434 1.00 66.50 321 LEU A C 1
ATOM 2321 O O . LEU A 1 321 ? -28.664 -1.323 21.636 1.00 66.50 321 LEU A O 1
ATOM 2325 N N . GLU A 1 322 ? -29.840 0.527 22.087 1.00 64.50 322 GLU A N 1
ATOM 2326 C CA . GLU A 1 322 ? -30.307 0.811 20.729 1.00 64.50 322 GLU A CA 1
ATOM 2327 C C . GLU A 1 322 ? -29.284 1.621 19.907 1.00 64.50 322 GLU A C 1
ATOM 2329 O O . GLU A 1 322 ? -29.383 1.655 18.681 1.00 64.50 322 GLU A O 1
ATOM 2334 N N . ARG A 1 323 ? -28.267 2.200 20.558 1.00 72.94 323 ARG A N 1
ATOM 2335 C CA . ARG A 1 323 ? -27.206 3.029 19.973 1.00 72.94 323 ARG A CA 1
ATOM 2336 C C . ARG A 1 323 ? -25.862 2.311 19.886 1.00 72.94 323 ARG A C 1
ATOM 2338 O O . ARG A 1 323 ? -24.816 2.851 20.227 1.00 72.94 323 ARG A O 1
ATOM 2345 N N . LEU A 1 324 ? -25.866 1.083 19.368 1.00 82.12 324 LEU A N 1
ATOM 2346 C CA . LEU A 1 324 ? -24.625 0.337 19.103 1.00 82.12 324 LEU A CA 1
ATOM 2347 C C . LEU A 1 324 ? -23.707 1.020 18.061 1.00 82.12 324 LEU A C 1
ATOM 2349 O O . LEU A 1 324 ? -22.612 0.536 17.819 1.00 82.12 324 LEU A O 1
ATOM 2353 N N . ASP A 1 325 ? -24.127 2.125 17.427 1.00 79.69 325 ASP A N 1
ATOM 2354 C CA . ASP A 1 325 ? -23.289 2.954 16.532 1.00 79.69 325 ASP A CA 1
ATOM 2355 C C . ASP A 1 325 ? -22.132 3.630 17.241 1.00 79.69 325 ASP A C 1
ATOM 2357 O O . ASP A 1 325 ? -21.168 4.052 16.598 1.00 79.69 325 ASP A O 1
ATOM 2361 N N . GLU A 1 326 ? -22.269 3.847 18.543 1.00 86.06 326 GLU A N 1
ATOM 2362 C CA . GLU A 1 326 ? -21.247 4.551 19.300 1.00 86.06 326 GLU A CA 1
ATOM 2363 C C . GLU A 1 326 ? -20.005 3.686 19.549 1.00 86.06 326 GLU A C 1
ATOM 2365 O O . GLU A 1 326 ? -19.002 4.201 20.039 1.00 86.06 326 GLU A O 1
ATOM 2370 N N . PHE A 1 327 ? -20.055 2.408 19.168 1.00 89.88 327 PHE A N 1
ATOM 2371 C CA . PHE A 1 327 ? -18.974 1.448 19.315 1.00 89.88 327 PHE A CA 1
ATOM 2372 C C . PHE A 1 327 ? -18.502 0.939 17.957 1.00 89.88 327 PHE A C 1
ATOM 2374 O O . PHE A 1 327 ? -19.274 0.838 17.008 1.00 89.88 327 PHE A O 1
ATOM 2381 N N . ASP A 1 328 ? -17.227 0.580 17.888 1.00 88.62 328 ASP A N 1
ATOM 2382 C CA . ASP A 1 328 ? -16.619 -0.085 16.736 1.00 88.62 328 ASP A CA 1
ATOM 2383 C C . ASP A 1 328 ? -16.621 -1.610 16.943 1.00 88.62 328 ASP A C 1
ATOM 2385 O O . ASP A 1 328 ? -16.753 -2.382 15.991 1.00 88.62 328 ASP A O 1
ATOM 2389 N N . VAL A 1 329 ? -16.537 -2.050 18.207 1.00 92.75 329 VAL A N 1
ATOM 2390 C CA . VAL A 1 329 ? -16.596 -3.463 18.605 1.00 92.75 329 VAL A CA 1
ATOM 2391 C C . VAL A 1 329 ? -17.525 -3.662 19.802 1.00 92.75 329 VAL A C 1
ATOM 2393 O O . VAL A 1 329 ? -17.460 -2.934 20.792 1.00 92.75 329 VAL A O 1
ATOM 2396 N N . VAL A 1 330 ? -18.351 -4.706 19.744 1.00 92.19 330 VAL A N 1
ATOM 2397 C CA . VAL A 1 330 ? -19.166 -5.193 20.861 1.00 92.19 330 VAL A CA 1
ATOM 2398 C C . VAL A 1 330 ? -18.656 -6.564 21.295 1.00 92.19 330 VAL A C 1
ATOM 2400 O O . VAL A 1 330 ? -18.526 -7.487 20.490 1.00 92.19 330 VAL A O 1
ATOM 2403 N N . ILE A 1 331 ? -18.380 -6.708 22.587 1.00 92.00 331 ILE A N 1
ATOM 2404 C CA . ILE A 1 331 ? -17.921 -7.939 23.221 1.00 92.00 331 ILE A CA 1
ATOM 2405 C C . ILE A 1 331 ? -19.025 -8.460 24.133 1.00 92.00 331 ILE A C 1
ATOM 2407 O O . ILE A 1 331 ? -19.481 -7.774 25.050 1.00 92.00 331 ILE A O 1
ATOM 2411 N N . LEU A 1 332 ? -19.445 -9.694 23.879 1.00 90.62 332 LEU A N 1
ATOM 2412 C CA . LEU A 1 332 ? -20.488 -10.384 24.620 1.00 90.62 332 LEU A CA 1
ATOM 2413 C C . LEU A 1 332 ? -19.871 -11.440 25.531 1.00 90.62 332 LEU A C 1
ATOM 2415 O O . LEU A 1 332 ? -19.274 -12.414 25.065 1.00 90.62 332 LEU A O 1
ATOM 2419 N N . GLY A 1 333 ? -20.028 -11.233 26.831 1.00 87.81 333 GLY A N 1
ATOM 2420 C CA . GLY A 1 333 ? -19.671 -12.184 27.868 1.00 87.81 333 GLY A CA 1
ATOM 2421 C C . GLY A 1 333 ? -20.841 -13.080 28.278 1.00 87.81 333 GLY A C 1
ATOM 2422 O O . GLY A 1 333 ? -21.734 -13.377 27.479 1.00 87.81 333 GLY A O 1
ATOM 2423 N N . ARG A 1 334 ? -20.857 -13.556 29.527 1.00 85.38 334 ARG A N 1
ATOM 2424 C CA . ARG A 1 334 ? -21.877 -14.528 29.964 1.00 85.38 334 ARG A CA 1
ATOM 2425 C C . ARG A 1 334 ? -23.190 -13.853 30.359 1.00 85.38 334 ARG A C 1
ATOM 2427 O O . ARG A 1 334 ? -23.187 -12.775 30.943 1.00 85.38 334 ARG A O 1
ATOM 2434 N N . GLY A 1 335 ? -24.328 -14.496 30.088 1.00 84.19 335 GLY A N 1
ATOM 2435 C CA . GLY A 1 335 ? -25.647 -14.020 30.527 1.00 84.19 335 GLY A CA 1
ATOM 2436 C C . GLY A 1 335 ? -26.126 -12.752 29.813 1.00 84.19 335 GLY A C 1
ATOM 2437 O O . GLY A 1 335 ? -26.930 -12.000 30.374 1.00 84.19 335 GLY A O 1
ATOM 2438 N N . VAL A 1 336 ? -25.624 -12.507 28.599 1.00 85.38 336 VAL A N 1
ATOM 2439 C CA . VAL A 1 336 ? -25.905 -11.316 27.776 1.00 85.38 336 VAL A CA 1
ATOM 2440 C C . VAL A 1 336 ? -27.333 -11.241 27.238 1.00 85.38 336 VAL A C 1
ATOM 2442 O O . VAL A 1 336 ? -27.792 -10.165 26.854 1.00 85.38 336 VAL A O 1
ATOM 2445 N N . ASP A 1 337 ? -28.081 -12.342 27.292 1.00 80.50 337 ASP A N 1
ATOM 2446 C CA . ASP A 1 337 ? -29.485 -12.416 26.858 1.00 80.50 337 ASP A CA 1
ATOM 2447 C C . ASP A 1 337 ? -30.401 -11.434 27.581 1.00 80.50 337 ASP A C 1
ATOM 2449 O O . ASP A 1 337 ? -31.442 -11.038 27.055 1.00 80.50 337 ASP A O 1
ATOM 2453 N N . ARG A 1 338 ? -29.996 -10.998 28.778 1.00 81.38 338 ARG A N 1
ATOM 2454 C CA . ARG A 1 338 ? -30.699 -9.958 29.533 1.00 81.38 338 ARG A CA 1
ATOM 2455 C C . ARG A 1 338 ? -30.749 -8.612 28.801 1.00 81.38 338 ARG A C 1
ATOM 2457 O O . ARG A 1 338 ? -31.665 -7.838 29.060 1.00 81.38 338 ARG A O 1
ATOM 2464 N N . TRP A 1 339 ? -29.794 -8.343 27.908 1.00 82.00 339 TRP A N 1
ATOM 2465 C CA . TRP A 1 339 ? -29.727 -7.111 27.116 1.00 82.00 339 TRP A CA 1
ATOM 2466 C C . TRP A 1 339 ? -30.133 -7.323 25.662 1.00 82.00 339 TRP A C 1
ATOM 2468 O O . TRP A 1 339 ? -30.809 -6.471 25.092 1.00 82.00 339 TRP A O 1
ATOM 2478 N N . PHE A 1 340 ? -29.768 -8.462 25.074 1.00 80.62 340 PHE A N 1
ATOM 2479 C CA . PHE A 1 340 ? -29.871 -8.684 23.628 1.00 80.62 340 PHE A CA 1
ATOM 2480 C C . PHE A 1 340 ? -30.956 -9.692 23.214 1.00 80.62 340 PHE A C 1
ATOM 2482 O O . PHE A 1 340 ? -30.918 -10.232 22.114 1.00 80.62 340 PHE A O 1
ATOM 2489 N N . GLY A 1 341 ? -31.967 -9.926 24.053 1.00 73.38 341 GLY A N 1
ATOM 2490 C CA . GLY A 1 341 ? -33.151 -10.703 23.672 1.00 73.38 341 GLY A CA 1
ATOM 2491 C C . GLY A 1 341 ? -34.131 -9.945 22.757 1.00 73.38 341 GLY A C 1
ATOM 2492 O O . GLY A 1 341 ? -34.288 -8.724 22.847 1.00 73.38 341 GLY A O 1
ATOM 2493 N N . GLY A 1 342 ? -34.855 -10.676 21.901 1.00 73.69 342 GLY A N 1
ATOM 2494 C CA . GLY A 1 342 ? -35.972 -10.143 21.106 1.00 73.69 342 GLY A CA 1
ATOM 2495 C C . GLY A 1 342 ? -35.559 -9.044 20.118 1.00 73.69 342 GLY A C 1
ATOM 2496 O O . GLY A 1 342 ? -34.626 -9.221 19.342 1.00 73.69 342 GLY A O 1
ATOM 2497 N N . ALA A 1 343 ? -36.243 -7.894 20.145 1.00 68.56 343 ALA A N 1
ATOM 2498 C CA . ALA A 1 343 ? -36.016 -6.782 19.208 1.00 68.56 343 ALA A CA 1
ATOM 2499 C C . ALA A 1 343 ? -34.588 -6.194 19.248 1.00 68.56 343 ALA A C 1
ATOM 2501 O O . ALA A 1 343 ? -34.153 -5.573 18.279 1.00 68.56 343 ALA A O 1
ATOM 2502 N N . ARG A 1 344 ? -33.842 -6.401 20.342 1.00 76.12 344 ARG A N 1
ATOM 2503 C CA . ARG A 1 344 ? -32.454 -5.931 20.485 1.00 76.12 344 ARG A CA 1
ATOM 2504 C C . ARG A 1 344 ? -31.430 -6.845 19.813 1.00 76.12 344 ARG A C 1
ATOM 2506 O O . ARG A 1 344 ? -30.365 -6.362 19.446 1.00 76.12 344 ARG A O 1
ATOM 2513 N N . ALA A 1 345 ? -31.770 -8.109 19.548 1.00 79.50 345 ALA A N 1
ATOM 2514 C CA . ALA A 1 345 ? -30.947 -8.974 18.701 1.00 79.50 345 ALA A CA 1
ATOM 2515 C C . ALA A 1 345 ? -30.857 -8.419 17.269 1.00 79.50 345 ALA A C 1
ATOM 2517 O O . ALA A 1 345 ? -29.776 -8.361 16.696 1.00 79.50 345 ALA A O 1
ATOM 2518 N N . ALA A 1 346 ? -31.966 -7.888 16.741 1.00 80.31 346 ALA A N 1
ATOM 2519 C CA . ALA A 1 346 ? -31.989 -7.247 15.426 1.00 80.31 346 ALA A CA 1
ATOM 2520 C C . ALA A 1 346 ? -31.124 -5.973 15.368 1.00 80.31 346 ALA A C 1
ATOM 2522 O O . ALA A 1 346 ? -30.618 -5.612 14.311 1.00 80.31 346 ALA A O 1
ATOM 2523 N N . ALA A 1 347 ? -30.943 -5.261 16.489 1.00 81.44 347 ALA A N 1
ATOM 2524 C CA . ALA A 1 347 ? -30.023 -4.123 16.542 1.00 81.44 347 ALA A CA 1
ATOM 2525 C C . ALA A 1 347 ? -28.558 -4.571 16.429 1.00 81.44 347 ALA A C 1
ATOM 2527 O O . ALA A 1 347 ? -27.775 -3.926 15.733 1.00 81.44 347 ALA A O 1
ATOM 2528 N N . LEU A 1 348 ? -28.213 -5.696 17.062 1.00 84.56 348 LEU A N 1
ATOM 2529 C CA . LEU A 1 348 ? -26.892 -6.309 16.958 1.00 84.56 348 LEU A CA 1
ATOM 2530 C C . LEU A 1 348 ? -26.628 -6.853 15.544 1.00 84.56 348 LEU A C 1
ATOM 2532 O O . LEU A 1 348 ? -25.544 -6.654 15.005 1.00 84.56 348 LEU A O 1
ATOM 2536 N N . GLU A 1 349 ? -27.634 -7.464 14.914 1.00 84.31 349 GLU A N 1
ATOM 2537 C CA . GLU A 1 349 ? -27.560 -7.913 13.519 1.00 84.31 349 GLU A CA 1
ATOM 2538 C C . GLU A 1 349 ? -27.273 -6.743 12.570 1.00 84.31 349 GLU A C 1
ATOM 2540 O O . GLU A 1 349 ? -26.309 -6.796 11.810 1.00 84.31 349 GLU A O 1
ATOM 2545 N N . ARG A 1 350 ? -28.036 -5.643 12.662 1.00 84.12 350 ARG A N 1
ATOM 2546 C CA . ARG A 1 350 ? -27.786 -4.439 11.848 1.00 84.12 350 ARG A CA 1
ATOM 2547 C C . ARG A 1 350 ? -26.396 -3.854 12.087 1.00 84.12 350 ARG A C 1
ATOM 2549 O O . ARG A 1 350 ? -25.736 -3.436 11.140 1.00 84.12 350 ARG A O 1
ATOM 2556 N N . PHE A 1 351 ? -25.935 -3.838 13.337 1.00 85.62 351 PHE A N 1
ATOM 2557 C CA . PHE A 1 351 ? -24.591 -3.373 13.679 1.00 85.62 351 PHE A CA 1
ATOM 2558 C C . PHE A 1 351 ? -23.499 -4.160 12.933 1.00 85.62 351 PHE A C 1
ATOM 2560 O O . PHE A 1 351 ? -22.599 -3.549 12.357 1.00 85.62 351 PHE A O 1
ATOM 2567 N N . VAL A 1 352 ? -23.609 -5.488 12.869 1.00 85.81 352 VAL A N 1
ATOM 2568 C CA . VAL A 1 352 ? -22.630 -6.336 12.170 1.00 85.81 352 VAL A CA 1
ATOM 2569 C C . VAL A 1 352 ? -22.816 -6.288 10.651 1.00 85.81 352 VAL A C 1
ATOM 2571 O O . VAL A 1 352 ? -21.858 -6.058 9.918 1.00 85.81 352 VAL A O 1
ATOM 2574 N N . VAL A 1 353 ? -24.043 -6.493 10.164 1.00 82.62 353 VAL A N 1
ATOM 2575 C CA . VAL A 1 353 ? -24.336 -6.706 8.736 1.00 82.62 353 VAL A CA 1
ATOM 2576 C C . VAL A 1 353 ? -24.340 -5.403 7.943 1.00 82.62 353 VAL A C 1
ATOM 2578 O O . VAL A 1 353 ? -23.759 -5.342 6.862 1.00 82.62 353 VAL A O 1
ATOM 2581 N N . GLU A 1 354 ? -24.997 -4.361 8.452 1.00 81.62 354 GLU A N 1
ATOM 2582 C CA . GLU A 1 354 ? -25.164 -3.106 7.711 1.00 81.62 354 GLU A CA 1
ATOM 2583 C C . GLU A 1 354 ? -23.982 -2.158 7.925 1.00 81.62 354 GLU A C 1
ATOM 2585 O O . GLU A 1 354 ? -23.618 -1.418 7.012 1.00 81.62 354 GLU A O 1
ATOM 2590 N N . ARG A 1 355 ? -23.377 -2.171 9.122 1.00 75.81 355 ARG A N 1
ATOM 2591 C CA . ARG A 1 355 ? -22.309 -1.227 9.496 1.00 75.81 355 ARG A CA 1
ATOM 2592 C C . ARG A 1 355 ? -20.910 -1.827 9.560 1.00 75.81 355 ARG A C 1
ATOM 2594 O O . ARG A 1 355 ? -19.953 -1.067 9.661 1.00 75.81 355 ARG A O 1
ATOM 2601 N N . GLY A 1 356 ? -20.775 -3.151 9.480 1.00 80.00 356 GLY A N 1
ATOM 2602 C CA . GLY A 1 356 ? -19.474 -3.817 9.571 1.00 80.00 356 GLY A CA 1
ATOM 2603 C C . GLY A 1 356 ? -18.846 -3.754 10.966 1.00 80.00 356 GLY A C 1
ATOM 2604 O O . GLY A 1 356 ? -17.629 -3.872 11.086 1.00 80.00 356 GLY A O 1
ATOM 2605 N N . GLY A 1 357 ? -19.653 -3.543 12.010 1.00 84.44 357 GLY A N 1
ATOM 2606 C CA . GLY A 1 357 ? -19.191 -3.515 13.392 1.00 84.44 357 GLY A CA 1
ATOM 2607 C C . GLY A 1 357 ? -18.639 -4.868 13.846 1.00 84.44 357 GLY A C 1
ATOM 2608 O O . GLY A 1 357 ? -19.165 -5.926 13.489 1.00 84.44 357 GLY A O 1
ATOM 2609 N N . GLY A 1 358 ? -17.572 -4.847 14.645 1.00 87.25 358 GLY A N 1
ATOM 2610 C CA . GLY A 1 358 ? -16.954 -6.065 15.161 1.00 87.25 358 GLY A CA 1
ATOM 2611 C C . GLY A 1 358 ? -17.786 -6.686 16.280 1.00 87.25 358 GLY A C 1
ATOM 2612 O O . GLY A 1 358 ? -18.121 -6.012 17.250 1.00 87.25 358 GLY A O 1
ATOM 2613 N N . LEU A 1 359 ? -18.087 -7.981 16.195 1.00 88.88 359 LEU A N 1
ATOM 2614 C CA . LEU A 1 359 ? -18.749 -8.722 17.269 1.00 88.88 359 LEU A CA 1
ATOM 2615 C C . LEU A 1 359 ? -17.840 -9.842 17.770 1.00 88.88 359 LEU A C 1
ATOM 2617 O O . LEU A 1 359 ? -17.442 -10.716 17.001 1.00 88.88 359 LEU A O 1
ATOM 2621 N N . LEU A 1 360 ? -17.550 -9.842 19.070 1.00 88.44 360 LEU A N 1
ATOM 2622 C CA . LEU A 1 360 ? -16.801 -10.905 19.730 1.00 88.44 360 LEU A CA 1
ATOM 2623 C C . LEU A 1 360 ? -17.670 -11.557 20.805 1.00 88.44 360 LEU A C 1
ATOM 2625 O O . LEU A 1 360 ? -17.972 -10.948 21.827 1.00 88.44 360 LEU A O 1
ATOM 2629 N N . ALA A 1 361 ? -18.021 -12.825 20.619 1.00 85.00 361 ALA A N 1
ATOM 2630 C CA . ALA A 1 361 ? -18.533 -13.643 21.710 1.00 85.00 361 ALA A CA 1
ATOM 2631 C C . ALA A 1 361 ? -17.336 -14.180 22.506 1.00 85.00 361 ALA A C 1
ATOM 2633 O O . ALA A 1 361 ? -16.687 -15.136 22.084 1.00 85.00 361 ALA A O 1
ATOM 2634 N N . ALA A 1 362 ? -17.031 -13.560 23.649 1.00 74.94 362 ALA A N 1
ATOM 2635 C CA . ALA A 1 362 ? -15.871 -13.912 24.474 1.00 74.94 362 ALA A CA 1
ATOM 2636 C C . ALA A 1 362 ? -15.950 -15.345 25.033 1.00 74.94 362 ALA A C 1
ATOM 2638 O O . ALA A 1 362 ? -14.944 -15.898 25.471 1.00 74.94 362 ALA A O 1
ATOM 2639 N N . ARG A 1 363 ? -17.131 -15.976 24.968 1.00 70.00 363 ARG A N 1
ATOM 2640 C CA . ARG A 1 363 ? -17.327 -17.388 25.287 1.00 70.00 363 ARG A CA 1
ATOM 2641 C C . ARG A 1 363 ? -18.103 -18.131 24.201 1.00 70.00 363 ARG A C 1
ATOM 2643 O O . ARG A 1 363 ? -19.284 -17.880 23.973 1.00 70.00 363 ARG A O 1
ATOM 2650 N N . GLY A 1 364 ? -17.444 -19.119 23.594 1.00 50.81 364 GLY A N 1
ATOM 2651 C CA . GLY A 1 364 ? -18.085 -20.148 22.776 1.00 50.81 364 GLY A CA 1
ATOM 2652 C C . GLY A 1 364 ? -18.798 -21.158 23.676 1.00 50.81 364 GLY A C 1
ATOM 2653 O O . GLY A 1 364 ? -18.151 -21.966 24.337 1.00 50.81 364 GLY A O 1
ATOM 2654 N N . GLY A 1 365 ? -20.121 -21.063 23.757 1.00 46.72 365 GLY A N 1
ATOM 2655 C CA . GLY A 1 365 ? -20.977 -21.954 24.545 1.00 46.72 365 GLY A CA 1
ATOM 2656 C C . GLY A 1 365 ? -22.349 -21.321 24.749 1.00 46.72 365 GLY A C 1
ATOM 2657 O O . GLY A 1 365 ? -23.291 -21.643 24.038 1.00 46.72 365 GLY A O 1
ATOM 2658 N N . ASP A 1 366 ? -22.435 -20.315 25.619 1.00 45.44 366 ASP A N 1
ATOM 2659 C CA . ASP A 1 366 ? -23.722 -19.695 25.970 1.00 45.44 366 ASP A CA 1
ATOM 2660 C C . ASP A 1 366 ? -24.246 -18.733 24.887 1.00 45.44 366 ASP A C 1
ATOM 2662 O O . ASP A 1 366 ? -25.451 -18.622 24.715 1.00 45.44 366 ASP A O 1
ATOM 2666 N N . ALA A 1 367 ? -23.375 -18.091 24.093 1.00 46.19 367 ALA A N 1
ATOM 2667 C CA . ALA A 1 367 ? -23.809 -17.285 22.942 1.00 46.19 367 ALA A CA 1
ATOM 2668 C C . ALA A 1 367 ? -24.375 -18.135 21.783 1.00 46.19 367 ALA A C 1
ATOM 2670 O O . ALA A 1 367 ? -25.009 -17.582 20.890 1.00 46.19 367 ALA A O 1
ATOM 2671 N N . GLN A 1 368 ? -24.134 -19.457 21.789 1.00 42.94 368 GLN A N 1
ATOM 2672 C CA . GLN A 1 368 ? -24.703 -20.420 20.835 1.00 42.94 368 GLN A CA 1
ATOM 2673 C C . GLN A 1 368 ? -25.965 -21.113 21.376 1.00 42.94 368 GLN A C 1
ATOM 2675 O O . GLN A 1 368 ? -26.859 -21.426 20.595 1.00 42.94 368 GLN A O 1
ATOM 2680 N N . ASP A 1 369 ? -26.063 -21.321 22.694 1.00 43.19 369 ASP A N 1
ATOM 2681 C CA . ASP A 1 369 ? -27.238 -21.928 23.344 1.00 43.19 369 ASP A CA 1
ATOM 2682 C C . ASP A 1 369 ? -28.326 -20.918 23.737 1.00 43.19 369 ASP A C 1
ATOM 2684 O O . ASP A 1 369 ? -29.418 -21.293 24.178 1.00 43.19 369 ASP A O 1
ATOM 2688 N N . SER A 1 370 ? -28.064 -19.625 23.563 1.00 49.34 370 SER A N 1
ATOM 2689 C CA . SER A 1 370 ? -29.027 -18.591 23.882 1.00 49.34 370 SER A CA 1
ATOM 2690 C C . SER A 1 370 ? -30.000 -18.268 22.746 1.00 49.34 370 SER A C 1
ATOM 2692 O O . SER A 1 370 ? -29.765 -18.531 21.566 1.00 49.34 370 SER A O 1
ATOM 2694 N N . ASN A 1 371 ? -31.120 -17.621 23.091 1.00 45.34 371 ASN A N 1
ATOM 2695 C CA . ASN A 1 371 ? -32.082 -17.095 22.109 1.00 45.34 371 ASN A CA 1
ATOM 2696 C C . ASN A 1 371 ? -31.443 -16.113 21.104 1.00 45.34 371 ASN A C 1
ATOM 2698 O O . ASN A 1 371 ? -32.038 -15.840 20.064 1.00 45.34 371 ASN A O 1
ATOM 2702 N N . LEU A 1 372 ? -30.247 -15.607 21.408 1.00 51.34 372 LEU A N 1
ATOM 2703 C CA . LEU A 1 372 ? -29.422 -14.743 20.571 1.00 51.34 372 LEU A CA 1
ATOM 2704 C C . LEU A 1 372 ? -28.892 -15.492 19.333 1.00 51.34 372 LEU A C 1
ATOM 2706 O O . LEU A 1 372 ? -28.988 -14.960 18.233 1.00 51.34 372 LEU A O 1
ATOM 2710 N N . ALA A 1 373 ? -28.460 -16.753 19.468 1.00 50.62 373 ALA A N 1
ATOM 2711 C CA . ALA A 1 373 ? -28.035 -17.583 18.333 1.00 50.62 373 ALA A CA 1
ATOM 2712 C C . ALA A 1 373 ? -29.176 -17.849 17.343 1.00 50.62 373 ALA A C 1
ATOM 2714 O O . ALA A 1 373 ? -28.999 -17.744 16.137 1.00 50.62 373 ALA A O 1
ATOM 2715 N N . ARG A 1 374 ? -30.385 -18.125 17.853 1.00 47.09 374 ARG A N 1
ATOM 2716 C CA . ARG A 1 374 ? -31.587 -18.294 17.014 1.00 47.09 374 ARG A CA 1
ATOM 2717 C C . ARG A 1 374 ? -32.062 -17.000 16.358 1.00 47.09 374 ARG A C 1
ATOM 2719 O O . ARG A 1 374 ? -32.752 -17.071 15.347 1.00 47.09 374 ARG A O 1
ATOM 2726 N N . ALA A 1 375 ? -31.773 -15.850 16.961 1.00 44.88 375 ALA A N 1
ATOM 2727 C CA . ALA A 1 375 ? -32.180 -14.550 16.440 1.00 44.88 375 ALA A CA 1
ATOM 2728 C C . ALA A 1 375 ? -31.198 -13.991 15.401 1.00 44.88 375 ALA A C 1
ATOM 2730 O O . ALA A 1 375 ? -31.618 -13.200 14.568 1.00 44.88 375 ALA A O 1
ATOM 2731 N N . LEU A 1 376 ? -29.926 -14.400 15.450 1.00 44.41 376 LEU A N 1
ATOM 2732 C CA . LEU A 1 376 ? -28.879 -13.956 14.524 1.00 44.41 376 LEU A CA 1
ATOM 2733 C C . LEU A 1 376 ? -28.702 -14.860 13.289 1.00 44.41 376 LEU A C 1
ATOM 2735 O O . LEU A 1 376 ? -27.982 -14.465 12.375 1.00 44.41 376 LEU A O 1
ATOM 2739 N N . GLY A 1 377 ? -29.387 -16.012 13.237 1.00 42.12 377 GLY A N 1
ATOM 2740 C CA . GLY A 1 377 ? -29.401 -16.922 12.082 1.00 42.12 377 GLY A CA 1
ATOM 2741 C C . GLY A 1 377 ? -28.365 -18.030 12.159 1.00 42.12 377 GLY A C 1
ATOM 2742 O O . GLY A 1 377 ? -27.178 -17.746 11.888 1.00 42.12 377 GLY A O 1
#